Protein 5WWO (pdb70)

Sequence (561 aa):
ALPEKVIKAYTTVGSILKTWTHGKLPKLFKVIPSLRNWQDVIYVTNPEEWSPHVVYEATKLFVSNLTAKESQKFINLILLERFRDNIETSEDHSLNYHIYRAVKKSLYKPSAFFKGFLFPLVETGCNVREATIAGSVLAKVSVPALHSSAALSYLLRLPFSPPTTVFIKILLDKKYALPYQTVDDCVYYFMRFRILDGSNGEDATRVLPVIWHKAFLTFAQRYKNDITQDQRDFLLETVRQRGHKDIGPEIRRELLAGASRALPEKVIKAYTTVGSILKTWTHGKLPKLFKVIPSLRNWQDVIYVTNPEEWSPHVVYEATKLFVSNLTAKESQKFINLILLERFRDNIETSEDHSLNYHIYRAVKKSLYKPSAFFKGFLFPLVETGCNVREATIAGSVLAKVSVPALHSSAALSYLLRLPFSPPTTVFIKILLDKKYALPYQTVDDCVYYFMRFRILDDRVLPVIWHKAFLTFAQRYKNDITQDQRDFLLETVRQRGHKDIGPEIRRELLAGASRQYDQIINGYENYEEELEEDEEQNYQPFDMSAERSDFESMLDDFLDN

Organism: Saccharomyces cerevisiae (strain ATCC 204508 / S288c) (NCBI:txid559292)

InterPro domains:
  IPR007955 Bystin [PF05291] (156-467)
  IPR007955 Bystin [PTHR12821] (4-477)

Structure (mmCIF, N/CA/C/O backbone):
data_5WWO
#
_entry.id   5WWO
#
_cell.length_a   69.220
_cell.length_b   98.607
_cell.length_c   109.728
_cell.angle_alpha   90.000
_cell.angle_beta   90.000
_cell.angle_gamma   90.000
#
_symmetry.space_group_name_H-M   'P 21 21 21'
#
loop_
_entity.id
_entity.type
_entity.pdbx_description
1 polymer 'Essential nuclear protein 1'
2 polymer 'Protein LTV1'
3 water water
#
loop_
_atom_site.group_PDB
_atom_site.id
_atom_site.type_symbol
_atom_site.label_atom_id
_atom_site.label_alt_id
_atom_site.label_comp_id
_atom_site.label_asym_id
_atom_site.label_entity_id
_atom_site.label_seq_id
_atom_site.pdbx_PDB_ins_code
_atom_site.Cartn_x
_atom_site.Cartn_y
_atom_site.Cartn_z
_atom_site.occupancy
_atom_site.B_iso_or_equiv
_atom_site.auth_seq_id
_atom_site.auth_comp_id
_atom_site.auth_asym_id
_atom_site.auth_atom_id
_atom_site.pdbx_PDB_model_num
ATOM 1 N N . ALA A 1 85 ? -2.389 27.720 5.868 1.00 58.28 205 ALA A N 1
ATOM 2 C CA . ALA A 1 85 ? -3.572 26.969 6.279 1.00 60.37 205 ALA A CA 1
ATOM 3 C C . ALA A 1 85 ? -3.884 25.833 5.298 1.00 67.13 205 ALA A C 1
ATOM 4 O O . ALA A 1 85 ? -3.437 25.854 4.153 1.00 68.23 205 ALA A O 1
ATOM 6 N N . LEU A 1 86 ? -4.640 24.838 5.756 1.00 59.53 206 LEU A N 1
ATOM 7 C CA . LEU A 1 86 ? -4.962 23.673 4.934 1.00 58.05 206 LEU A CA 1
ATOM 8 C C . LEU A 1 86 ? -6.116 23.940 3.961 1.00 59.87 206 LEU A C 1
ATOM 9 O O . LEU A 1 86 ? -7.035 24.705 4.271 1.00 55.07 206 LEU A O 1
ATOM 14 N N . PRO A 1 87 ? -6.065 23.302 2.775 1.00 61.34 207 PRO A N 1
ATOM 15 C CA . PRO A 1 87 ? -7.202 23.229 1.847 1.00 53.91 207 PRO A CA 1
ATOM 16 C C . PRO A 1 87 ? -8.467 22.879 2.605 1.00 56.54 207 PRO A C 1
ATOM 17 O O . PRO A 1 87 ? -8.407 22.036 3.494 1.00 62.11 207 PRO A O 1
ATOM 21 N N . GLU A 1 88 ? -9.590 23.502 2.280 1.00 59.88 208 GLU A N 1
ATOM 22 C CA . GLU A 1 88 ? -10.797 23.264 3.052 1.00 61.46 208 GLU A CA 1
ATOM 23 C C . GLU A 1 88 ? -11.369 21.878 2.788 1.00 61.34 208 GLU A C 1
ATOM 24 O O . GLU A 1 88 ? -12.146 21.372 3.594 1.00 62.40 208 GLU A O 1
ATOM 30 N N . LYS A 1 89 ? -10.990 21.259 1.670 1.00 57.46 209 LYS A N 1
ATOM 31 C CA . LYS A 1 89 ? -11.410 19.883 1.406 1.00 58.17 209 LYS A CA 1
ATOM 32 C C . LYS A 1 89 ? -10.721 18.939 2.389 1.00 52.41 209 LYS A C 1
ATOM 33 O O . LYS A 1 89 ? -11.272 17.920 2.782 1.00 51.42 209 LYS A O 1
ATOM 39 N N . VAL A 1 90 ? -9.504 19.289 2.776 1.00 50.29 210 VAL A N 1
ATOM 40 C CA . VAL A 1 90 ? -8.763 18.493 3.738 1.00 55.82 210 VAL A CA 1
ATOM 41 C C . VAL A 1 90 ? -9.399 18.608 5.119 1.00 55.51 210 VAL A C 1
ATOM 42 O O . VAL A 1 90 ? -9.817 17.608 5.717 1.00 53.65 210 VAL A O 1
ATOM 46 N N . ILE A 1 91 ? -9.467 19.838 5.611 1.00 51.79 211 ILE A N 1
ATOM 47 C CA . ILE A 1 91 ? -10.172 20.161 6.841 1.00 49.65 211 ILE A CA 1
ATOM 48 C C . ILE A 1 91 ? -11.569 19.528 6.920 1.00 51.35 211 ILE A C 1
ATOM 49 O O . ILE A 1 91 ? -11.922 18.931 7.935 1.00 51.38 211 ILE A O 1
ATOM 54 N N . LYS A 1 92 ? -12.356 19.635 5.854 1.00 50.35 212 LYS A N 1
ATOM 55 C CA . LYS A 1 92 ? -13.698 19.056 5.872 1.00 53.35 212 LYS A CA 1
ATOM 56 C C . LYS A 1 92 ? -13.652 17.526 5.919 1.00 48.41 212 LYS A C 1
ATOM 57 O O . LYS A 1 92 ? -14.411 16.896 6.663 1.00 45.46 212 LYS A O 1
ATOM 63 N N . ALA A 1 93 ? -12.755 16.922 5.149 1.00 46.61 213 ALA A N 1
ATOM 64 C CA . ALA A 1 93 ? -12.678 15.462 5.124 1.00 46.64 213 ALA A CA 1
ATOM 65 C C . ALA A 1 93 ? -12.127 14.910 6.443 1.00 45.80 213 ALA A C 1
ATOM 66 O O . ALA A 1 93 ? -12.680 13.962 7.008 1.00 42.78 213 ALA A O 1
ATOM 68 N N . TYR A 1 94 ? -11.062 15.521 6.956 1.00 43.82 214 TYR A N 1
ATOM 69 C CA . TYR A 1 94 ? -10.446 14.997 8.167 1.00 44.42 214 TYR A CA 1
ATOM 70 C C . TYR A 1 94 ? -11.147 15.459 9.454 1.00 41.40 214 TYR A C 1
ATOM 71 O O . TYR A 1 94 ? -10.929 14.894 10.518 1.00 41.96 214 TYR A O 1
ATOM 80 N N . THR A 1 95 ? -12.036 16.437 9.363 1.00 43.94 215 THR A N 1
ATOM 81 C CA . THR A 1 95 ? -12.890 16.742 10.511 1.00 42.44 215 THR A CA 1
ATOM 82 C C . THR A 1 95 ? -13.908 15.621 10.695 1.00 39.03 215 THR A C 1
ATOM 83 O O . THR A 1 95 ? -14.230 15.231 11.816 1.00 43.25 215 THR A O 1
ATOM 87 N N . THR A 1 96 ? -14.391 15.079 9.584 1.00 40.11 216 THR A N 1
ATOM 88 C CA . THR A 1 96 ? -15.360 13.989 9.634 1.00 43.51 216 THR A CA 1
ATOM 89 C C . THR A 1 96 ? -14.745 12.662 10.100 1.00 42.43 216 THR A C 1
ATOM 90 O O . THR A 1 96 ? -15.317 11.981 10.964 1.00 41.86 216 THR A O 1
ATOM 94 N N . VAL A 1 97 ? -13.600 12.288 9.524 1.00 37.66 217 VAL A N 1
ATOM 95 C CA . VAL A 1 97 ? -12.895 11.098 9.996 1.00 42.59 217 VAL A CA 1
ATOM 96 C C . VAL A 1 97 ? -12.636 11.244 11.505 1.00 37.05 217 VAL A C 1
ATOM 97 O O . VAL A 1 97 ? -12.775 10.275 12.251 1.00 37.37 217 VAL A O 1
ATOM 101 N N . GLY A 1 98 ? -12.314 12.460 11.948 1.00 33.69 218 GLY A N 1
ATOM 102 C CA . GLY A 1 98 ? -12.170 12.743 13.360 1.00 36.82 218 GLY A CA 1
ATOM 103 C C . GLY A 1 98 ? -13.390 12.314 14.162 1.00 39.24 218 GLY A C 1
ATOM 104 O O . GLY A 1 98 ? -13.251 11.721 15.225 1.00 42.43 218 GLY A O 1
ATOM 105 N N . SER A 1 99 ? -14.589 12.601 13.659 1.00 41.21 219 SER A N 1
ATOM 106 C CA . SER A 1 99 ? -15.816 12.191 14.347 1.00 41.15 219 SER A CA 1
ATOM 107 C C . SER A 1 99 ? -16.008 10.670 14.337 1.00 40.10 219 SER A C 1
ATOM 108 O O . SER A 1 99 ? -16.535 10.092 15.286 1.00 39.07 219 SER A O 1
ATOM 111 N N . ILE A 1 100 ? -15.594 10.024 13.255 1.00 39.38 220 ILE A N 1
ATOM 112 C CA . ILE A 1 100 ? -15.676 8.575 13.187 1.00 38.57 220 ILE A CA 1
ATOM 113 C C . ILE A 1 100 ? -14.789 7.950 14.251 1.00 39.86 220 ILE A C 1
ATOM 114 O O . ILE A 1 100 ? -15.173 6.968 14.907 1.00 35.34 220 ILE A O 1
ATOM 119 N N . LEU A 1 101 ? -13.605 8.544 14.421 1.00 34.99 221 LEU A N 1
ATOM 120 C CA . LEU A 1 101 ? -12.594 8.018 15.340 1.00 36.61 221 LEU A CA 1
ATOM 121 C C . LEU A 1 101 ? -12.982 8.141 16.816 1.00 34.13 221 LEU A C 1
ATOM 122 O O . LEU A 1 101 ? -12.464 7.389 17.641 1.00 34.98 221 LEU A O 1
ATOM 127 N N . LYS A 1 102 ? -13.895 9.058 17.143 1.00 31.89 222 LYS A N 1
ATOM 128 C CA . LYS A 1 102 ? -14.405 9.188 18.517 1.00 34.69 222 LYS A CA 1
ATOM 129 C C . LYS A 1 102 ? -15.119 7.932 19.001 1.00 36.02 222 LYS A C 1
ATOM 130 O O . LYS A 1 102 ? -15.135 7.659 20.190 1.00 38.01 222 LYS A O 1
ATOM 136 N N . THR A 1 103 ? -15.720 7.171 18.092 1.00 36.37 223 THR A N 1
ATOM 137 C CA . THR A 1 103 ? -16.544 6.030 18.510 1.00 38.28 223 THR A CA 1
ATOM 138 C C . THR A 1 103 ? -16.108 4.705 17.888 1.00 38.58 223 THR A C 1
ATOM 139 O O . THR A 1 103 ? -16.749 3.669 18.090 1.00 38.53 223 THR A O 1
ATOM 143 N N . TRP A 1 104 ? -15.018 4.740 17.132 1.00 36.51 224 TRP A N 1
ATOM 144 C CA . TRP A 1 104 ? -14.535 3.555 16.442 1.00 36.50 224 TRP A CA 1
ATOM 145 C C . TRP A 1 104 ? -13.990 2.546 17.457 1.00 38.89 224 TRP A C 1
ATOM 146 O O . TRP A 1 104 ? -13.293 2.926 18.401 1.00 36.11 224 TRP A O 1
ATOM 157 N N . THR A 1 105 ? -14.329 1.271 17.274 1.00 38.91 225 THR A N 1
ATOM 158 C CA . THR A 1 105 ? -13.955 0.223 18.227 1.00 38.65 225 THR A CA 1
ATOM 159 C C . THR A 1 105 ? -13.470 -1.052 17.557 1.00 39.39 225 THR A C 1
ATOM 160 O O . THR A 1 105 ? -12.908 -1.917 18.222 1.00 43.39 225 THR A O 1
ATOM 164 N N . HIS A 1 106 ? -13.674 -1.162 16.249 1.00 37.68 226 HIS A N 1
ATOM 165 C CA . HIS A 1 106 ? -13.397 -2.406 15.537 1.00 42.99 226 HIS A CA 1
ATOM 166 C C . HIS A 1 106 ? -13.588 -2.237 14.039 1.00 47.57 226 HIS A C 1
ATOM 167 O O . HIS A 1 106 ? -14.157 -1.246 13.576 1.00 48.54 226 HIS A O 1
ATOM 174 N N . GLY A 1 107 ? -13.138 -3.235 13.289 1.00 48.76 227 GLY A N 1
ATOM 175 C CA . GLY A 1 107 ? -13.234 -3.206 11.842 1.00 47.86 227 GLY A CA 1
ATOM 176 C C . GLY A 1 107 ? -11.993 -2.585 11.235 1.00 54.36 227 GLY A C 1
ATOM 177 O O . GLY A 1 107 ? -10.915 -2.637 11.828 1.00 52.99 227 GLY A O 1
ATOM 178 N N . LYS A 1 108 ? -12.136 -2.007 10.049 1.00 54.42 228 LYS A N 1
ATOM 179 C CA . LYS A 1 108 ? -11.032 -1.306 9.415 1.00 55.77 228 LYS A CA 1
ATOM 180 C C . LYS A 1 108 ? -11.102 0.180 9.771 1.00 56.06 228 LYS A C 1
ATOM 181 O O . LYS A 1 108 ? -12.191 0.769 9.834 1.00 57.19 228 LYS A O 1
ATOM 187 N N . LEU A 1 109 ? -9.937 0.768 10.030 1.00 50.36 229 LEU A N 1
ATOM 188 C CA . LEU A 1 109 ? -9.815 2.204 10.221 1.00 45.51 229 LEU A CA 1
ATOM 189 C C . LEU A 1 109 ? -10.201 2.887 8.921 1.00 46.28 229 LEU A C 1
ATOM 190 O O . LEU A 1 109 ? -9.978 2.321 7.855 1.00 52.31 229 LEU A O 1
ATOM 195 N N . PRO A 1 110 ? -10.794 4.094 8.999 1.00 49.35 230 PRO A N 1
ATOM 196 C CA . PRO A 1 110 ? -11.085 4.853 7.773 1.00 44.30 230 PRO A CA 1
ATOM 197 C C . PRO A 1 110 ? -9.862 4.912 6.874 1.00 46.87 230 PRO A C 1
ATOM 198 O O . PRO A 1 110 ? -8.727 5.042 7.349 1.00 43.23 230 PRO A O 1
ATOM 202 N N . LYS A 1 111 ? -10.104 4.778 5.580 1.00 50.90 231 LYS A N 1
ATOM 203 C CA . LYS A 1 111 ? -9.037 4.706 4.608 1.00 45.61 231 LYS A CA 1
ATOM 204 C C . LYS A 1 111 ? -8.196 5.977 4.655 1.00 43.34 231 LYS A C 1
ATOM 205 O O . LYS A 1 111 ? -6.963 5.917 4.622 1.00 44.88 231 LYS A O 1
ATOM 211 N N . LEU A 1 112 ? -8.871 7.120 4.766 1.00 40.66 232 LEU A N 1
ATOM 212 C CA . LEU A 1 112 ? -8.205 8.423 4.814 1.00 40.29 232 LEU A CA 1
ATOM 213 C C . LEU A 1 112 ? -7.285 8.540 6.018 1.00 41.72 232 LEU A C 1
ATOM 214 O O . LEU A 1 112 ? -6.290 9.266 6.000 1.00 38.94 232 LEU A O 1
ATOM 219 N N . PHE A 1 113 ? -7.642 7.845 7.085 1.00 40.75 233 PHE A N 1
ATOM 220 C CA . PHE A 1 113 ? -6.811 7.862 8.267 1.00 43.12 233 PHE A CA 1
ATOM 221 C C . PHE A 1 113 ? -5.570 7.011 8.017 1.00 44.33 233 PHE A C 1
ATOM 222 O O . PHE A 1 113 ? -4.459 7.394 8.405 1.00 40.77 233 PHE A O 1
ATOM 230 N N . LYS A 1 114 ? -5.760 5.881 7.336 1.00 42.31 234 LYS A N 1
ATOM 231 C CA . LYS A 1 114 ? -4.644 4.980 7.066 1.00 47.81 234 LYS A CA 1
ATOM 232 C C . LYS A 1 114 ? -3.644 5.534 6.055 1.00 40.64 234 LYS A C 1
ATOM 233 O O . LYS A 1 114 ? -2.525 5.061 6.008 1.00 44.25 234 LYS A O 1
ATOM 239 N N . VAL A 1 115 ? -4.012 6.552 5.276 1.00 42.91 235 VAL A N 1
ATOM 240 C CA . VAL A 1 115 ? -3.031 7.141 4.357 1.00 41.94 235 VAL A CA 1
ATOM 241 C C . VAL A 1 115 ? -2.214 8.270 4.996 1.00 42.60 235 VAL A C 1
ATOM 242 O O . VAL A 1 115 ? -1.206 8.716 4.428 1.00 41.82 235 VAL A O 1
ATOM 246 N N . ILE A 1 116 ? -2.625 8.726 6.178 1.00 42.44 236 ILE A N 1
ATOM 247 C CA . ILE A 1 116 ? -1.889 9.787 6.886 1.00 38.15 236 ILE A CA 1
ATOM 248 C C . ILE A 1 116 ? -0.386 9.488 7.089 1.00 39.80 236 ILE A C 1
ATOM 249 O O . ILE A 1 116 ? 0.433 10.384 6.901 1.00 40.34 236 ILE A O 1
ATOM 254 N N . PRO A 1 117 ? -0.011 8.235 7.456 1.00 43.63 237 PRO A N 1
ATOM 255 C CA . PRO A 1 117 ? 1.440 8.013 7.596 1.00 42.77 237 PRO A CA 1
ATOM 256 C C . PRO A 1 117 ? 2.191 8.090 6.262 1.00 49.69 237 PRO A C 1
ATOM 257 O O . PRO A 1 117 ? 3.413 8.306 6.262 1.00 46.10 237 PRO A O 1
ATOM 261 N N . SER A 1 118 ? 1.472 7.925 5.148 1.00 41.93 238 SER A N 1
ATOM 262 C CA . SER A 1 118 ? 2.089 8.035 3.831 1.00 39.85 238 SER A CA 1
ATOM 263 C C . SER A 1 118 ? 2.269 9.484 3.400 1.00 41.97 238 SER A C 1
ATOM 264 O O . SER A 1 118 ? 2.805 9.744 2.331 1.00 44.78 238 SER A O 1
ATOM 267 N N . LEU A 1 119 ? 1.823 10.428 4.222 1.00 43.38 239 LEU A N 1
ATOM 268 C CA . LEU A 1 119 ? 1.912 11.844 3.863 1.00 41.61 239 LEU A CA 1
ATOM 269 C C . LEU A 1 119 ? 3.116 12.506 4.513 1.00 42.44 239 LEU A C 1
ATOM 270 O O . LEU A 1 119 ? 3.451 12.209 5.662 1.00 45.31 239 LEU A O 1
ATOM 275 N N . ARG A 1 120 ? 3.747 13.409 3.767 1.00 45.15 240 ARG A N 1
ATOM 276 C CA . ARG A 1 120 ? 4.872 14.203 4.252 1.00 51.74 240 ARG A CA 1
ATOM 277 C C . ARG A 1 120 ? 4.438 15.017 5.475 1.00 50.56 240 ARG A C 1
ATOM 278 O O . ARG A 1 120 ? 5.022 14.917 6.550 1.00 49.74 240 ARG A O 1
ATOM 286 N N . ASN A 1 121 ? 3.383 15.803 5.310 1.00 51.92 241 ASN A N 1
ATOM 287 C CA . ASN A 1 121 ? 2.868 16.610 6.409 1.00 52.99 241 ASN A CA 1
ATOM 288 C C . ASN A 1 121 ? 1.814 15.882 7.247 1.00 47.48 241 ASN A C 1
ATOM 289 O O . ASN A 1 121 ? 0.721 16.416 7.454 1.00 50.13 241 ASN A O 1
ATOM 294 N N . TRP A 1 122 ? 2.131 14.677 7.725 1.00 41.73 242 TRP A N 1
ATOM 295 C CA . TRP A 1 122 ? 1.168 13.895 8.511 1.00 44.89 242 TRP A CA 1
ATOM 296 C C . TRP A 1 122 ? 0.783 14.625 9.802 1.00 40.78 242 TRP A C 1
ATOM 297 O O . TRP A 1 122 ? -0.327 14.492 10.296 1.00 38.08 242 TRP A O 1
ATOM 308 N N . GLN A 1 123 ? 1.712 15.403 10.333 1.00 40.64 243 GLN A N 1
ATOM 309 C CA . GLN A 1 123 ? 1.460 16.157 11.550 1.00 45.80 243 GLN A CA 1
ATOM 310 C C . GLN A 1 123 ? 0.360 17.204 11.358 1.00 44.33 243 GLN A C 1
ATOM 311 O O . GLN A 1 123 ? -0.501 17.367 12.216 1.00 47.37 243 GLN A O 1
ATOM 317 N N . ASP A 1 124 ? 0.375 17.907 10.230 1.00 42.80 244 ASP A N 1
ATOM 318 C CA . ASP A 1 124 ? -0.653 18.912 9.961 1.00 46.64 244 ASP A CA 1
ATOM 319 C C . ASP A 1 124 ? -2.048 18.285 9.839 1.00 44.85 244 ASP A C 1
ATOM 320 O O . ASP A 1 124 ? -3.023 18.777 10.411 1.00 48.05 244 ASP A O 1
ATOM 325 N N . VAL A 1 125 ? -2.132 17.177 9.120 1.00 40.71 245 VAL A N 1
ATOM 326 C CA . VAL A 1 125 ? -3.416 16.526 8.890 1.00 44.76 245 VAL A CA 1
ATOM 327 C C . VAL A 1 125 ? -3.944 15.821 10.159 1.00 49.35 245 VAL A C 1
ATOM 328 O O . VAL A 1 125 ? -5.150 15.862 10.450 1.00 43.71 245 VAL A O 1
ATOM 332 N N . ILE A 1 126 ? -3.045 15.198 10.921 1.00 42.42 246 ILE A N 1
ATOM 333 C CA . ILE A 1 126 ? -3.452 14.378 12.063 1.00 46.17 246 ILE A CA 1
ATOM 334 C C . ILE A 1 126 ? -4.242 15.213 13.097 1.00 41.41 246 ILE A C 1
ATOM 335 O O . ILE A 1 126 ? -5.252 14.755 13.636 1.00 38.00 246 ILE A O 1
ATOM 340 N N . TYR A 1 127 ? -3.787 16.442 13.333 1.00 40.64 247 TYR A N 1
ATOM 341 C CA . TYR A 1 127 ? -4.387 17.349 14.306 1.00 42.04 247 TYR A CA 1
ATOM 342 C C . TYR A 1 127 ? -5.857 17.644 13.995 1.00 41.79 247 TYR A C 1
ATOM 343 O O . TYR A 1 127 ? -6.659 17.857 14.895 1.00 38.61 247 TYR A O 1
ATOM 352 N N . VAL A 1 128 ? -6.201 17.647 12.713 1.00 39.37 248 VAL A N 1
ATOM 353 C CA . VAL A 1 128 ? -7.572 17.863 12.294 1.00 36.73 248 VAL A CA 1
ATOM 354 C C . VAL A 1 128 ? -8.466 16.690 12.724 1.00 41.41 248 VAL A C 1
ATOM 355 O O . VAL A 1 128 ? -9.668 16.855 12.902 1.00 38.23 248 VAL A O 1
ATOM 359 N N . THR A 1 129 ? -7.890 15.507 12.916 1.00 38.12 249 THR A N 1
ATOM 360 C CA . THR A 1 129 ? -8.696 14.370 13.344 1.00 37.63 249 THR A CA 1
ATOM 361 C C . THR A 1 129 ? -8.958 14.450 14.850 1.00 36.12 249 THR A C 1
ATOM 362 O O . THR A 1 129 ? -9.695 13.637 15.402 1.00 36.80 249 THR A O 1
ATOM 366 N N . ASN A 1 130 ? -8.370 15.453 15.496 1.00 37.15 250 ASN A N 1
ATOM 367 C CA . ASN A 1 130 ? -8.572 15.710 16.923 1.00 38.89 250 ASN A CA 1
ATOM 368 C C . ASN A 1 130 ? -8.169 14.518 17.810 1.00 34.38 250 ASN A C 1
ATOM 369 O O . ASN A 1 130 ? -9.013 13.848 18.419 1.00 36.13 250 ASN A O 1
ATOM 374 N N . PRO A 1 131 ? -6.866 14.245 17.875 1.00 33.69 251 PRO A N 1
ATOM 375 C CA . PRO A 1 131 ? -6.355 13.030 18.528 1.00 34.61 251 PRO A CA 1
ATOM 376 C C . PRO A 1 131 ? -6.818 12.847 19.975 1.00 34.42 251 PRO A C 1
ATOM 377 O O . PRO A 1 131 ? -7.027 11.706 20.404 1.00 32.89 251 PRO A O 1
ATOM 381 N N . GLU A 1 132 ? -7.009 13.927 20.721 1.00 35.14 252 GLU A N 1
ATOM 382 C CA . GLU A 1 132 ? -7.318 13.728 22.126 1.00 39.09 252 GLU A CA 1
ATOM 383 C C . GLU A 1 132 ? -8.770 13.262 22.336 1.00 34.73 252 GLU A C 1
ATOM 384 O O . GLU A 1 132 ? -9.116 12.769 23.416 1.00 35.26 252 GLU A O 1
ATOM 390 N N . GLU A 1 133 ? -9.596 13.337 21.294 1.00 33.18 253 GLU A N 1
ATOM 391 C CA . GLU A 1 133 ? -10.937 12.749 21.360 1.00 35.20 253 GLU A CA 1
ATOM 392 C C . GLU A 1 133 ? -11.044 11.353 20.697 1.00 34.20 253 GLU A C 1
ATOM 393 O O . GLU A 1 133 ? -12.110 10.757 20.692 1.00 33.12 253 GLU A O 1
ATOM 399 N N . TRP A 1 134 ? -9.957 10.837 20.129 1.00 32.78 254 TRP A N 1
ATOM 400 C CA . TRP A 1 134 ? -9.959 9.451 19.669 1.00 33.71 254 TRP A CA 1
ATOM 401 C C . TRP A 1 134 ? -10.389 8.494 20.788 1.00 34.88 254 TRP A C 1
ATOM 402 O O . TRP A 1 134 ? -10.031 8.685 21.963 1.00 27.38 254 TRP A O 1
ATOM 413 N N . SER A 1 135 ? -11.144 7.463 20.415 1.00 31.74 255 SER A N 1
ATOM 414 C CA . SER A 1 135 ? -11.441 6.360 21.322 1.00 30.07 255 SER A CA 1
ATOM 415 C C . SER A 1 135 ? -10.145 5.660 21.750 1.00 31.23 255 SER A C 1
ATOM 416 O O . SER A 1 135 ? -9.132 5.710 21.044 1.00 29.73 255 SER A O 1
ATOM 419 N N . PRO A 1 136 ? -10.162 5.023 22.921 1.00 33.34 256 PRO A N 1
ATOM 420 C CA . PRO A 1 136 ? -8.920 4.334 23.278 1.00 29.91 256 PRO A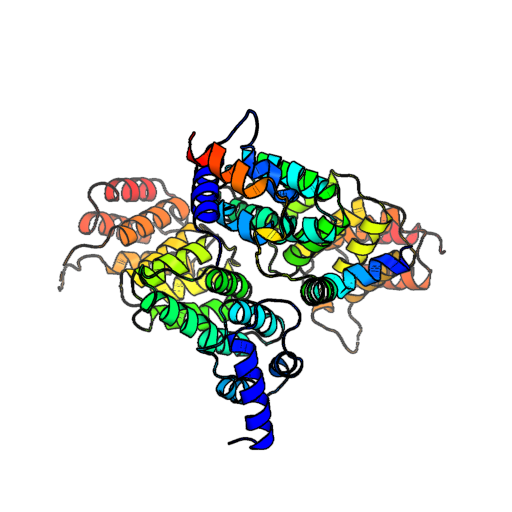 CA 1
ATOM 421 C C . PRO A 1 136 ? -8.553 3.228 22.263 1.00 31.86 256 PRO A C 1
ATOM 422 O O . PRO A 1 136 ? -7.363 2.946 22.058 1.00 28.94 256 PRO A O 1
ATOM 426 N N . HIS A 1 137 ? -9.562 2.643 21.620 1.00 31.47 257 HIS A N 1
ATOM 427 C CA . HIS A 1 137 ? -9.349 1.661 20.564 1.00 34.88 257 HIS A CA 1
ATOM 428 C C . HIS A 1 137 ? -8.498 2.231 19.445 1.00 33.89 257 HIS A C 1
ATOM 429 O O . HIS A 1 137 ? -7.554 1.600 18.975 1.00 36.96 257 HIS A O 1
ATOM 436 N N . VAL A 1 138 ? -8.861 3.425 19.014 1.00 33.58 258 VAL A N 1
ATOM 437 C CA . VAL A 1 138 ? -8.155 4.104 17.946 1.00 32.38 258 VAL A CA 1
ATOM 438 C C . VAL A 1 138 ? -6.728 4.467 18.357 1.00 33.42 258 VAL A C 1
ATOM 439 O O . VAL A 1 138 ? -5.807 4.343 17.550 1.00 33.96 258 VAL A O 1
ATOM 443 N N . VAL A 1 139 ? -6.545 4.910 19.599 1.00 29.60 259 VAL A N 1
ATOM 444 C CA . VAL A 1 139 ? -5.200 5.194 20.108 1.00 32.94 259 VAL A CA 1
ATOM 445 C C . VAL A 1 139 ? -4.277 3.991 19.912 1.00 31.57 259 VAL A C 1
ATOM 446 O O . VAL A 1 139 ? -3.164 4.127 19.398 1.00 32.20 259 VAL A O 1
ATOM 450 N N . TYR A 1 140 ? -4.766 2.818 20.310 1.00 31.23 260 TYR A N 1
ATOM 451 C CA . TYR A 1 140 ? -4.032 1.571 20.151 1.00 33.17 260 TYR A CA 1
ATOM 452 C C . TYR A 1 140 ? -3.699 1.318 18.677 1.00 35.62 260 TYR A C 1
ATOM 453 O O . TYR A 1 140 ? -2.526 1.217 18.314 1.00 35.72 260 TYR A O 1
ATOM 462 N N . GLU A 1 141 ? -4.721 1.247 17.825 1.00 36.85 261 GLU A N 1
ATOM 463 C CA . GLU A 1 141 ? -4.512 0.915 16.418 1.00 32.46 261 GLU A CA 1
ATOM 464 C C . GLU A 1 141 ? -3.672 1.974 15.710 1.00 34.39 261 GLU A C 1
ATOM 465 O O . GLU A 1 141 ? -2.856 1.653 14.841 1.00 38.31 261 GLU A O 1
ATOM 471 N N . ALA A 1 142 ? -3.884 3.238 16.065 1.00 32.41 262 ALA A N 1
ATOM 472 C CA . ALA A 1 142 ? -3.093 4.320 15.485 1.00 33.68 262 ALA A CA 1
ATOM 473 C C . ALA A 1 142 ? -1.652 4.180 15.898 1.00 30.80 262 ALA A C 1
ATOM 474 O O . ALA A 1 142 ? -0.767 4.406 15.096 1.00 32.01 262 ALA A O 1
ATOM 476 N N . THR A 1 143 ? -1.417 3.814 17.154 1.00 31.09 263 THR A N 1
ATOM 477 C CA . THR A 1 143 ? -0.046 3.648 17.620 1.00 34.53 263 THR A CA 1
ATOM 478 C C . THR A 1 143 ? 0.646 2.549 16.805 1.00 37.37 263 THR A C 1
ATOM 479 O O . THR A 1 143 ? 1.742 2.769 16.275 1.00 37.09 263 THR A O 1
ATOM 483 N N . LYS A 1 144 ? -0.001 1.385 16.681 1.00 34.59 264 LYS A N 1
ATOM 484 C CA . LYS A 1 144 ? 0.518 0.331 15.806 1.00 39.78 264 LYS A CA 1
ATOM 485 C C . LYS A 1 144 ? 0.784 0.897 14.411 1.00 40.40 264 LYS A C 1
ATOM 486 O O . LYS A 1 144 ? 1.910 0.850 13.910 1.00 37.81 264 LYS A O 1
ATOM 492 N N . LEU A 1 145 ? -0.254 1.470 13.810 1.00 38.78 265 LEU A N 1
ATOM 493 C CA . LEU A 1 145 ? -0.153 2.015 12.464 1.00 34.56 265 LEU A CA 1
ATOM 494 C C . LEU A 1 145 ? 0.981 3.023 12.313 1.00 39.09 265 LEU A C 1
ATOM 495 O O . LEU A 1 145 ? 1.824 2.897 11.422 1.00 39.74 265 LEU A O 1
ATOM 500 N N . PHE A 1 146 ? 1.032 4.018 13.188 1.00 38.86 266 PHE A N 1
ATOM 501 C CA . PHE A 1 146 ? 2.021 5.074 13.003 1.00 37.23 266 PHE A CA 1
ATOM 502 C C . PHE A 1 146 ? 3.438 4.680 13.409 1.00 39.63 266 PHE A C 1
ATOM 503 O O . PHE A 1 146 ? 4.397 5.091 12.759 1.00 41.23 266 PHE A O 1
ATOM 511 N N . VAL A 1 147 ? 3.594 3.896 14.468 1.00 38.18 267 VAL A N 1
ATOM 512 C CA . VAL A 1 147 ? 4.949 3.565 14.912 1.00 41.55 267 VAL A CA 1
ATOM 513 C C . VAL A 1 147 ? 5.649 2.636 13.905 1.00 45.87 267 VAL A C 1
ATOM 514 O O . VAL A 1 147 ? 6.854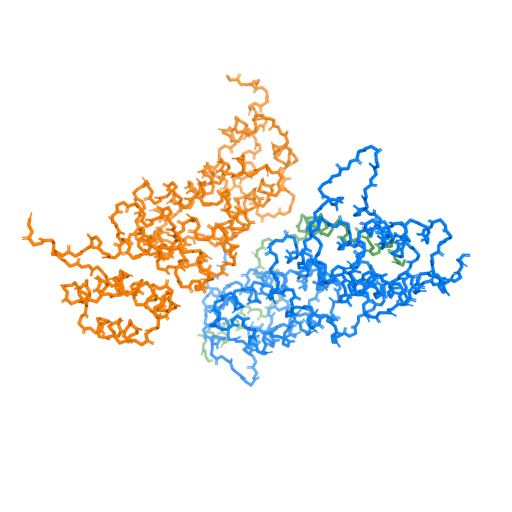 2.749 13.677 1.00 50.06 267 VAL A O 1
ATOM 518 N N . SER A 1 148 ? 4.892 1.756 13.260 1.00 41.13 268 SER A N 1
ATOM 519 C CA . SER A 1 148 ? 5.509 0.807 12.350 1.00 40.35 268 SER A CA 1
ATOM 520 C C . SER A 1 148 ? 5.658 1.328 10.928 1.00 41.94 268 SER A C 1
ATOM 521 O O . SER A 1 148 ? 6.326 0.699 10.126 1.00 45.92 268 SER A O 1
ATOM 524 N N . ASN A 1 149 ? 5.039 2.464 10.611 1.00 43.10 269 ASN A N 1
ATOM 525 C CA . ASN A 1 149 ? 5.147 3.038 9.267 1.00 37.48 269 ASN A CA 1
ATOM 526 C C . ASN A 1 149 ? 5.904 4.360 9.201 1.00 41.75 269 ASN A C 1
ATOM 527 O O . ASN A 1 149 ? 6.237 4.815 8.116 1.00 48.99 269 ASN A O 1
ATOM 532 N N . LEU A 1 150 ? 6.164 4.995 10.337 1.00 42.42 270 LEU A N 1
ATOM 533 C CA . LEU A 1 150 ? 6.956 6.220 10.320 1.00 40.35 270 LEU A CA 1
ATOM 534 C C . LEU A 1 150 ? 8.408 5.860 10.591 1.00 39.98 270 LEU A C 1
ATOM 535 O O . LEU A 1 150 ? 8.704 4.802 11.137 1.00 43.39 270 LEU A O 1
ATOM 540 N N . THR A 1 151 ? 9.315 6.742 10.200 1.00 38.89 271 THR A N 1
ATOM 541 C CA . THR A 1 151 ? 10.703 6.619 10.589 1.00 39.54 271 THR A CA 1
ATOM 542 C C . THR A 1 151 ? 10.782 6.788 12.097 1.00 43.69 271 THR A C 1
ATOM 543 O O . THR A 1 151 ? 9.832 7.287 12.709 1.00 46.19 271 THR A O 1
ATOM 547 N N . ALA A 1 152 ? 11.903 6.395 12.694 1.00 40.74 272 ALA A N 1
ATOM 548 C CA . ALA A 1 152 ? 12.081 6.530 14.143 1.00 42.81 272 ALA A CA 1
ATOM 549 C C . ALA A 1 152 ? 11.900 7.977 14.627 1.00 38.80 272 ALA A C 1
ATOM 550 O O . ALA A 1 152 ? 11.198 8.213 15.609 1.00 41.53 272 ALA A O 1
ATOM 552 N N . LYS A 1 153 ? 12.509 8.935 13.931 1.00 39.55 273 LYS A N 1
ATOM 553 C CA . LYS A 1 153 ? 12.381 10.363 14.279 1.00 43.01 273 LYS A CA 1
ATOM 554 C C . LYS A 1 153 ? 10.925 10.842 14.246 1.00 44.03 273 LYS A C 1
ATOM 555 O O . LYS A 1 153 ? 10.493 11.656 15.064 1.00 47.57 273 LYS A O 1
ATOM 561 N N . GLU A 1 154 ? 10.178 10.322 13.285 1.00 40.20 274 GLU A N 1
ATOM 562 C CA . GLU A 1 154 ? 8.793 10.694 13.076 1.00 39.83 274 GLU A CA 1
ATOM 563 C C . GLU A 1 154 ? 7.901 9.967 14.095 1.00 42.40 274 GLU A C 1
ATOM 564 O O . GLU A 1 154 ? 6.971 10.564 14.648 1.00 35.91 274 GLU A O 1
ATOM 570 N N . SER A 1 155 ? 8.193 8.679 14.327 1.00 34.40 275 SER A N 1
ATOM 571 C CA . SER A 1 155 ? 7.534 7.883 15.366 1.00 36.31 275 SER A CA 1
ATOM 572 C C . SER A 1 155 ? 7.624 8.576 16.710 1.00 33.74 275 SER A C 1
ATOM 573 O O . SER A 1 155 ? 6.662 8.628 17.472 1.00 31.41 275 SER A O 1
ATOM 576 N N . GLN A 1 156 ? 8.814 9.089 16.982 1.00 35.50 276 GLN A N 1
ATOM 577 C CA . GLN A 1 156 ? 9.127 9.755 18.231 1.00 34.70 276 GLN A CA 1
ATOM 578 C C . GLN A 1 156 ? 8.190 10.942 18.470 1.00 32.89 276 GLN A C 1
ATOM 579 O O . GLN A 1 156 ? 7.728 11.157 19.588 1.00 28.05 276 GLN A O 1
ATOM 585 N N . LYS A 1 157 ? 7.910 11.700 17.412 1.00 33.68 277 LYS A N 1
ATOM 586 C CA . LYS A 1 157 ? 7.006 12.841 17.512 1.00 34.90 277 LYS A CA 1
ATOM 587 C C . LYS A 1 157 ? 5.573 12.385 17.809 1.00 32.73 277 LYS A C 1
ATOM 588 O O . LYS A 1 157 ? 4.902 12.997 18.631 1.00 32.25 277 LYS A O 1
ATOM 594 N N . PHE A 1 158 ? 5.121 11.322 17.138 1.00 29.41 278 PHE A N 1
ATOM 595 C CA . PHE A 1 158 ? 3.798 10.757 17.367 1.00 30.21 278 PHE A CA 1
ATOM 596 C C . PHE A 1 158 ? 3.660 10.313 18.827 1.00 30.73 278 PHE A C 1
ATOM 597 O O . PHE A 1 158 ? 2.680 10.618 19.501 1.00 30.18 278 PHE A O 1
ATOM 605 N N . ILE A 1 159 ? 4.659 9.581 19.290 1.00 30.49 279 ILE A N 1
ATOM 606 C CA . ILE A 1 159 ? 4.687 9.065 20.638 1.00 31.50 279 ILE A CA 1
ATOM 607 C C . ILE A 1 159 ? 4.580 10.192 21.657 1.00 32.09 279 ILE A C 1
ATOM 608 O O . ILE A 1 159 ? 3.837 10.101 22.645 1.00 29.99 279 ILE A O 1
ATOM 613 N N . ASN A 1 160 ? 5.318 11.262 21.389 1.00 28.03 280 ASN A N 1
ATOM 614 C CA . ASN A 1 160 ? 5.405 12.381 22.298 1.00 25.62 280 ASN A CA 1
ATOM 615 C C . ASN A 1 160 ? 4.169 13.275 22.282 1.00 30.44 280 ASN A C 1
ATOM 616 O O . ASN A 1 160 ? 3.616 13.606 23.327 1.00 28.97 280 ASN A O 1
ATOM 621 N N . LEU A 1 161 ? 3.749 13.665 21.083 1.00 30.20 281 LEU A N 1
ATOM 622 C CA . LEU A 1 161 ? 2.666 14.618 20.925 1.00 30.76 281 LEU A CA 1
ATOM 623 C C . LEU A 1 161 ? 1.306 13.997 21.190 1.00 34.39 281 LEU A C 1
ATOM 624 O O . LEU A 1 161 ? 0.412 14.676 21.668 1.00 39.51 281 LEU A O 1
ATOM 629 N N . ILE A 1 162 ? 1.151 12.711 20.898 1.00 30.94 282 ILE A N 1
ATOM 630 C CA . ILE A 1 162 ? -0.163 12.084 21.033 1.00 30.27 282 ILE A CA 1
ATOM 631 C C . ILE A 1 162 ? -0.228 11.019 22.125 1.00 31.30 282 ILE A C 1
ATOM 632 O O . ILE A 1 162 ? -1.021 11.158 23.058 1.00 35.16 282 ILE A O 1
ATOM 637 N N . LEU A 1 163 ? 0.604 9.980 22.034 1.00 27.48 283 LEU A N 1
ATOM 638 C CA . LEU A 1 163 ? 0.567 8.894 23.010 1.00 30.25 283 LEU A CA 1
ATOM 639 C C . LEU A 1 163 ? 0.843 9.364 24.448 1.00 31.93 283 LEU A C 1
ATOM 640 O O . LEU A 1 163 ? 0.040 9.099 25.359 1.00 28.75 283 LEU A O 1
ATOM 645 N N . LEU A 1 164 ? 1.980 10.034 24.653 1.00 28.71 284 LEU A N 1
ATOM 646 C CA . LEU A 1 164 ? 2.343 10.522 25.981 1.00 29.44 284 LEU A CA 1
ATOM 647 C C . LEU A 1 164 ? 1.239 11.375 26.607 1.00 29.01 284 LEU A C 1
ATOM 648 O O . LEU A 1 164 ? 0.863 11.182 27.770 1.00 29.06 284 LEU A O 1
ATOM 653 N N . GLU A 1 165 ? 0.698 12.299 25.829 1.00 27.48 285 GLU A N 1
ATOM 654 C CA . GLU A 1 165 ? -0.329 13.206 26.357 1.00 33.31 285 GLU A CA 1
ATOM 655 C C . GLU A 1 165 ? -1.575 12.444 26.795 1.00 30.71 285 GLU A C 1
ATOM 656 O O . GLU A 1 165 ? -2.130 12.708 27.850 1.00 29.54 285 GLU A O 1
ATOM 662 N N . ARG A 1 166 ? -1.986 11.480 25.982 1.00 26.87 286 ARG A N 1
ATOM 663 C CA . ARG A 1 166 ? -3.119 10.639 26.298 1.00 29.00 286 ARG A CA 1
ATOM 664 C C . ARG A 1 166 ? -2.866 9.802 27.555 1.00 30.67 286 ARG A C 1
ATOM 665 O O . ARG A 1 166 ? -3.747 9.631 28.405 1.00 28.65 286 ARG A O 1
ATOM 673 N N . PHE A 1 167 ? -1.649 9.289 27.663 1.00 27.89 287 PHE A N 1
ATOM 674 C CA . PHE A 1 167 ? -1.239 8.525 28.823 1.00 28.95 287 PHE A CA 1
ATOM 675 C C . PHE A 1 167 ? -1.398 9.369 30.098 1.00 30.71 287 PHE A C 1
ATOM 676 O O . PHE A 1 167 ? -1.994 8.925 31.073 1.00 26.32 287 PHE A O 1
ATOM 684 N N . ARG A 1 168 ? -0.875 10.590 30.077 1.00 29.47 288 ARG A N 1
ATOM 685 C CA . ARG A 1 168 ? -0.932 11.458 31.249 1.00 29.88 288 ARG A CA 1
ATOM 686 C C . ARG A 1 168 ? -2.348 11.944 31.543 1.00 30.97 288 ARG A C 1
ATOM 687 O O . ARG A 1 168 ? -2.799 11.854 32.679 1.00 29.30 288 ARG A O 1
ATOM 695 N N . ASP A 1 169 ? -3.026 12.464 30.520 1.00 27.20 289 ASP A N 1
ATOM 696 C CA . ASP A 1 169 ? -4.407 12.944 30.642 1.00 31.93 289 ASP A CA 1
ATOM 697 C C . ASP A 1 169 ? -5.310 11.889 31.302 1.00 33.13 289 ASP A C 1
ATOM 698 O O . ASP A 1 169 ? -6.027 12.179 32.271 1.00 32.42 289 ASP A O 1
ATOM 703 N N . ASN A 1 170 ? -5.253 10.660 30.795 1.00 31.07 290 ASN A N 1
ATOM 704 C CA . ASN A 1 170 ? -6.149 9.620 31.273 1.00 33.25 290 ASN A CA 1
ATOM 705 C C . ASN A 1 170 ? -5.837 9.175 32.685 1.00 32.27 290 ASN A C 1
ATOM 706 O O . ASN A 1 170 ? -6.739 8.922 33.468 1.00 37.69 290 ASN A O 1
ATOM 711 N N . ILE A 1 171 ? -4.569 9.083 33.029 1.00 30.78 291 ILE A N 1
ATOM 712 C CA . ILE A 1 171 ? -4.244 8.719 34.392 1.00 32.52 291 ILE A CA 1
ATOM 713 C C . ILE A 1 171 ? -4.661 9.807 35.386 1.00 33.39 291 ILE A C 1
ATOM 714 O O . ILE A 1 171 ? -5.139 9.499 36.483 1.00 31.66 291 ILE A O 1
ATOM 719 N N . GLU A 1 172 ? -4.503 11.075 35.009 1.00 29.42 292 GLU A N 1
ATOM 720 C CA . GLU A 1 172 ? -4.865 12.135 35.931 1.00 33.29 292 GLU A CA 1
ATOM 721 C C . GLU A 1 172 ? -6.392 12.232 36.107 1.00 32.56 292 GLU A C 1
ATOM 722 O O . GLU A 1 172 ? -6.861 12.475 37.203 1.00 33.02 292 GLU A O 1
ATOM 728 N N . THR A 1 173 ? -7.167 11.991 35.056 1.00 33.29 293 THR A N 1
ATOM 729 C CA . THR A 1 173 ? -8.593 12.286 35.141 1.00 33.42 293 THR A CA 1
ATOM 730 C C . THR A 1 173 ? -9.465 11.060 35.472 1.00 36.73 293 THR A C 1
ATOM 731 O O . THR A 1 173 ? -10.673 11.188 35.645 1.00 36.65 293 THR A O 1
ATOM 735 N N . SER A 1 174 ? -8.866 9.882 35.593 1.00 31.89 294 SER A N 1
ATOM 736 C CA . SER A 1 174 ? -9.651 8.711 35.944 1.00 34.36 294 SER A CA 1
ATOM 737 C C . SER A 1 174 ? -9.850 8.655 37.460 1.00 41.04 294 SER A C 1
ATOM 738 O O . SER A 1 174 ? -9.026 9.159 38.222 1.00 43.83 294 SER A O 1
ATOM 741 N N . GLU A 1 175 ? -10.946 8.041 37.891 1.00 44.08 295 GLU A N 1
ATOM 742 C CA . GLU A 1 175 ? -11.341 8.066 39.299 1.00 43.81 295 GLU A CA 1
ATOM 743 C C . GLU A 1 175 ? -10.397 7.306 40.198 1.00 38.82 295 GLU A C 1
ATOM 744 O O . GLU A 1 175 ? -10.221 7.675 41.343 1.00 46.83 295 GLU A O 1
ATOM 750 N N . ASP A 1 176 ? -9.790 6.242 39.689 1.00 41.14 296 ASP A N 1
ATOM 751 C CA . ASP A 1 176 ? -8.817 5.501 40.485 1.00 39.66 296 ASP A CA 1
ATOM 752 C C . ASP A 1 176 ? -7.378 5.702 39.991 1.00 36.16 296 ASP A C 1
ATOM 753 O O . ASP A 1 176 ? -6.479 4.956 40.373 1.00 37.73 296 ASP A O 1
ATOM 758 N N . HIS A 1 177 ? -7.173 6.717 39.156 1.00 34.98 297 HIS A N 1
ATOM 759 C CA . HIS A 1 177 ? -5.860 7.016 38.567 1.00 38.15 297 HIS A CA 1
ATOM 760 C C . HIS A 1 177 ? -5.199 5.779 37.951 1.00 33.46 297 HIS A C 1
ATOM 761 O O . HIS A 1 177 ? -4.041 5.439 38.231 1.00 32.15 297 HIS A O 1
ATOM 768 N N . SER A 1 178 ? -5.972 5.120 37.099 1.00 33.60 298 SER A N 1
ATOM 769 C CA . SER A 1 178 ? -5.509 3.970 36.345 1.00 36.43 298 SER A CA 1
ATOM 770 C C . SER A 1 178 ? -5.517 4.301 34.862 1.00 33.96 298 SER A C 1
ATOM 771 O O . SER A 1 178 ? -6.096 5.295 34.431 1.00 35.48 298 SER A O 1
ATOM 774 N N . LEU A 1 179 ? -4.850 3.469 34.085 1.00 29.97 299 LEU A N 1
ATOM 775 C CA . LEU A 1 179 ? -4.751 3.696 32.667 1.00 31.22 299 LEU A CA 1
ATOM 776 C C . LEU A 1 179 ? -5.659 2.703 31.949 1.00 33.19 299 LEU A C 1
ATOM 777 O O . LEU A 1 179 ? -5.624 1.508 32.240 1.00 37.94 299 LEU A O 1
ATOM 782 N N . ASN A 1 180 ? -6.486 3.199 31.036 1.00 32.46 300 ASN A N 1
ATOM 783 C CA . ASN A 1 180 ? -7.256 2.330 30.144 1.00 31.85 300 ASN A CA 1
ATOM 784 C C . ASN A 1 180 ? -6.338 1.286 29.473 1.00 29.11 300 ASN A C 1
ATOM 785 O O . ASN A 1 180 ? -5.309 1.647 28.888 1.00 26.76 300 ASN A O 1
ATOM 790 N N . TYR A 1 181 ? -6.700 0.006 29.569 1.00 29.42 301 TYR A N 1
ATOM 791 C CA . TYR A 1 181 ? -5.865 -1.068 29.029 1.00 27.95 301 TYR A CA 1
ATOM 792 C C . TYR A 1 181 ? -5.554 -0.917 27.513 1.00 31.51 301 TYR A C 1
ATOM 793 O O . TYR A 1 181 ? -4.465 -1.289 27.076 1.00 31.28 301 TYR A O 1
ATOM 802 N N . HIS A 1 182 ? -6.458 -0.354 26.712 1.00 27.85 302 HIS A N 1
ATOM 803 C CA . HIS A 1 182 ? -6.090 -0.048 25.323 1.00 29.23 302 HIS A CA 1
ATOM 804 C C . HIS A 1 182 ? -4.877 0.899 25.240 1.00 28.69 302 HIS A C 1
ATOM 805 O O . HIS A 1 182 ? -3.989 0.699 24.415 1.00 28.71 302 HIS A O 1
ATOM 812 N N . ILE A 1 183 ? -4.864 1.950 26.062 1.00 29.41 303 ILE A N 1
ATOM 813 C CA . ILE A 1 183 ? -3.760 2.910 26.039 1.00 28.44 303 ILE A CA 1
ATOM 814 C C . ILE A 1 183 ? -2.506 2.233 26.558 1.00 29.66 303 ILE A C 1
ATOM 815 O O . ILE A 1 183 ? -1.404 2.463 26.061 1.00 27.36 303 ILE A O 1
ATOM 820 N N . TYR A 1 184 ? -2.700 1.392 27.566 1.00 26.64 304 TYR A N 1
ATOM 821 C CA . TYR A 1 184 ? -1.624 0.634 28.164 1.00 26.82 304 TYR A CA 1
ATOM 822 C C . TYR A 1 184 ? -0.917 -0.216 27.092 1.00 30.42 304 TYR A C 1
ATOM 823 O O . TYR A 1 184 ? 0.316 -0.200 26.967 1.00 27.93 304 TYR A O 1
ATOM 832 N N . ARG A 1 185 ? -1.705 -0.933 26.297 1.00 27.05 305 ARG A N 1
ATOM 833 C CA . ARG A 1 185 ? -1.134 -1.765 25.249 1.00 29.39 305 ARG A CA 1
ATOM 834 C C . ARG A 1 185 ? -0.517 -0.913 24.143 1.00 30.41 305 ARG A C 1
ATOM 835 O O . ARG A 1 185 ? 0.414 -1.352 23.472 1.00 27.17 305 ARG A O 1
ATOM 843 N N . ALA A 1 186 ? -1.038 0.301 23.952 1.00 31.48 306 ALA A N 1
ATOM 844 C CA . ALA A 1 186 ? -0.441 1.232 22.995 1.00 27.92 306 ALA A CA 1
ATOM 845 C C . ALA A 1 186 ? 0.980 1.606 23.424 1.00 28.10 306 ALA A C 1
ATOM 846 O O . ALA A 1 186 ? 1.905 1.646 22.608 1.00 26.33 306 ALA A O 1
ATOM 848 N N . VAL A 1 187 ? 1.158 1.862 24.716 1.00 27.21 307 VAL A N 1
ATOM 849 C CA . VAL A 1 187 ? 2.467 2.198 25.227 1.00 26.45 307 VAL A CA 1
ATOM 850 C C . VAL A 1 187 ? 3.418 1.007 25.062 1.00 27.70 307 VAL A C 1
ATOM 851 O O . VAL A 1 187 ? 4.571 1.203 24.675 1.00 30.27 307 VAL A O 1
ATOM 855 N N . LYS A 1 188 ? 2.940 -0.219 25.297 1.00 24.34 308 LYS A N 1
ATOM 856 C CA . LYS A 1 188 ? 3.769 -1.415 25.070 1.00 27.52 308 LYS A CA 1
ATOM 857 C C . LYS A 1 188 ? 4.232 -1.532 23.617 1.00 29.30 308 LYS A C 1
ATOM 858 O O . LYS A 1 188 ? 5.413 -1.778 23.351 1.00 30.28 308 LYS A O 1
ATOM 864 N N . LYS A 1 189 ? 3.291 -1.362 22.692 1.00 24.46 309 LYS A N 1
ATOM 865 C CA . LYS A 1 189 ? 3.578 -1.376 21.265 1.00 29.05 309 LYS A CA 1
ATOM 866 C C . LYS A 1 189 ? 4.611 -0.324 20.846 1.00 33.09 309 LYS A C 1
ATOM 867 O O . LYS A 1 189 ? 5.436 -0.557 19.954 1.00 35.34 309 LYS A O 1
ATOM 873 N N . SER A 1 190 ? 4.582 0.831 21.499 1.00 32.47 310 SER A N 1
ATOM 874 C CA . SER A 1 190 ? 5.498 1.907 21.152 1.00 30.65 310 SER A CA 1
ATOM 875 C C . SER A 1 190 ? 6.924 1.586 21.575 1.00 31.24 310 SER A C 1
ATOM 876 O O . SER A 1 190 ? 7.871 2.143 21.018 1.00 29.78 310 SER A O 1
ATOM 879 N N . LEU A 1 191 ? 7.070 0.704 22.566 1.00 32.59 311 LEU A N 1
ATOM 880 C CA . LEU A 1 191 ? 8.384 0.241 23.003 1.00 31.58 311 LEU A CA 1
ATOM 881 C C . LEU A 1 191 ? 9.071 -0.615 21.941 1.00 36.82 311 LEU A C 1
ATOM 882 O O . LEU A 1 191 ? 10.258 -0.933 22.075 1.00 37.89 311 LEU A O 1
ATOM 887 N N . TYR A 1 192 ? 8.338 -0.979 20.886 1.00 36.47 312 TYR A N 1
ATOM 888 C CA . TYR A 1 192 ? 8.926 -1.739 19.784 1.00 37.82 312 TYR A CA 1
ATOM 889 C C . TYR A 1 192 ? 9.984 -0.928 19.060 1.00 41.16 312 TYR A C 1
ATOM 890 O O . TYR A 1 192 ? 10.893 -1.508 18.456 1.00 41.44 312 TYR A O 1
ATOM 899 N N . LYS A 1 193 ? 9.857 0.403 19.087 1.00 36.93 313 LYS A N 1
ATOM 900 C CA . LYS A 1 193 ? 10.950 1.268 18.618 1.00 38.37 313 LYS A CA 1
ATOM 901 C C . LYS A 1 193 ? 11.572 1.966 19.815 1.00 33.87 313 LYS A C 1
ATOM 902 O O . LYS A 1 193 ? 11.245 3.121 20.104 1.00 31.65 313 LYS A O 1
ATOM 908 N N . PRO A 1 194 ? 12.470 1.250 20.522 1.00 33.50 314 PRO A N 1
ATOM 909 C CA . PRO A 1 194 ? 12.909 1.655 21.862 1.00 32.14 314 PRO A CA 1
ATOM 910 C C . PRO A 1 194 ? 13.454 3.086 21.911 1.00 32.04 314 PRO A C 1
ATOM 911 O O . PRO A 1 194 ? 13.120 3.797 22.859 1.00 32.57 314 PRO A O 1
ATOM 915 N N . SER A 1 195 ? 14.225 3.504 20.911 1.00 30.08 315 SER A N 1
ATOM 916 C CA . SER A 1 195 ? 14.738 4.880 20.837 1.00 34.36 315 SER A CA 1
ATOM 917 C C . SER A 1 195 ? 13.664 5.950 20.687 1.00 33.24 315 SER A C 1
ATOM 918 O O . SER A 1 195 ? 13.742 7.016 21.310 1.00 33.61 315 SER A O 1
ATOM 921 N N . ALA A 1 196 ? 12.662 5.684 19.859 1.00 31.80 316 ALA A N 1
ATOM 922 C CA . ALA A 1 196 ? 11.547 6.616 19.762 1.00 29.49 316 ALA A CA 1
ATOM 923 C C . ALA A 1 196 ? 10.737 6.632 21.075 1.00 30.46 316 ALA A C 1
ATOM 924 O O . ALA A 1 196 ? 10.141 7.656 21.438 1.00 31.03 316 ALA A O 1
ATOM 926 N N . PHE A 1 197 ? 10.718 5.512 21.797 1.00 28.92 317 PHE A N 1
ATOM 927 C CA . PHE A 1 197 ? 9.984 5.479 23.061 1.00 31.47 317 PHE A CA 1
ATOM 928 C C . PHE A 1 197 ? 10.742 6.273 24.142 1.00 29.53 317 PHE A C 1
ATOM 929 O O . PHE A 1 197 ? 10.142 7.065 24.861 1.00 28.74 317 PHE A O 1
ATOM 937 N N . PHE A 1 198 ? 12.048 6.063 24.260 1.00 26.34 318 PHE A N 1
ATOM 938 C CA . PHE A 1 198 ? 12.809 6.728 25.312 1.00 29.39 318 PHE A CA 1
ATOM 939 C C . PHE A 1 198 ? 12.858 8.235 25.081 1.00 29.94 318 PHE A C 1
ATOM 940 O O . PHE A 1 198 ? 12.682 9.004 26.014 1.00 31.96 318 PHE A O 1
ATOM 948 N N . LYS A 1 199 ? 13.067 8.654 23.835 1.00 31.13 319 LYS A N 1
ATOM 949 C CA . LYS A 1 199 ? 13.154 10.081 23.517 1.00 32.64 319 LYS A CA 1
ATOM 950 C C . LYS A 1 199 ? 11.783 10.741 23.415 1.00 31.40 319 LYS A C 1
ATOM 951 O O . LYS A 1 199 ? 11.622 11.913 23.751 1.00 29.91 319 LYS A O 1
ATOM 957 N N . GLY A 1 200 ? 10.800 9.994 22.930 1.00 32.38 320 GLY A N 1
ATOM 958 C CA . GLY A 1 200 ? 9.464 10.537 22.754 1.00 31.37 320 GLY A CA 1
ATOM 959 C C . GLY A 1 200 ? 8.578 10.423 23.983 1.00 28.43 320 GLY A C 1
ATOM 960 O O . GLY A 1 200 ? 7.723 11.274 24.202 1.00 28.73 320 GLY A O 1
ATOM 961 N N . PHE A 1 201 ? 8.787 9.388 24.794 1.00 30.68 321 PHE A N 1
ATOM 962 C CA . PHE A 1 201 ? 7.898 9.113 25.926 1.00 30.66 321 PHE A CA 1
ATOM 963 C C . PHE A 1 201 ? 8.641 9.247 27.251 1.00 29.92 321 PHE A C 1
ATOM 964 O O . PHE A 1 201 ? 8.300 10.102 28.052 1.00 31.63 321 PHE A O 1
ATOM 972 N N . LEU A 1 202 ? 9.659 8.418 27.483 1.00 32.11 322 LEU A N 1
ATOM 973 C CA . LEU A 1 202 ? 10.226 8.312 28.826 1.00 28.14 322 LEU A CA 1
ATOM 974 C C . LEU A 1 202 ? 10.959 9.582 29.285 1.00 34.62 322 LEU A C 1
ATOM 975 O O . LEU A 1 202 ? 10.660 10.124 30.355 1.00 32.08 322 LEU A O 1
ATOM 980 N N . PHE A 1 203 ? 11.910 10.067 28.490 1.00 34.71 323 PHE A N 1
ATOM 981 C CA . PHE A 1 203 ? 12.716 11.217 28.921 1.00 34.93 323 PHE A CA 1
ATOM 982 C C . PHE A 1 203 ? 11.854 12.481 29.124 1.00 35.28 323 PHE A C 1
ATOM 983 O O . PHE A 1 203 ? 11.992 13.143 30.153 1.00 32.62 323 PHE A O 1
ATOM 991 N N . PRO A 1 204 ? 10.955 12.810 28.164 1.00 32.31 324 PRO A N 1
ATOM 992 C CA . PRO A 1 204 ? 10.030 13.914 28.437 1.00 30.44 324 PRO A CA 1
ATOM 993 C C . PRO A 1 204 ? 9.188 13.708 29.693 1.00 31.03 324 PRO A C 1
ATOM 994 O O . PRO A 1 204 ? 8.944 14.675 30.405 1.00 34.50 324 PRO A O 1
ATOM 998 N N . LEU A 1 205 ? 8.781 12.474 29.972 1.00 29.52 325 LEU A N 1
ATOM 999 C CA . LEU A 1 205 ? 7.963 12.198 31.139 1.00 30.31 325 LEU A CA 1
ATOM 1000 C C . LEU A 1 205 ? 8.730 12.457 32.436 1.00 31.37 325 LEU A C 1
ATOM 1001 O O . LEU A 1 205 ? 8.236 13.186 33.300 1.00 29.84 325 LEU A O 1
ATOM 1006 N N . VAL A 1 206 ? 9.927 11.887 32.587 1.00 29.17 326 VAL A N 1
ATOM 1007 C CA . VAL A 1 206 ? 10.635 12.035 33.863 1.00 31.29 326 VAL A CA 1
ATOM 1008 C C . VAL A 1 206 ? 11.175 13.458 34.037 1.00 35.60 326 VAL A C 1
ATOM 1009 O O . VAL A 1 206 ? 11.447 13.882 35.164 1.00 34.24 326 VAL A O 1
ATOM 1013 N N . GLU A 1 207 ? 11.275 14.204 32.934 1.00 35.22 327 GLU A N 1
ATOM 1014 C CA . GLU A 1 207 ? 11.733 15.592 32.962 1.00 30.94 327 GLU A CA 1
ATOM 1015 C C . GLU A 1 207 ? 10.606 16.632 33.004 1.00 37.21 327 GLU A C 1
ATOM 1016 O O . GLU A 1 207 ? 10.863 17.827 32.927 1.00 33.22 327 GLU A O 1
ATOM 1022 N N . THR A 1 208 ? 9.363 16.185 33.136 1.00 36.01 328 THR A N 1
ATOM 1023 C CA . THR A 1 208 ? 8.227 17.100 33.185 1.00 33.30 328 THR A CA 1
ATOM 1024 C C . THR A 1 208 ? 7.242 16.659 34.271 1.00 34.66 328 THR A C 1
ATOM 1025 O O . THR A 1 208 ? 6.040 16.478 34.027 1.00 33.74 328 THR A O 1
ATOM 1029 N N . GLY A 1 209 ? 7.776 16.456 35.472 1.00 31.12 329 GLY A N 1
ATOM 1030 C CA . GLY A 1 209 ? 6.962 16.278 36.657 1.00 28.79 329 GLY A CA 1
ATOM 1031 C C . GLY A 1 209 ? 6.246 14.948 36.735 1.00 34.15 329 GLY A C 1
ATOM 1032 O O . GLY A 1 209 ? 5.138 14.887 37.274 1.00 36.49 329 GLY A O 1
ATOM 1033 N N . CYS A 1 210 ? 6.866 13.896 36.194 1.00 34.58 330 CYS A N 1
ATOM 1034 C CA . CYS A 1 210 ? 6.353 12.527 36.329 1.00 30.49 330 CYS A CA 1
ATOM 1035 C C . CYS A 1 210 ? 6.009 12.291 37.791 1.00 34.79 330 CYS A C 1
ATOM 1036 O O . CYS A 1 210 ? 6.791 12.652 38.668 1.00 28.64 330 CYS A O 1
ATOM 1039 N N . ASN A 1 211 ? 4.834 11.737 38.067 1.00 30.77 331 ASN A N 1
ATOM 1040 C CA . ASN A 1 211 ? 4.523 11.411 39.443 1.00 28.69 331 ASN A CA 1
ATOM 1041 C C . ASN A 1 211 ? 4.684 9.913 39.648 1.00 32.07 331 ASN A C 1
ATOM 1042 O O . ASN A 1 211 ? 5.010 9.168 38.703 1.00 28.97 331 ASN A O 1
ATOM 1047 N N . VAL A 1 212 ? 4.484 9.479 40.886 1.00 27.72 332 VAL A N 1
ATOM 1048 C CA . VAL A 1 212 ? 4.782 8.107 41.253 1.00 29.10 332 VAL A CA 1
ATOM 1049 C C . VAL A 1 212 ? 3.831 7.121 40.555 1.00 30.21 332 VAL A C 1
ATOM 1050 O O . VAL A 1 212 ? 4.250 6.051 40.096 1.00 29.92 332 VAL A O 1
ATOM 1054 N N . ARG A 1 213 ? 2.561 7.479 40.448 1.00 26.08 333 ARG A N 1
ATOM 1055 C CA . ARG A 1 213 ? 1.618 6.597 39.783 1.00 28.23 333 ARG A CA 1
ATOM 1056 C C . ARG A 1 213 ? 1.959 6.462 38.277 1.00 32.78 333 ARG A C 1
ATOM 1057 O O . ARG A 1 213 ? 1.874 5.362 37.723 1.00 27.86 333 ARG A O 1
ATOM 1065 N N . GLU A 1 214 ? 2.362 7.568 37.634 1.00 27.83 334 GLU A N 1
ATOM 1066 C CA . GLU A 1 214 ? 2.775 7.546 36.227 1.00 27.11 334 GLU A CA 1
ATOM 1067 C C . GLU A 1 214 ? 4.010 6.664 36.015 1.00 28.80 334 GLU A C 1
ATOM 1068 O O . GLU A 1 214 ? 4.085 5.911 35.050 1.00 29.94 334 GLU A O 1
ATOM 1074 N N . ALA A 1 215 ? 4.977 6.770 36.920 1.00 26.87 335 ALA A N 1
ATOM 1075 C CA . ALA A 1 215 ? 6.194 5.986 36.823 1.00 30.51 335 ALA A CA 1
ATOM 1076 C C . ALA A 1 215 ? 5.891 4.514 37.098 1.00 31.52 335 ALA A C 1
ATOM 1077 O O . ALA A 1 215 ? 6.511 3.619 36.528 1.00 27.86 335 ALA A O 1
ATOM 1079 N N . THR A 1 216 ? 4.917 4.266 37.959 1.00 30.51 336 THR A N 1
ATOM 1080 C CA . THR A 1 216 ? 4.560 2.891 38.301 1.00 30.65 336 THR A CA 1
ATOM 1081 C C . THR A 1 216 ? 3.879 2.182 37.141 1.00 30.73 336 THR A C 1
ATOM 1082 O O . THR A 1 216 ? 4.179 1.023 36.851 1.00 31.65 336 THR A O 1
ATOM 1086 N N . ILE A 1 217 ? 2.993 2.883 36.450 1.00 28.22 337 ILE A N 1
ATOM 1087 C CA . ILE A 1 217 ? 2.329 2.299 35.297 1.00 28.95 337 ILE A CA 1
ATOM 1088 C C . ILE A 1 217 ? 3.285 2.194 34.094 1.00 29.72 337 ILE A C 1
ATOM 1089 O O . ILE A 1 217 ? 3.466 1.116 33.527 1.00 28.75 337 ILE A O 1
ATOM 1094 N N . ALA A 1 218 ? 3.911 3.301 33.713 1.00 26.49 338 ALA A N 1
ATOM 1095 C CA . ALA A 1 218 ? 4.855 3.257 32.600 1.00 26.44 338 ALA A CA 1
ATOM 1096 C C . ALA A 1 218 ? 6.010 2.300 32.922 1.00 29.00 338 ALA A C 1
ATOM 1097 O O . ALA A 1 218 ? 6.503 1.583 32.049 1.00 29.23 338 ALA A O 1
ATOM 1099 N N . GLY A 1 219 ? 6.413 2.267 34.187 1.00 31.12 339 GLY A N 1
ATOM 1100 C CA . GLY A 1 219 ? 7.468 1.372 34.624 1.00 29.55 339 GLY A CA 1
ATOM 1101 C C . GLY A 1 219 ? 7.123 -0.097 34.443 1.00 30.96 339 GLY A C 1
ATOM 1102 O O . GLY A 1 219 ? 7.995 -0.905 34.101 1.00 28.44 339 GLY A O 1
ATOM 1103 N N . SER A 1 220 ? 5.860 -0.457 34.662 1.00 29.85 340 SER A N 1
ATOM 1104 C CA . SER A 1 220 ? 5.471 -1.854 34.506 1.00 28.66 340 SER A CA 1
ATOM 1105 C C . SER A 1 220 ? 5.532 -2.263 33.030 1.00 29.46 340 SER A C 1
ATOM 1106 O O . SER A 1 220 ? 5.864 -3.404 32.719 1.00 30.33 340 SER A O 1
ATOM 1109 N N . VAL A 1 221 ? 5.238 -1.335 32.124 1.00 28.46 341 VAL A N 1
ATOM 1110 C CA . VAL A 1 221 ? 5.405 -1.608 30.697 1.00 30.97 341 VAL A CA 1
ATOM 1111 C C . VAL A 1 221 ? 6.878 -1.886 30.405 1.00 31.00 341 VAL A C 1
ATOM 1112 O O . VAL A 1 221 ? 7.229 -2.874 29.760 1.00 31.38 341 VAL A O 1
ATOM 1116 N N . LEU A 1 222 ? 7.743 -1.012 30.904 1.00 31.75 342 LEU A N 1
ATOM 1117 C CA . LEU A 1 222 ? 9.167 -1.138 30.643 1.00 29.04 342 LEU A CA 1
ATOM 1118 C C . LEU A 1 222 ? 9.704 -2.466 31.204 1.00 32.47 342 LEU A C 1
ATOM 1119 O O . LEU A 1 222 ? 10.554 -3.104 30.584 1.00 30.68 342 LEU A O 1
ATOM 1124 N N . ALA A 1 223 ? 9.178 -2.896 32.353 1.00 26.78 343 ALA A N 1
ATOM 1125 C CA . ALA A 1 223 ? 9.567 -4.177 32.946 1.00 28.73 343 ALA A CA 1
ATOM 1126 C C . ALA A 1 223 ? 9.187 -5.384 32.074 1.00 32.08 343 ALA A C 1
ATOM 1127 O O . ALA A 1 223 ? 9.941 -6.340 32.001 1.00 30.56 343 ALA A O 1
ATOM 1129 N N . LYS A 1 224 ? 8.017 -5.329 31.435 1.00 31.93 344 LYS A N 1
ATOM 1130 C CA . LYS A 1 224 ? 7.462 -6.478 30.724 1.00 33.45 344 LYS A CA 1
ATOM 1131 C C . LYS A 1 224 ? 8.015 -6.668 29.314 1.00 31.28 344 LYS A C 1
ATOM 1132 O O . LYS A 1 224 ? 8.127 -7.787 28.837 1.00 38.00 344 LYS A O 1
ATOM 1138 N N . VAL A 1 225 ? 8.344 -5.573 28.649 1.00 33.40 345 VAL A N 1
ATOM 1139 C CA . VAL A 1 225 ? 8.803 -5.631 27.271 1.00 32.37 345 VAL A CA 1
ATOM 1140 C C . VAL A 1 225 ? 10.317 -5.721 27.218 1.00 36.70 345 VAL A C 1
ATOM 1141 O O . VAL A 1 225 ? 11.027 -4.938 27.853 1.00 35.59 345 VAL A O 1
ATOM 1145 N N . SER A 1 226 ? 10.802 -6.686 26.455 1.00 35.00 346 SER A N 1
ATOM 1146 C CA . SER A 1 226 ? 12.223 -6.851 26.216 1.00 32.73 346 SER A CA 1
ATOM 1147 C C . SER A 1 226 ? 12.751 -5.617 25.503 1.00 33.60 346 SER A C 1
ATOM 1148 O O . SER A 1 226 ? 12.100 -5.092 24.609 1.00 37.99 346 SER A O 1
ATOM 1151 N N . VAL A 1 227 ? 13.900 -5.099 25.908 1.00 34.61 347 VAL A N 1
ATOM 1152 C CA . VAL A 1 227 ? 14.481 -4.037 25.094 1.00 34.57 347 VAL A CA 1
ATOM 1153 C C . VAL A 1 227 ? 15.955 -4.340 24.850 1.00 32.18 347 VAL A C 1
ATOM 1154 O O . VAL A 1 227 ? 16.611 -4.983 25.675 1.00 32.95 347 VAL A O 1
ATOM 1158 N N . PRO A 1 228 ? 16.454 -3.970 23.663 1.00 34.99 348 PRO A N 1
ATOM 1159 C CA . PRO A 1 228 ? 17.886 -4.186 23.355 1.00 33.90 348 PRO A CA 1
ATOM 1160 C C . PRO A 1 228 ? 18.804 -3.604 24.449 1.00 34.53 348 PRO A C 1
ATOM 1161 O O . PRO A 1 228 ? 18.639 -2.441 24.854 1.00 35.03 348 PRO A O 1
ATOM 1165 N N . ALA A 1 229 ? 19.726 -4.434 24.938 1.00 34.67 349 ALA A N 1
ATOM 1166 C CA . ALA A 1 229 ? 20.680 -4.073 25.992 1.00 31.89 349 ALA A CA 1
ATOM 1167 C C . ALA A 1 229 ? 21.288 -2.698 25.757 1.00 37.42 349 ALA A C 1
ATOM 1168 O O . ALA A 1 229 ? 21.384 -1.874 26.667 1.00 38.19 349 ALA A O 1
ATOM 1170 N N . LEU A 1 230 ? 21.681 -2.464 24.510 1.00 38.94 350 LEU A N 1
ATOM 1171 C CA . LEU A 1 230 ? 22.258 -1.206 24.075 1.00 39.53 350 LEU A CA 1
ATOM 1172 C C . LEU A 1 230 ? 21.363 0.011 24.379 1.00 42.21 350 LEU A C 1
ATOM 1173 O O . LEU A 1 230 ? 21.819 1.005 24.939 1.00 40.18 350 LEU A O 1
ATOM 1178 N N . HIS A 1 231 ? 20.091 -0.068 24.003 1.00 38.87 351 HIS A N 1
ATOM 1179 C CA . HIS A 1 231 ? 19.188 1.055 24.211 1.00 40.80 351 HIS A CA 1
ATOM 1180 C C . HIS A 1 231 ? 18.798 1.146 25.670 1.00 38.61 351 HIS A C 1
ATOM 1181 O O . HIS A 1 231 ? 18.686 2.236 26.220 1.00 37.12 351 HIS A O 1
ATOM 1188 N N . SER A 1 232 ? 18.610 -0.012 26.287 1.00 35.69 352 SER A N 1
ATOM 1189 C CA . SER A 1 232 ? 18.352 -0.092 27.709 1.00 35.64 352 SER A CA 1
ATOM 1190 C C . SER A 1 232 ? 19.449 0.602 28.521 1.00 36.60 352 SER A C 1
ATOM 1191 O O . SER A 1 232 ? 19.162 1.447 29.372 1.00 33.85 352 SER A O 1
ATOM 1194 N N . SER A 1 233 ? 20.701 0.244 28.243 1.00 32.69 353 SER A N 1
ATOM 1195 C CA . SER A 1 233 ? 21.858 0.853 28.899 1.00 35.75 353 SER A CA 1
ATOM 1196 C C . SER A 1 233 ? 21.926 2.361 28.739 1.00 36.69 353 SER A C 1
ATOM 1197 O O . SER A 1 233 ? 22.193 3.080 29.704 1.00 36.89 353 SER A O 1
ATOM 1200 N N . ALA A 1 234 ? 21.746 2.826 27.505 1.00 34.43 354 ALA A N 1
ATOM 1201 C CA . ALA A 1 234 ? 21.840 4.244 27.190 1.00 34.87 354 ALA A CA 1
ATOM 1202 C C . ALA A 1 234 ? 20.770 5.036 27.933 1.00 35.05 354 ALA A C 1
ATOM 1203 O O . ALA A 1 234 ? 21.030 6.151 28.397 1.00 32.78 354 ALA A O 1
ATOM 1205 N N . ALA A 1 235 ? 19.573 4.452 28.046 1.00 30.48 355 ALA A N 1
ATOM 1206 C CA . ALA A 1 235 ? 18.475 5.073 28.791 1.00 30.61 355 ALA A CA 1
ATOM 1207 C C . ALA A 1 235 ? 18.767 5.084 30.289 1.00 31.71 355 ALA A C 1
ATOM 1208 O O . ALA A 1 235 ? 18.463 6.063 30.968 1.00 31.53 355 ALA A O 1
ATOM 1210 N N . LEU A 1 236 ? 19.350 3.998 30.804 1.00 28.94 356 LEU A N 1
ATOM 1211 C CA . LEU A 1 236 ? 19.776 3.962 32.204 1.00 31.45 356 LEU A CA 1
ATOM 1212 C C . LEU A 1 236 ? 20.765 5.098 32.504 1.00 31.26 356 LEU A C 1
ATOM 1213 O O . LEU A 1 236 ? 20.563 5.844 33.459 1.00 34.19 356 LEU A O 1
ATOM 1218 N N . SER A 1 237 ? 21.801 5.250 31.680 1.00 30.23 357 SER A N 1
ATOM 1219 C CA . SER A 1 237 ? 22.780 6.340 31.851 1.00 36.36 357 SER A CA 1
ATOM 1220 C C . SER A 1 237 ? 22.130 7.699 31.842 1.00 31.57 357 SER A C 1
ATOM 1221 O O . SER A 1 237 ? 22.465 8.562 32.639 1.00 34.24 357 SER A O 1
ATOM 1224 N N . TYR A 1 238 ? 21.196 7.889 30.928 1.00 30.93 358 TYR A N 1
ATOM 1225 C CA . TYR A 1 238 ? 20.495 9.156 30.855 1.00 31.73 358 TYR A CA 1
ATOM 1226 C C . TYR A 1 238 ? 19.737 9.455 32.154 1.00 31.49 358 TYR A C 1
ATOM 1227 O O . TYR A 1 238 ? 19.776 10.571 32.644 1.00 33.54 358 TYR A O 1
ATOM 1236 N N . LEU A 1 239 ? 19.049 8.454 32.704 1.00 32.69 359 LEU A N 1
ATOM 1237 C CA . LEU A 1 239 ? 18.246 8.654 33.913 1.00 34.30 359 LEU A CA 1
ATOM 1238 C C . LEU A 1 239 ? 19.109 8.881 35.149 1.00 28.43 359 LEU A C 1
ATOM 1239 O O . LEU A 1 239 ? 18.731 9.624 36.038 1.00 27.67 359 LEU A O 1
ATOM 1244 N N . LEU A 1 240 ? 20.248 8.204 35.214 1.00 30.73 360 LEU A N 1
ATOM 1245 C CA . LEU A 1 240 ? 21.151 8.341 36.352 1.00 35.89 360 LEU A CA 1
ATOM 1246 C C . LEU A 1 240 ? 21.750 9.747 36.452 1.00 33.29 360 LEU A C 1
ATOM 1247 O O . LEU A 1 240 ? 22.083 10.203 37.538 1.00 35.81 360 LEU A O 1
ATOM 1252 N N . ARG A 1 241 ? 21.873 10.439 35.325 1.00 33.32 361 ARG A N 1
ATOM 1253 C CA . ARG A 1 241 ? 22.477 11.776 35.331 1.00 38.21 361 ARG A CA 1
ATOM 1254 C C . ARG A 1 241 ? 21.465 12.870 35.667 1.00 37.98 361 ARG A C 1
ATOM 1255 O O . ARG A 1 241 ? 21.841 14.009 35.884 1.00 36.58 361 ARG A O 1
ATOM 1263 N N . LEU A 1 242 ? 20.183 12.521 35.676 1.00 39.87 362 LEU A N 1
ATOM 1264 C CA . LEU A 1 242 ? 19.115 13.446 36.044 1.00 35.42 362 LEU A CA 1
ATOM 1265 C C . LEU A 1 242 ? 19.135 13.758 37.541 1.00 36.12 362 LEU A C 1
ATOM 1266 O O . LEU A 1 242 ? 19.659 12.966 38.333 1.00 33.86 362 LEU A O 1
ATOM 1271 N N . PRO A 1 243 ? 18.558 14.912 37.934 1.00 38.93 363 PRO A N 1
ATOM 1272 C CA . PRO A 1 243 ? 18.389 15.210 39.366 1.00 39.05 363 PRO A CA 1
ATOM 1273 C C . PRO A 1 243 ? 17.539 14.133 40.045 1.00 38.36 363 PRO A C 1
ATOM 1274 O O . PRO A 1 243 ? 16.745 13.464 39.383 1.00 42.30 363 PRO A O 1
ATOM 1278 N N . PHE A 1 244 ? 17.701 13.952 41.346 1.00 37.13 364 PHE A N 1
ATOM 1279 C CA . PHE A 1 244 ? 16.964 12.899 42.012 1.00 38.01 364 PHE A CA 1
ATOM 1280 C C . PHE A 1 244 ? 15.469 13.192 42.012 1.00 36.85 364 PHE A C 1
ATOM 1281 O O . PHE A 1 244 ? 15.050 14.328 42.205 1.00 35.11 364 PHE A O 1
ATOM 1289 N N . SER A 1 245 ? 14.676 12.153 41.796 1.00 27.90 365 SER A N 1
ATOM 1290 C CA . SER A 1 245 ? 13.265 12.192 42.143 1.00 32.13 365 SER A CA 1
ATOM 1291 C C . SER A 1 245 ? 12.821 10.756 42.347 1.00 33.72 365 SER A C 1
ATOM 1292 O O . SER A 1 245 ? 13.408 9.832 41.778 1.00 33.36 365 SER A O 1
ATOM 1295 N N . PRO A 1 246 ? 11.799 10.551 43.179 1.00 35.65 366 PRO A N 1
ATOM 1296 C CA . PRO A 1 246 ? 11.376 9.153 43.331 1.00 30.77 366 PRO A CA 1
ATOM 1297 C C . PRO A 1 246 ? 10.872 8.516 42.017 1.00 32.44 366 PRO A C 1
ATOM 1298 O O . PRO A 1 246 ? 11.245 7.367 41.775 1.00 32.80 366 PRO A O 1
ATOM 1302 N N . PRO A 1 247 ? 10.082 9.233 41.180 1.00 35.65 367 PRO A N 1
ATOM 1303 C CA . PRO A 1 247 ? 9.652 8.545 39.949 1.00 29.90 367 PRO A CA 1
ATOM 1304 C C . PRO A 1 247 ? 10.816 8.181 39.025 1.00 30.45 367 PRO A C 1
ATOM 1305 O O . PRO A 1 247 ? 10.836 7.102 38.442 1.00 31.49 367 PRO A O 1
ATOM 1309 N N . THR A 1 248 ? 11.786 9.063 38.889 1.00 30.06 368 THR A N 1
ATOM 1310 C CA . THR A 1 248 ? 12.957 8.707 38.100 1.00 32.80 368 THR A CA 1
ATOM 1311 C C . THR A 1 248 ? 13.650 7.467 38.665 1.00 32.75 368 THR A C 1
ATOM 1312 O O . THR A 1 248 ? 14.069 6.585 37.925 1.00 35.94 368 THR A O 1
ATOM 1316 N N . THR A 1 249 ? 13.739 7.391 39.984 1.00 29.67 369 THR A N 1
ATOM 1317 C CA . THR A 1 249 ? 14.351 6.244 40.632 1.00 30.31 369 THR A CA 1
ATOM 1318 C C . THR A 1 249 ? 13.569 4.955 40.350 1.00 29.48 369 THR A C 1
ATOM 1319 O O . THR A 1 249 ? 14.175 3.898 40.198 1.00 29.64 369 THR A O 1
ATOM 1323 N N . VAL A 1 250 ? 12.239 5.042 40.269 1.00 28.96 370 VAL A N 1
ATOM 1324 C CA . VAL A 1 250 ? 11.428 3.900 39.829 1.00 31.03 370 VAL A CA 1
ATOM 1325 C C . VAL A 1 250 ? 11.906 3.340 38.491 1.00 29.45 370 VAL A C 1
ATOM 1326 O O . VAL A 1 250 ? 12.072 2.134 38.340 1.00 32.41 370 VAL A O 1
ATOM 1330 N N . PHE A 1 251 ? 12.136 4.217 37.521 1.00 26.75 371 PHE A N 1
ATOM 1331 C CA . PHE A 1 251 ? 12.586 3.755 36.217 1.00 34.12 371 PHE A CA 1
ATOM 1332 C C . PHE A 1 251 ? 14.024 3.219 36.290 1.00 31.27 371 PHE A C 1
ATOM 1333 O O . PHE A 1 251 ? 14.327 2.196 35.684 1.00 29.22 371 PHE A O 1
ATOM 1341 N N . ILE A 1 252 ? 14.896 3.914 37.020 1.00 28.86 372 ILE A N 1
ATOM 1342 C CA . ILE A 1 252 ? 16.254 3.437 37.234 1.00 29.10 372 ILE A CA 1
ATOM 1343 C C . ILE A 1 252 ? 16.234 2.010 37.785 1.00 31.32 372 ILE A C 1
ATOM 1344 O O . ILE A 1 252 ? 16.962 1.149 37.292 1.00 29.77 372 ILE A O 1
ATOM 1349 N N . LYS A 1 253 ? 15.363 1.749 38.763 1.00 29.50 373 LYS A N 1
ATOM 1350 C CA . LYS A 1 253 ? 15.282 0.421 39.360 1.00 29.96 373 LYS A CA 1
ATOM 1351 C C . LYS A 1 253 ? 14.774 -0.613 38.349 1.00 32.59 373 LYS A C 1
ATOM 1352 O O . LYS A 1 253 ? 15.344 -1.701 38.239 1.00 35.03 373 LYS A O 1
ATOM 1358 N N . ILE A 1 254 ? 13.716 -0.271 37.617 1.00 28.85 374 ILE A N 1
ATOM 1359 C CA . ILE A 1 254 ? 13.219 -1.124 36.544 1.00 29.64 374 ILE A CA 1
ATOM 1360 C C . ILE A 1 254 ? 14.317 -1.514 35.537 1.00 29.57 374 ILE A C 1
ATOM 1361 O O . ILE A 1 254 ? 14.469 -2.687 35.202 1.00 28.70 374 ILE A O 1
ATOM 1366 N N . LEU A 1 255 ? 15.088 -0.538 35.062 1.00 30.53 375 LEU A N 1
ATOM 1367 C CA . LEU A 1 255 ? 16.138 -0.819 34.089 1.00 30.15 375 LEU A CA 1
ATOM 1368 C C . LEU A 1 255 ? 17.287 -1.638 34.704 1.00 31.99 375 LEU A C 1
ATOM 1369 O O . LEU A 1 255 ? 17.905 -2.450 34.028 1.00 32.08 375 LEU A O 1
ATOM 1374 N N . LEU A 1 256 ? 17.554 -1.444 35.990 1.00 30.07 376 LEU A N 1
ATOM 1375 C CA . LEU A 1 256 ? 18.511 -2.294 36.668 1.00 32.93 376 LEU A CA 1
ATOM 1376 C C . LEU A 1 256 ? 18.002 -3.743 36.753 1.00 33.61 376 LEU A C 1
ATOM 1377 O O . LEU A 1 256 ? 18.761 -4.672 36.477 1.00 30.79 376 LEU A O 1
ATOM 1382 N N . ASP A 1 257 ? 16.726 -3.922 37.106 1.00 31.08 377 ASP A N 1
ATOM 1383 C CA . ASP A 1 257 ? 16.090 -5.246 37.207 1.00 32.02 377 ASP A CA 1
ATOM 1384 C C . ASP A 1 257 ? 16.085 -6.063 35.932 1.00 36.05 377 ASP A C 1
ATOM 1385 O O . ASP A 1 257 ? 15.904 -7.286 35.990 1.00 38.43 377 ASP A O 1
ATOM 1390 N N . LYS A 1 258 ? 16.200 -5.393 34.782 1.00 33.60 378 LYS A N 1
ATOM 1391 C CA . LYS A 1 258 ? 16.353 -6.098 33.509 1.00 37.33 378 LYS A CA 1
ATOM 1392 C C . LYS A 1 258 ? 17.540 -7.053 33.621 1.00 34.23 378 LYS A C 1
ATOM 1393 O O . LYS A 1 258 ? 17.572 -8.123 33.009 1.00 35.99 378 LYS A O 1
ATOM 1399 N N . LYS A 1 259 ? 18.514 -6.624 34.416 1.00 31.94 379 LYS A N 1
ATOM 1400 C CA . LYS A 1 259 ? 19.746 -7.352 34.651 1.00 35.30 379 LYS A CA 1
ATOM 1401 C C . LYS A 1 259 ? 20.449 -7.725 33.345 1.00 33.35 379 LYS A C 1
ATOM 1402 O O . LYS A 1 259 ? 21.064 -8.774 33.243 1.00 33.46 379 LYS A O 1
ATOM 1408 N N . TYR A 1 260 ? 20.371 -6.834 32.360 1.00 29.86 380 TYR A N 1
ATOM 1409 C CA . TYR A 1 260 ? 21.129 -6.996 31.128 1.00 34.34 380 TYR A CA 1
ATOM 1410 C C . TYR A 1 260 ? 22.622 -6.785 31.385 1.00 35.60 380 TYR A C 1
ATOM 1411 O O . TYR A 1 260 ? 23.000 -6.173 32.383 1.00 36.48 380 TYR A O 1
ATOM 1420 N N . ALA A 1 261 ? 23.462 -7.286 30.482 1.00 36.08 381 ALA A N 1
ATOM 1421 C CA . ALA A 1 261 ? 24.870 -6.884 30.414 1.00 34.16 381 ALA A CA 1
ATOM 1422 C C . ALA A 1 261 ? 24.952 -5.380 30.195 1.00 35.11 381 ALA A C 1
ATOM 1423 O O . ALA A 1 261 ? 24.208 -4.828 29.387 1.00 40.48 381 ALA A O 1
ATOM 1425 N N . LEU A 1 262 ? 25.831 -4.711 30.923 1.00 33.66 382 LEU A N 1
ATOM 1426 C CA . LEU A 1 262 ? 25.972 -3.267 30.783 1.00 38.62 382 LEU A CA 1
ATOM 1427 C C . LEU A 1 262 ? 27.359 -2.917 30.234 1.00 38.65 382 LEU A C 1
ATOM 1428 O O . LEU A 1 262 ? 28.353 -3.521 30.630 1.00 39.15 382 LEU A O 1
ATOM 1433 N N . PRO A 1 263 ? 27.425 -1.938 29.320 1.00 36.42 383 PRO A N 1
ATOM 1434 C CA . PRO A 1 263 ? 28.714 -1.357 28.939 1.00 39.36 383 PRO A CA 1
ATOM 1435 C C . PRO A 1 263 ? 29.373 -0.801 30.186 1.00 43.43 383 PRO A C 1
ATOM 1436 O O . PRO A 1 263 ? 28.662 -0.297 31.050 1.00 43.90 383 PRO A O 1
ATOM 1440 N N . TYR A 1 264 ? 30.692 -0.872 30.279 1.00 45.00 384 TYR A N 1
ATOM 1441 C CA . TYR A 1 264 ? 31.372 -0.472 31.495 1.00 43.70 384 TYR A CA 1
ATOM 1442 C C . TYR A 1 264 ? 31.140 0.996 31.835 1.00 38.35 384 TYR A C 1
ATOM 1443 O O . TYR A 1 264 ? 31.210 1.378 32.997 1.00 43.54 384 TYR A O 1
ATOM 1452 N N . GLN A 1 265 ? 30.829 1.813 30.838 1.00 38.71 385 GLN A N 1
ATOM 1453 C CA . GLN A 1 265 ? 30.493 3.208 31.108 1.00 43.84 385 GLN A CA 1
ATOM 1454 C C . GLN A 1 265 ? 29.136 3.359 31.823 1.00 43.06 385 GLN A C 1
ATOM 1455 O O . GLN A 1 265 ? 28.953 4.286 32.606 1.00 46.19 385 GLN A O 1
ATOM 1461 N N . THR A 1 266 ? 28.197 2.452 31.579 1.00 39.54 386 THR A N 1
ATOM 1462 C CA . THR A 1 266 ? 26.924 2.507 32.296 1.00 42.87 386 THR A CA 1
ATOM 1463 C C . THR A 1 266 ? 27.111 1.975 33.715 1.00 39.82 386 THR A C 1
ATOM 1464 O O . THR A 1 266 ? 26.552 2.528 34.668 1.00 38.38 386 THR A O 1
ATOM 1468 N N . VAL A 1 267 ? 27.905 0.919 33.864 1.00 35.06 387 VAL A N 1
ATOM 1469 C CA . VAL A 1 267 ? 28.279 0.463 35.200 1.00 39.55 387 VAL A CA 1
ATOM 1470 C C . VAL A 1 267 ? 28.873 1.625 36.010 1.00 39.82 387 VAL A C 1
ATOM 1471 O O . VAL A 1 267 ? 28.468 1.869 37.151 1.00 36.44 387 VAL A O 1
ATOM 1475 N N . ASP A 1 268 ? 29.817 2.343 35.402 1.00 34.65 388 ASP A N 1
ATOM 1476 C CA . ASP A 1 268 ? 30.449 3.490 36.050 1.00 41.57 388 ASP A CA 1
ATOM 1477 C C . ASP A 1 268 ? 29.423 4.548 36.455 1.00 42.40 388 ASP A C 1
ATOM 1478 O O . ASP A 1 268 ? 29.431 5.029 37.595 1.00 39.92 388 ASP A O 1
ATOM 1483 N N . ASP A 1 269 ? 28.539 4.904 35.522 1.00 39.20 389 ASP A N 1
ATOM 1484 C CA . ASP A 1 269 ? 27.466 5.854 35.808 1.00 39.82 389 ASP A CA 1
ATOM 1485 C C . ASP A 1 269 ? 26.604 5.418 37.009 1.00 35.80 389 ASP A C 1
ATOM 1486 O O . ASP A 1 269 ? 26.163 6.257 37.791 1.00 30.20 389 ASP A O 1
ATOM 1491 N N . CYS A 1 270 ? 26.374 4.109 37.143 1.00 34.65 390 CYS A N 1
ATOM 1492 C CA . CYS A 1 270 ? 25.621 3.562 38.263 1.00 33.64 390 CYS A CA 1
ATOM 1493 C C . CYS A 1 270 ? 26.381 3.781 39.554 1.00 35.09 390 CYS A C 1
ATOM 1494 O O . CYS A 1 270 ? 25.788 4.120 40.578 1.00 35.20 390 CYS A O 1
ATOM 1497 N N . VAL A 1 271 ? 27.691 3.551 39.516 1.00 37.40 391 VAL A N 1
ATOM 1498 C CA . VAL A 1 271 ? 28.506 3.740 40.706 1.00 36.07 391 VAL A CA 1
ATOM 1499 C C . VAL A 1 271 ? 28.497 5.223 41.090 1.00 41.01 391 VAL A C 1
ATOM 1500 O O . VAL A 1 271 ? 28.268 5.561 42.257 1.00 36.87 391 VAL A O 1
ATOM 1504 N N . TYR A 1 272 ? 28.699 6.099 40.104 1.00 37.41 392 TYR A N 1
ATOM 1505 C CA . TYR A 1 272 ? 28.716 7.548 40.342 1.00 41.40 392 TYR A CA 1
ATOM 1506 C C . TYR A 1 272 ? 27.381 8.027 40.910 1.00 40.04 392 TYR A C 1
ATOM 1507 O O . TYR A 1 272 ? 27.347 8.886 41.798 1.00 41.10 392 TYR A O 1
ATOM 1516 N N . TYR A 1 273 ? 26.288 7.451 40.415 1.00 35.73 393 TYR A N 1
ATOM 1517 C CA . TYR A 1 273 ? 24.965 7.771 40.917 1.00 34.42 393 TYR A CA 1
ATOM 1518 C C . TYR A 1 273 ? 24.810 7.450 42.417 1.00 35.76 393 TYR A C 1
ATOM 1519 O O . TYR A 1 273 ? 24.442 8.317 43.202 1.00 34.58 393 TYR A O 1
ATOM 1528 N N . PHE A 1 274 ? 25.084 6.220 42.827 1.00 32.65 394 PHE A N 1
ATOM 1529 C CA . PHE A 1 274 ? 24.852 5.875 44.229 1.00 37.58 394 PHE A CA 1
ATOM 1530 C C . PHE A 1 274 ? 25.822 6.609 45.171 1.00 41.11 394 PHE A C 1
ATOM 1531 O O . PHE A 1 274 ? 25.407 7.100 46.228 1.00 41.95 394 PHE A O 1
ATOM 1539 N N . MET A 1 275 ? 27.089 6.694 44.755 1.00 41.08 395 MET A N 1
ATOM 1540 C CA . MET A 1 275 ? 28.117 7.554 45.358 1.00 41.68 395 MET A CA 1
ATOM 1541 C C . MET A 1 275 ? 27.660 8.956 45.742 1.00 43.94 395 MET A C 1
ATOM 1542 O O . MET A 1 275 ? 28.006 9.465 46.801 1.00 44.02 395 MET A O 1
ATOM 1547 N N . ARG A 1 276 ? 26.916 9.600 44.853 1.00 42.69 396 ARG A N 1
ATOM 1548 C CA . ARG A 1 276 ? 26.588 11.006 45.026 1.00 39.13 396 ARG A CA 1
ATOM 1549 C C . ARG A 1 276 ? 25.545 11.245 46.123 1.00 37.31 396 ARG A C 1
ATOM 1550 O O . ARG A 1 276 ? 25.112 12.376 46.341 1.00 42.23 396 ARG A O 1
ATOM 1558 N N . PHE A 1 277 ? 25.143 10.200 46.829 1.00 34.97 397 PHE A N 1
ATOM 1559 C CA . PHE A 1 277 ? 24.234 10.407 47.952 1.00 38.16 397 PHE A CA 1
ATOM 1560 C C . PHE A 1 277 ? 24.958 10.250 49.282 1.00 40.70 397 PHE A C 1
ATOM 1561 O O . PHE A 1 277 ? 24.327 10.199 50.336 1.00 37.71 397 PHE A O 1
ATOM 1569 N N . ARG A 1 278 ? 26.286 10.175 49.238 1.00 44.15 398 ARG A N 1
ATOM 1570 C CA . ARG A 1 278 ? 27.047 10.029 50.472 1.00 47.22 398 ARG A CA 1
ATOM 1571 C C . ARG A 1 278 ? 27.406 11.404 51.014 1.00 43.09 398 ARG A C 1
ATOM 1572 O O . ARG A 1 278 ? 27.273 12.404 50.315 1.00 42.13 398 ARG A O 1
ATOM 1580 N N . ILE A 1 279 ? 27.845 11.457 52.263 1.00 45.90 399 ILE A N 1
ATOM 1581 C CA . ILE A 1 279 ? 28.301 12.721 52.833 1.00 53.85 399 ILE A CA 1
ATOM 1582 C C . ILE A 1 279 ? 29.815 12.873 52.773 1.00 50.42 399 ILE A C 1
ATOM 1583 O O . ILE A 1 279 ? 30.543 12.095 53.368 1.00 56.55 399 ILE A O 1
ATOM 1588 N N . LEU A 1 280 ? 30.277 13.887 52.058 1.00 51.30 400 LEU A N 1
ATOM 1589 C CA . LEU A 1 280 ? 31.689 14.235 52.040 1.00 60.79 400 LEU A CA 1
ATOM 1590 C C . LEU A 1 280 ? 31.995 15.326 53.080 1.00 66.51 400 LEU A C 1
ATOM 1591 O O . LEU A 1 280 ? 31.649 16.498 52.896 1.00 66.39 400 LEU A O 1
ATOM 1596 N N . ASP A 1 281 ? 32.647 14.923 54.167 1.00 61.81 401 ASP A N 1
ATOM 1597 C CA . ASP A 1 281 ? 32.900 15.788 55.322 1.00 65.13 401 ASP A CA 1
ATOM 1598 C C . ASP A 1 281 ? 33.559 17.132 54.978 1.00 65.88 401 ASP A C 1
ATOM 1599 O O . ASP A 1 281 ? 34.786 17.264 54.964 1.00 65.12 401 ASP A O 1
ATOM 1604 N N . GLY A 1 283 ? 34.298 18.099 51.849 1.00 68.78 403 GLY A N 1
ATOM 1605 C CA . GLY A 1 283 ? 33.660 19.262 52.432 1.00 61.87 403 GLY A CA 1
ATOM 1606 C C . GLY A 1 283 ? 32.351 19.641 51.758 1.00 67.13 403 GLY A C 1
ATOM 1607 O O . GLY A 1 283 ? 31.341 19.847 52.434 1.00 67.78 403 GLY A O 1
ATOM 1608 N N . SER A 1 284 ? 32.363 19.730 50.428 1.00 64.85 404 SER A N 1
ATOM 1609 C CA . SER A 1 284 ? 31.217 20.261 49.678 1.00 66.97 404 SER A CA 1
ATOM 1610 C C . SER A 1 284 ? 30.158 19.214 49.273 1.00 64.13 404 SER A C 1
ATOM 1611 O O . SER A 1 284 ? 30.435 18.242 48.558 1.00 58.95 404 SER A O 1
ATOM 1614 N N . ASN A 1 285 ? 28.935 19.446 49.737 1.00 55.79 405 ASN A N 1
ATOM 1615 C CA . ASN A 1 285 ? 27.816 18.554 49.470 1.00 63.27 405 ASN A CA 1
ATOM 1616 C C . ASN A 1 285 ? 26.607 19.321 48.946 1.00 61.94 405 ASN A C 1
ATOM 1617 O O . ASN A 1 285 ? 26.380 20.477 49.330 1.00 61.46 405 ASN A O 1
ATOM 1622 N N . GLY A 1 286 ? 25.831 18.670 48.081 1.00 49.26 406 GLY A N 1
ATOM 1623 C CA . GLY A 1 286 ? 24.565 19.215 47.646 1.00 35.26 406 GLY A CA 1
ATOM 1624 C C . GLY A 1 286 ? 23.444 18.582 48.444 1.00 42.08 406 GLY A C 1
ATOM 1625 O O . GLY A 1 286 ? 23.681 17.889 49.445 1.00 43.53 406 GLY A O 1
ATOM 1626 N N . GLU A 1 287 ? 22.216 18.795 47.991 1.00 38.85 407 GLU A N 1
ATOM 1627 C CA . GLU A 1 287 ? 21.064 18.242 48.677 1.00 38.27 407 GLU A CA 1
ATOM 1628 C C . GLU A 1 287 ? 21.106 16.715 48.784 1.00 34.81 407 GLU A C 1
ATOM 1629 O O . GLU A 1 287 ? 20.644 16.150 49.775 1.00 39.21 407 GLU A O 1
ATOM 1635 N N . ASP A 1 288 ? 21.676 16.056 47.779 1.00 36.36 408 ASP A N 1
ATOM 1636 C CA . ASP A 1 288 ? 21.649 14.590 47.694 1.00 37.32 408 ASP A CA 1
ATOM 1637 C C . ASP A 1 288 ? 22.269 13.880 48.906 1.00 37.97 408 ASP A C 1
ATOM 1638 O O . ASP A 1 288 ? 21.903 12.744 49.220 1.00 33.55 408 ASP A O 1
ATOM 1643 N N . ALA A 1 289 ? 23.192 14.556 49.590 1.00 38.91 409 ALA A N 1
ATOM 1644 C CA . ALA A 1 289 ? 23.936 13.956 50.701 1.00 40.10 409 ALA A CA 1
ATOM 1645 C C . ALA A 1 289 ? 23.086 13.719 51.957 1.00 41.64 409 ALA A C 1
ATOM 1646 O O . ALA A 1 289 ? 23.357 12.793 52.739 1.00 42.42 409 ALA A O 1
ATOM 1648 N N . THR A 1 290 ? 22.060 14.545 52.149 1.00 37.79 410 THR A N 1
ATOM 1649 C CA . THR A 1 290 ? 21.239 14.474 53.361 1.00 38.62 410 THR A CA 1
ATOM 1650 C C . THR A 1 290 ? 19.746 14.244 53.095 1.00 38.31 410 THR A C 1
ATOM 1651 O O . THR A 1 290 ? 18.962 14.055 54.035 1.00 38.06 410 THR A O 1
ATOM 1655 N N . ARG A 1 291 ? 19.350 14.269 51.824 1.00 39.54 411 ARG A N 1
ATOM 1656 C CA . ARG A 1 291 ? 17.934 14.132 51.478 1.00 39.80 411 ARG A CA 1
ATOM 1657 C C . ARG A 1 291 ? 17.432 12.802 51.981 1.00 38.04 411 ARG A C 1
ATOM 1658 O O . ARG A 1 291 ? 18.213 11.869 52.150 1.00 34.80 411 ARG A O 1
ATOM 1666 N N . VAL A 1 292 ? 16.137 12.707 52.237 1.00 40.67 412 VAL A N 1
ATOM 1667 C CA . VAL A 1 292 ? 15.590 11.420 52.623 1.00 39.76 412 VAL A CA 1
ATOM 1668 C C . VAL A 1 292 ? 15.431 10.550 51.368 1.00 41.69 412 VAL A C 1
ATOM 1669 O O . VAL A 1 292 ? 14.978 11.011 50.316 1.00 46.26 412 VAL A O 1
ATOM 1673 N N . LEU A 1 293 ? 15.870 9.303 51.482 1.00 37.59 413 LEU A N 1
ATOM 1674 C CA . LEU A 1 293 ? 15.852 8.356 50.385 1.00 38.33 413 LEU A CA 1
ATOM 1675 C C . LEU A 1 293 ? 14.731 7.371 50.588 1.00 34.24 413 LEU A C 1
ATOM 1676 O O . LEU A 1 293 ? 14.619 6.782 51.648 1.00 37.88 413 LEU A O 1
ATOM 1681 N N . PRO A 1 294 ? 13.892 7.191 49.566 1.00 37.40 414 PRO A N 1
ATOM 1682 C CA . PRO A 1 294 ? 12.785 6.230 49.629 1.00 38.70 414 PRO A CA 1
ATOM 1683 C C . PRO A 1 294 ? 13.301 4.803 49.569 1.00 35.50 414 PRO A C 1
ATOM 1684 O O . PRO A 1 294 ? 14.412 4.588 49.104 1.00 33.61 414 PRO A O 1
ATOM 1688 N N . VAL A 1 295 ? 12.484 3.846 49.992 1.00 37.50 415 VAL A N 1
ATOM 1689 C CA . VAL A 1 295 ? 12.845 2.438 49.899 1.00 43.03 415 VAL A CA 1
ATOM 1690 C C . VAL A 1 295 ? 13.248 2.035 48.466 1.00 38.61 415 VAL A C 1
ATOM 1691 O O . VAL A 1 295 ? 14.104 1.158 48.287 1.00 38.35 415 VAL A O 1
ATOM 1695 N N . ILE A 1 296 ? 12.667 2.694 47.460 1.00 33.75 416 ILE A N 1
ATOM 1696 C CA . ILE A 1 296 ? 12.909 2.339 46.060 1.00 33.56 416 ILE A CA 1
ATOM 1697 C C . ILE A 1 296 ? 14.379 2.600 45.660 1.00 34.49 416 ILE A C 1
ATOM 1698 O O . ILE A 1 296 ? 14.962 1.855 44.871 1.00 32.47 416 ILE A O 1
ATOM 1703 N N . TRP A 1 297 ? 14.981 3.641 46.225 1.00 33.83 417 TRP A N 1
ATOM 1704 C CA . TRP A 1 297 ? 16.402 3.902 46.028 1.00 32.55 417 TRP A CA 1
ATOM 1705 C C . TRP A 1 297 ? 17.260 2.747 46.558 1.00 35.52 417 TRP A C 1
ATOM 1706 O O . TRP A 1 297 ? 18.274 2.381 45.957 1.00 31.42 417 TRP A O 1
ATOM 1717 N N . HIS A 1 298 ? 16.845 2.160 47.679 1.00 33.53 418 HIS A N 1
ATOM 1718 C CA . HIS A 1 298 ? 17.625 1.085 48.284 1.00 36.53 418 HIS A CA 1
ATOM 1719 C C . HIS A 1 298 ? 17.480 -0.215 47.508 1.00 35.47 418 HIS A C 1
ATOM 1720 O O . HIS A 1 298 ? 18.449 -0.964 47.365 1.00 38.52 418 HIS A O 1
ATOM 1727 N N . LYS A 1 299 ? 16.280 -0.476 46.997 1.00 35.50 419 LYS A N 1
ATOM 1728 C CA . LYS A 1 299 ? 16.053 -1.671 46.196 1.00 33.52 419 LYS A CA 1
ATOM 1729 C C . LYS A 1 299 ? 16.825 -1.591 44.880 1.00 34.20 419 LYS A C 1
ATOM 1730 O O . LYS A 1 299 ? 17.342 -2.603 44.390 1.00 33.69 419 LYS A O 1
ATOM 1736 N N . ALA A 1 300 ? 16.925 -0.380 44.330 1.00 30.75 420 ALA A N 1
ATOM 1737 C CA . ALA A 1 300 ? 17.737 -0.152 43.141 1.00 32.83 420 ALA A CA 1
ATOM 1738 C C . ALA A 1 300 ? 19.216 -0.415 43.448 1.00 33.29 420 ALA A C 1
ATOM 1739 O O . ALA A 1 300 ? 19.887 -1.100 42.676 1.00 31.17 420 ALA A O 1
ATOM 1741 N N . PHE A 1 301 ? 19.701 0.122 44.570 1.00 32.34 421 PHE A N 1
ATOM 1742 C CA . PHE A 1 301 ? 21.083 -0.079 45.014 1.00 31.34 421 PHE A CA 1
ATOM 1743 C C . PHE A 1 301 ? 21.336 -1.561 45.170 1.00 33.91 421 PHE A C 1
ATOM 1744 O O . PHE A 1 301 ? 22.351 -2.070 44.697 1.00 34.30 421 PHE A O 1
ATOM 1752 N N . LEU A 1 302 ? 20.403 -2.251 45.827 1.00 37.29 422 LEU A N 1
ATOM 1753 C CA . LEU A 1 302 ? 20.521 -3.698 46.040 1.00 37.56 422 LEU A CA 1
ATOM 1754 C C . LEU A 1 302 ? 20.548 -4.441 44.711 1.00 38.89 422 LEU A C 1
ATOM 1755 O O . LEU A 1 302 ? 21.399 -5.317 44.509 1.00 41.43 422 LEU A O 1
ATOM 1760 N N . THR A 1 303 ? 19.637 -4.083 43.806 1.00 33.46 423 THR A N 1
ATOM 1761 C CA . THR A 1 303 ? 19.592 -4.738 42.499 1.00 38.10 423 THR A CA 1
ATOM 1762 C C . THR A 1 303 ? 20.911 -4.598 41.760 1.00 36.68 423 THR A C 1
ATOM 1763 O O . THR A 1 303 ? 21.440 -5.574 41.223 1.00 37.04 423 THR A O 1
ATOM 1767 N N . PHE A 1 304 ? 21.447 -3.383 41.751 1.00 34.07 424 PHE A N 1
ATOM 1768 C CA . PHE A 1 304 ? 22.729 -3.135 41.106 1.00 35.74 424 PHE A CA 1
ATOM 1769 C C . PHE A 1 304 ? 23.832 -3.960 41.762 1.00 37.98 424 PHE A C 1
ATOM 1770 O O . PHE A 1 304 ? 24.761 -4.400 41.086 1.00 37.94 424 PHE A O 1
ATOM 1778 N N . ALA A 1 305 ? 23.714 -4.176 43.071 1.00 35.35 425 ALA A N 1
ATOM 1779 C CA . ALA A 1 305 ? 24.735 -4.892 43.825 1.00 37.49 425 ALA A CA 1
ATOM 1780 C C . ALA A 1 305 ? 24.702 -6.380 43.525 1.00 40.51 425 ALA A C 1
ATOM 1781 O O . ALA A 1 305 ? 25.750 -7.004 43.379 1.00 41.90 425 ALA A O 1
ATOM 1783 N N . GLN A 1 306 ? 23.504 -6.948 43.443 1.00 37.61 426 GLN A N 1
ATOM 1784 C CA . GLN A 1 306 ? 23.356 -8.369 43.126 1.00 41.45 426 GLN A CA 1
ATOM 1785 C C . GLN A 1 306 ? 23.919 -8.740 41.753 1.00 42.42 426 GLN A C 1
ATOM 1786 O O . GLN A 1 306 ? 24.768 -9.624 41.629 1.00 41.22 426 GLN A O 1
ATOM 1792 N N . ARG A 1 307 ? 23.428 -8.051 40.728 1.00 38.61 427 ARG A N 1
ATOM 1793 C CA . ARG A 1 307 ? 23.738 -8.382 39.347 1.00 38.70 427 ARG A CA 1
ATOM 1794 C C . ARG A 1 307 ? 25.155 -7.974 38.936 1.00 40.13 427 ARG A C 1
ATOM 1795 O O . ARG A 1 307 ? 25.841 -8.717 38.216 1.00 38.46 427 ARG A O 1
ATOM 1803 N N . TYR A 1 308 ? 25.600 -6.807 39.404 1.00 35.66 428 TYR A N 1
ATOM 1804 C CA . TYR A 1 308 ? 26.811 -6.201 38.859 1.00 39.90 428 TYR A CA 1
ATOM 1805 C C . TYR A 1 308 ? 27.982 -6.147 39.836 1.00 37.43 428 TYR A C 1
ATOM 1806 O O . TYR A 1 308 ? 28.938 -5.403 39.594 1.00 37.17 428 TYR A O 1
ATOM 1815 N N . LYS A 1 309 ? 27.931 -6.946 40.904 1.00 35.01 429 LYS A N 1
ATOM 1816 C CA . LYS A 1 309 ? 29.008 -6.929 41.901 1.00 43.22 429 LYS A CA 1
ATOM 1817 C C . LYS A 1 309 ? 30.381 -7.273 41.303 1.00 47.67 429 LYS A C 1
ATOM 1818 O O . LYS A 1 309 ? 31.403 -6.786 41.784 1.00 45.15 429 LYS A O 1
ATOM 1824 N N . ASN A 1 310 ? 30.399 -8.080 40.243 1.00 41.80 430 ASN A N 1
ATOM 1825 C CA . ASN A 1 310 ? 31.655 -8.504 39.631 1.00 45.83 430 ASN A CA 1
ATOM 1826 C C . ASN A 1 310 ? 32.153 -7.597 38.512 1.00 46.80 430 ASN A C 1
ATOM 1827 O O . ASN A 1 310 ? 33.170 -7.883 37.884 1.00 48.21 430 ASN A O 1
ATOM 1832 N N . ASP A 1 311 ? 31.463 -6.490 38.275 1.00 44.26 431 ASP A N 1
ATOM 1833 C CA . ASP A 1 311 ? 31.820 -5.641 37.146 1.00 44.24 431 ASP A CA 1
ATOM 1834 C C . ASP A 1 311 ? 32.318 -4.270 37.576 1.00 42.44 431 ASP A C 1
ATOM 1835 O O . ASP A 1 311 ? 32.468 -3.373 36.747 1.00 45.81 431 ASP A O 1
ATOM 1840 N N . ILE A 1 312 ? 32.600 -4.113 38.866 1.00 43.65 432 ILE A N 1
ATOM 1841 C CA . ILE A 1 312 ? 33.136 -2.847 39.376 1.00 49.62 432 ILE A CA 1
ATOM 1842 C C . ILE A 1 312 ? 34.573 -3.020 39.878 1.00 48.67 432 ILE A C 1
ATOM 1843 O O . ILE A 1 312 ? 34.985 -4.123 40.226 1.00 52.35 432 ILE A O 1
ATOM 1848 N N . THR A 1 313 ? 35.331 -1.928 39.903 1.00 48.38 433 THR A N 1
ATOM 1849 C CA . THR A 1 313 ? 36.685 -1.949 40.438 1.00 45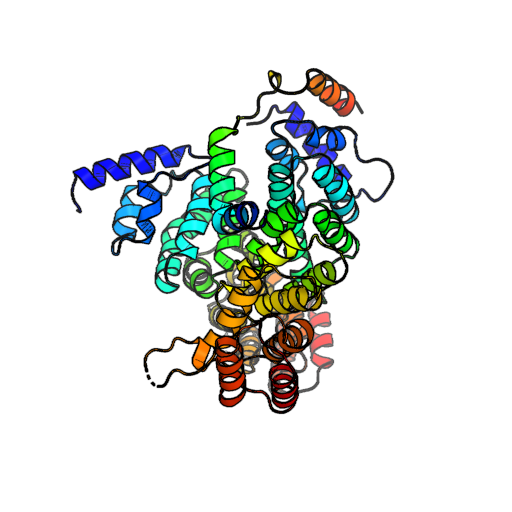.91 433 THR A CA 1
ATOM 1850 C C . THR A 1 313 ? 36.667 -1.985 41.959 1.00 52.17 433 THR A C 1
ATOM 1851 O O . THR A 1 313 ? 35.616 -1.826 42.578 1.00 47.36 433 THR A O 1
ATOM 1855 N N . GLN A 1 314 ? 37.836 -2.185 42.559 1.00 58.62 434 GLN A N 1
ATOM 1856 C CA . GLN A 1 314 ? 37.943 -2.215 44.013 1.00 57.39 434 GLN A CA 1
ATOM 1857 C C . GLN A 1 314 ? 37.694 -0.835 44.607 1.00 53.81 434 GLN A C 1
ATOM 1858 O O . GLN A 1 314 ? 37.093 -0.707 45.678 1.00 51.21 434 GLN A O 1
ATOM 1864 N N . ASP A 1 315 ? 38.152 0.195 43.907 1.00 49.04 435 ASP A N 1
ATOM 1865 C CA . ASP A 1 315 ? 37.896 1.561 44.328 1.00 48.08 435 ASP A CA 1
ATOM 1866 C C . ASP A 1 315 ? 36.396 1.855 44.353 1.00 51.40 435 ASP A C 1
ATOM 1867 O O . ASP A 1 315 ? 35.875 2.453 45.303 1.00 51.16 435 ASP A O 1
ATOM 1872 N N . GLN A 1 316 ? 35.702 1.430 43.303 1.00 44.74 436 GLN A N 1
ATOM 1873 C CA . GLN A 1 316 ? 34.271 1.653 43.217 1.00 47.50 436 GLN A CA 1
ATOM 1874 C C . GLN A 1 316 ? 33.527 0.881 44.314 1.00 44.08 436 GLN A C 1
ATOM 1875 O O . GLN A 1 316 ? 32.603 1.415 44.935 1.00 47.57 436 GLN A O 1
ATOM 1881 N N . ARG A 1 317 ? 33.946 -0.357 44.567 1.00 40.66 437 ARG A N 1
ATOM 1882 C CA . ARG A 1 317 ? 33.355 -1.163 45.630 1.00 44.80 437 ARG A CA 1
ATOM 1883 C C . ARG A 1 317 ? 33.443 -0.448 46.969 1.00 47.44 437 ARG A C 1
ATOM 1884 O O . ARG A 1 317 ? 32.506 -0.479 47.767 1.00 46.43 437 ARG A O 1
ATOM 1892 N N . ASP A 1 318 ? 34.575 0.212 47.194 1.00 49.43 438 ASP A N 1
ATOM 1893 C CA . ASP A 1 318 ? 34.820 0.915 48.447 1.00 50.98 438 ASP A CA 1
ATOM 1894 C C . ASP A 1 318 ? 33.949 2.165 48.595 1.00 47.02 438 ASP A C 1
ATOM 1895 O O . ASP A 1 318 ? 33.501 2.487 49.691 1.00 49.39 438 ASP A O 1
ATOM 1900 N N . PHE A 1 319 ? 33.712 2.872 47.499 1.00 47.60 439 PHE A N 1
ATOM 1901 C CA . PHE A 1 319 ? 32.839 4.031 47.553 1.00 46.83 439 PHE A CA 1
ATOM 1902 C C . PHE A 1 319 ? 31.411 3.615 47.862 1.00 45.80 439 PHE A C 1
ATOM 1903 O O . PHE A 1 319 ? 30.715 4.297 48.598 1.00 41.94 439 PHE A O 1
ATOM 1911 N N . LEU A 1 320 ? 30.989 2.482 47.314 1.00 45.74 440 LEU A N 1
ATOM 1912 C CA . LEU A 1 320 ? 29.630 2.022 47.520 1.00 37.87 440 LEU A CA 1
ATOM 1913 C C . LEU A 1 320 ? 29.449 1.461 48.927 1.00 43.73 440 LEU A C 1
ATOM 1914 O O . LEU A 1 320 ? 28.402 1.686 49.555 1.00 42.67 440 LEU A O 1
ATOM 1919 N N . LEU A 1 321 ? 30.457 0.748 49.434 1.00 45.42 441 LEU A N 1
ATOM 1920 C CA . LEU A 1 321 ? 30.405 0.225 50.808 1.00 42.85 441 LEU A CA 1
ATOM 1921 C C . LEU A 1 321 ? 30.320 1.383 51.794 1.00 45.56 441 LEU A C 1
ATOM 1922 O O . LEU A 1 321 ? 29.613 1.308 52.810 1.00 43.61 441 LEU A O 1
ATOM 1927 N N . GLU A 1 322 ? 31.024 2.463 51.473 1.00 40.48 442 GLU A N 1
ATOM 1928 C CA . GLU A 1 322 ? 30.958 3.675 52.276 1.00 48.11 442 GLU A CA 1
ATOM 1929 C C . GLU A 1 322 ? 29.580 4.352 52.180 1.00 50.44 442 GLU A C 1
ATOM 1930 O O . GLU A 1 322 ? 29.036 4.840 53.187 1.00 49.74 442 GLU A O 1
ATOM 1936 N N . THR A 1 323 ? 29.024 4.374 50.969 1.00 48.63 443 THR A N 1
ATOM 1937 C CA . THR A 1 323 ? 27.674 4.881 50.752 1.00 43.01 443 THR A CA 1
ATOM 1938 C C . THR A 1 323 ? 26.678 4.137 51.646 1.00 38.87 443 THR A C 1
ATOM 1939 O O . THR A 1 323 ? 25.821 4.759 52.257 1.00 42.90 443 THR A O 1
ATOM 1943 N N . VAL A 1 324 ? 26.815 2.816 51.733 1.00 35.80 444 VAL A N 1
ATOM 1944 C CA . VAL A 1 324 ? 25.888 1.986 52.506 1.00 43.59 444 VAL A CA 1
ATOM 1945 C C . VAL A 1 324 ? 26.077 2.229 53.993 1.00 47.85 444 VAL A C 1
ATOM 1946 O O . VAL A 1 324 ? 25.119 2.207 54.754 1.00 45.35 444 VAL A O 1
ATOM 1950 N N . ARG A 1 325 ? 27.313 2.489 54.406 1.00 48.35 445 ARG A N 1
ATOM 1951 C CA . ARG A 1 325 ? 27.568 2.797 55.801 1.00 47.06 445 ARG A CA 1
ATOM 1952 C C . ARG A 1 325 ? 26.882 4.099 56.208 1.00 48.97 445 ARG A C 1
ATOM 1953 O O . ARG A 1 325 ? 26.247 4.157 57.256 1.00 51.42 445 ARG A O 1
ATOM 1961 N N . GLN A 1 326 ? 27.006 5.140 55.383 1.00 49.18 446 GLN A N 1
ATOM 1962 C CA . GLN A 1 326 ? 26.432 6.449 55.720 1.00 45.74 446 GLN A CA 1
ATOM 1963 C C . GLN A 1 326 ? 24.937 6.508 55.487 1.00 49.04 446 GLN A C 1
ATOM 1964 O O . GLN A 1 326 ? 24.208 7.122 56.262 1.00 52.69 446 GLN A O 1
ATOM 1970 N N . ARG A 1 327 ? 24.481 5.874 54.412 1.00 49.67 447 ARG A N 1
ATOM 1971 C CA . ARG A 1 327 ? 23.105 6.057 53.960 1.00 49.53 447 ARG A CA 1
ATOM 1972 C C . ARG A 1 327 ? 22.269 4.797 53.985 1.00 46.20 447 ARG A C 1
ATOM 1973 O O . ARG A 1 327 ? 21.127 4.817 53.555 1.00 48.76 447 ARG A O 1
ATOM 1981 N N . GLY A 1 328 ? 22.832 3.708 54.487 1.00 46.83 448 GLY A N 1
ATOM 1982 C CA . GLY A 1 328 ? 22.160 2.426 54.454 1.00 42.10 448 GLY A CA 1
ATOM 1983 C C . GLY A 1 328 ? 20.819 2.391 55.141 1.00 46.61 448 GLY A C 1
ATOM 1984 O O . GLY A 1 328 ? 20.511 3.226 55.974 1.00 57.44 448 GLY A O 1
ATOM 1985 N N . HIS A 1 329 ? 20.031 1.391 54.783 1.00 50.38 449 HIS A N 1
ATOM 1986 C CA . HIS A 1 329 ? 18.676 1.225 55.260 1.00 48.13 449 HIS A CA 1
ATOM 1987 C C . HIS A 1 329 ? 18.685 0.042 56.215 1.00 54.64 449 HIS A C 1
ATOM 1988 O O . HIS A 1 329 ? 19.505 -0.861 56.070 1.00 56.34 449 HIS A O 1
ATOM 1995 N N . LYS A 1 330 ? 17.777 0.066 57.186 1.00 57.34 450 LYS A N 1
ATOM 1996 C CA . LYS A 1 330 ? 17.740 -0.890 58.292 1.00 60.51 450 LYS A CA 1
ATOM 1997 C C . LYS A 1 330 ? 17.860 -2.351 57.854 1.00 60.13 450 LYS A C 1
ATOM 1998 O O . LYS A 1 330 ? 18.706 -3.088 58.362 1.00 60.07 450 LYS A O 1
ATOM 2004 N N . ASP A 1 331 ? 17.018 -2.746 56.903 1.00 60.49 451 ASP A N 1
ATOM 2005 C CA . ASP A 1 331 ? 16.895 -4.136 56.456 1.00 57.50 451 ASP A CA 1
ATOM 2006 C C . ASP A 1 331 ? 17.631 -4.431 55.147 1.00 59.08 451 ASP A C 1
ATOM 2007 O O . ASP A 1 331 ? 18.192 -5.513 54.962 1.00 60.79 451 ASP A O 1
ATOM 2012 N N . ILE A 1 332 ? 17.592 -3.473 54.227 1.00 56.13 452 ILE A N 1
ATOM 2013 C CA . ILE A 1 332 ? 18.149 -3.666 52.894 1.00 53.29 452 ILE A CA 1
ATOM 2014 C C . ILE A 1 332 ? 19.650 -3.401 52.911 1.00 48.38 452 ILE A C 1
ATOM 2015 O O . ILE A 1 332 ? 20.409 -4.106 52.259 1.00 50.60 452 ILE A O 1
ATOM 2020 N N . GLY A 1 333 ? 20.065 -2.391 53.672 1.00 51.74 453 GLY A N 1
ATOM 2021 C CA . GLY A 1 333 ? 21.470 -2.036 53.815 1.00 47.60 453 GLY A CA 1
ATOM 2022 C C . GLY A 1 333 ? 22.438 -3.186 54.044 1.00 53.81 453 GLY A C 1
ATOM 2023 O O . GLY A 1 333 ? 23.470 -3.258 53.383 1.00 51.88 453 GLY A O 1
ATOM 2024 N N . PRO A 1 334 ? 22.123 -4.087 54.994 1.00 58.09 454 PRO A N 1
ATOM 2025 C CA . PRO A 1 334 ? 23.002 -5.252 55.188 1.00 55.18 454 PRO A CA 1
ATOM 2026 C C . PRO A 1 334 ? 23.054 -6.181 53.967 1.00 47.72 454 PRO A C 1
ATOM 2027 O O . PRO A 1 334 ? 24.121 -6.712 53.653 1.00 44.37 454 PRO A O 1
ATOM 2031 N N . GLU A 1 335 ? 21.923 -6.384 53.299 1.00 46.10 455 GLU A N 1
ATOM 2032 C CA . GLU A 1 335 ? 21.917 -7.187 52.082 1.00 48.80 455 GLU A CA 1
ATOM 2033 C C . GLU A 1 335 ? 22.823 -6.569 51.018 1.00 47.60 455 GLU A C 1
ATOM 2034 O O . GLU A 1 335 ? 23.608 -7.268 50.378 1.00 45.46 455 GLU A O 1
ATOM 2040 N N . ILE A 1 336 ? 22.721 -5.257 50.838 1.00 42.61 456 ILE A N 1
ATOM 2041 C CA . ILE A 1 336 ? 23.549 -4.577 49.850 1.00 45.85 456 ILE A CA 1
ATOM 2042 C C . ILE A 1 336 ? 25.021 -4.753 50.175 1.00 47.90 456 ILE A C 1
ATOM 2043 O O . ILE A 1 336 ? 25.814 -5.111 49.303 1.00 48.62 456 ILE A O 1
ATOM 2048 N N . ARG A 1 337 ? 25.382 -4.506 51.432 1.00 47.18 457 ARG A N 1
ATOM 2049 C CA . ARG A 1 337 ? 26.770 -4.647 51.858 1.00 50.66 457 ARG A CA 1
ATOM 2050 C C . ARG A 1 337 ? 27.282 -6.055 51.567 1.00 48.49 457 ARG A C 1
ATOM 2051 O O . ARG A 1 337 ? 28.378 -6.222 51.022 1.00 41.12 457 ARG A O 1
ATOM 2059 N N . ARG A 1 338 ? 26.465 -7.050 51.913 1.00 43.79 458 ARG A N 1
ATOM 2060 C CA . ARG A 1 338 ? 26.800 -8.452 51.706 1.00 47.55 458 ARG A CA 1
ATOM 2061 C C . ARG A 1 338 ? 27.094 -8.742 50.234 1.00 50.13 458 ARG A C 1
ATOM 2062 O O . ARG A 1 338 ? 28.119 -9.351 49.907 1.00 50.23 458 ARG A O 1
ATOM 2070 N N . GLU A 1 339 ? 26.208 -8.288 49.347 1.00 47.09 459 GLU A N 1
ATOM 2071 C CA . GLU A 1 339 ? 26.394 -8.496 47.910 1.00 46.98 459 GLU A CA 1
ATOM 2072 C C . GLU A 1 339 ? 27.638 -7.773 47.386 1.00 44.42 459 GLU A C 1
ATOM 2073 O O . GLU A 1 339 ? 28.366 -8.305 46.547 1.00 46.37 459 GLU A O 1
ATOM 2079 N N . LEU A 1 340 ? 27.876 -6.562 47.875 1.00 42.86 460 LEU A N 1
ATOM 2080 C CA . LEU A 1 340 ? 29.049 -5.807 47.458 1.00 43.39 460 LEU A CA 1
ATOM 2081 C C . LEU A 1 340 ? 30.362 -6.494 47.876 1.00 44.54 460 LEU A C 1
ATOM 2082 O O . LEU A 1 340 ? 31.366 -6.396 47.173 1.00 46.74 460 LEU A O 1
ATOM 2087 N N . LEU A 1 341 ? 30.357 -7.191 49.009 1.00 41.27 461 LEU A N 1
ATOM 2088 C CA . LEU A 1 341 ? 31.574 -7.828 49.506 1.00 43.41 461 LEU A CA 1
ATOM 2089 C C . LEU A 1 341 ? 31.813 -9.194 48.853 1.00 45.89 461 LEU A C 1
ATOM 2090 O O . LEU A 1 341 ? 32.922 -9.732 48.908 1.00 45.27 461 LEU A O 1
ATOM 2095 N N . ALA A 1 342 ? 30.770 -9.743 48.241 1.00 38.85 462 ALA A N 1
ATOM 2096 C CA . ALA A 1 342 ? 30.862 -11.027 47.569 1.00 42.94 462 ALA A CA 1
ATOM 2097 C C . ALA A 1 342 ? 31.411 -10.891 46.135 1.00 49.74 462 ALA A C 1
ATOM 2098 O O . ALA A 1 342 ? 31.653 -11.891 45.455 1.00 49.02 462 ALA A O 1
ATOM 2100 N N . GLY A 1 343 ? 31.618 -9.656 45.686 1.00 47.89 463 GLY A N 1
ATOM 2101 C CA . GLY A 1 343 ? 32.065 -9.409 44.324 1.00 51.69 463 GLY A CA 1
ATOM 2102 C C . GLY A 1 343 ? 33.570 -9.375 44.108 1.00 53.06 463 GLY A C 1
ATOM 2103 O O . GLY A 1 343 ? 34.317 -8.895 44.961 1.00 54.92 463 GLY A O 1
ATOM 2104 N N . ALA A 1 344 ? 34.009 -9.889 42.959 1.00 53.15 464 ALA A N 1
ATOM 2105 C CA . ALA A 1 344 ? 35.414 -9.834 42.547 1.00 54.78 464 ALA A CA 1
ATOM 2106 C C . ALA A 1 344 ? 35.658 -8.652 41.609 1.00 52.14 464 ALA A C 1
ATOM 2107 O O . ALA A 1 344 ? 34.799 -8.315 40.800 1.00 58.29 464 ALA A O 1
ATOM 2109 N N . SER A 1 345 ? 36.824 -8.025 41.709 1.00 60.76 465 SER A N 1
ATOM 2110 C CA . SER A 1 345 ? 37.116 -6.821 40.917 1.00 66.41 465 SER A CA 1
ATOM 2111 C C . SER A 1 345 ? 37.332 -7.121 39.412 1.00 67.38 465 SER A C 1
ATOM 2112 O O . SER A 1 345 ? 37.799 -8.199 39.044 1.00 66.60 465 SER A O 1
ATOM 2115 N N . ARG A 1 346 ? 36.975 -6.164 38.553 1.00 67.09 466 ARG A N 1
ATOM 2116 C CA . ARG A 1 346 ? 37.192 -6.280 37.109 1.00 67.47 466 ARG A CA 1
ATOM 2117 C C . ARG A 1 346 ? 38.557 -5.715 36.695 1.00 66.29 466 ARG A C 1
ATOM 2118 O O . ARG A 1 346 ? 39.574 -6.414 36.699 1.00 70.27 466 ARG A O 1
ATOM 2126 N N . ALA B 1 85 ? 17.189 53.083 29.682 1.00 78.48 205 ALA B N 1
ATOM 2127 C CA . ALA B 1 85 ? 17.218 52.418 28.380 1.00 89.17 205 ALA B CA 1
ATOM 2128 C C . ALA B 1 85 ? 18.596 51.819 28.093 1.00 94.28 205 ALA B C 1
ATOM 2129 O O . ALA B 1 85 ? 19.564 52.547 27.878 1.00 98.03 205 ALA B O 1
ATOM 2131 N N . LEU B 1 86 ? 18.670 50.490 28.097 1.00 89.64 206 LEU B N 1
ATOM 2132 C CA . LEU B 1 86 ? 19.903 49.746 27.816 1.00 83.09 206 LEU B CA 1
ATOM 2133 C C . LEU B 1 86 ? 20.372 49.986 26.357 1.00 85.12 206 LEU B C 1
ATOM 2134 O O . LEU B 1 86 ? 19.559 50.385 25.519 1.00 85.74 206 LEU B O 1
ATOM 2139 N N . PRO B 1 87 ? 21.677 49.756 26.056 1.00 78.95 207 PRO B N 1
ATOM 2140 C CA . PRO B 1 87 ? 22.350 50.171 24.808 1.00 74.34 207 PRO B CA 1
ATOM 2141 C C . PRO B 1 87 ? 21.536 50.066 23.514 1.00 74.84 207 PRO B C 1
ATOM 2142 O O . PRO B 1 87 ? 20.969 49.015 23.230 1.00 75.76 207 PRO B O 1
ATOM 2146 N N . GLU B 1 88 ? 21.511 51.140 22.728 1.00 76.23 208 GLU B N 1
ATOM 2147 C CA . GLU B 1 88 ? 20.640 51.210 21.555 1.00 77.82 208 GLU B CA 1
ATOM 2148 C C . GLU B 1 88 ? 21.012 50.225 20.456 1.00 71.53 208 GLU B C 1
ATOM 2149 O O . GLU B 1 88 ? 20.193 49.920 19.597 1.00 72.21 208 GLU B O 1
ATOM 2155 N N . LYS B 1 89 ? 22.239 49.726 20.477 1.00 72.69 209 LYS B N 1
ATOM 2156 C CA . LYS B 1 89 ? 22.625 48.696 19.526 1.00 73.10 209 LYS B CA 1
ATOM 2157 C C . LYS B 1 89 ? 22.093 47.333 19.981 1.00 70.19 209 LYS B C 1
ATOM 2158 O O . LYS B 1 89 ? 21.767 46.481 19.157 1.00 65.67 209 LYS B O 1
ATOM 2164 N N . VAL B 1 90 ? 21.992 47.143 21.296 1.00 73.56 210 VAL B N 1
ATOM 2165 C CA . VAL B 1 90 ? 21.348 45.961 21.872 1.00 63.59 210 VAL B CA 1
ATOM 2166 C C . VAL B 1 90 ? 19.842 45.969 21.605 1.00 64.59 210 VAL B C 1
ATOM 2167 O O . VAL B 1 90 ? 19.258 44.944 21.236 1.00 62.41 210 VAL B O 1
ATOM 2171 N N . ILE B 1 91 ? 19.221 47.131 21.801 1.00 67.02 211 ILE B N 1
ATOM 2172 C CA . ILE B 1 91 ? 17.814 47.333 21.467 1.00 65.05 211 ILE B CA 1
ATOM 2173 C C . ILE B 1 91 ? 17.565 46.968 20.012 1.00 63.00 211 ILE B C 1
ATOM 2174 O O . ILE B 1 91 ? 16.664 46.184 19.714 1.00 64.12 211 ILE B O 1
ATOM 2179 N N . LYS B 1 92 ? 18.383 47.527 19.122 1.00 63.95 212 LYS B N 1
ATOM 2180 C CA . LYS B 1 92 ? 18.329 47.219 17.693 1.00 64.38 212 LYS B CA 1
ATOM 2181 C C . LYS B 1 92 ? 18.322 45.717 17.437 1.00 59.08 212 LYS B C 1
ATOM 2182 O O . LYS B 1 92 ? 17.478 45.213 16.696 1.00 56.25 212 LYS B O 1
ATOM 2188 N N . ALA B 1 93 ? 19.274 45.012 18.047 1.00 58.05 213 ALA B N 1
ATOM 2189 C CA . ALA B 1 93 ? 19.421 43.571 17.837 1.00 58.62 213 ALA B CA 1
ATOM 2190 C C . ALA B 1 93 ? 18.147 42.809 18.226 1.00 60.04 213 ALA B C 1
ATOM 2191 O O . ALA B 1 93 ? 17.631 42.004 17.442 1.00 58.05 213 ALA B O 1
ATOM 2193 N N . TYR B 1 94 ? 17.631 43.080 19.421 1.00 52.45 214 TYR B N 1
ATOM 2194 C CA . TYR B 1 94 ? 16.484 42.333 19.910 1.00 52.08 214 TYR B CA 1
ATOM 2195 C C . TYR B 1 94 ? 15.162 42.776 19.303 1.00 53.31 214 TYR B C 1
ATOM 2196 O O . TYR B 1 94 ? 14.168 42.064 19.413 1.00 54.00 214 TYR B O 1
ATOM 2205 N N . THR B 1 95 ? 15.149 43.931 18.645 1.00 55.54 215 THR B N 1
ATOM 2206 C CA . THR B 1 95 ? 13.985 44.321 17.857 1.00 49.62 215 THR B CA 1
ATOM 2207 C C . THR B 1 95 ? 13.967 43.474 16.588 1.00 50.87 215 THR B C 1
ATOM 2208 O O . THR B 1 95 ? 12.909 43.152 16.046 1.00 54.74 215 THR B O 1
ATOM 2212 N N . THR B 1 96 ? 15.150 43.100 16.119 1.00 49.22 216 THR B N 1
ATOM 2213 C CA . THR B 1 96 ? 15.242 42.229 14.961 1.00 51.13 216 THR B CA 1
ATOM 2214 C C . THR B 1 96 ? 14.746 40.844 15.350 1.00 46.68 216 THR B C 1
ATOM 2215 O O . THR B 1 96 ? 13.847 40.314 14.713 1.00 51.26 216 THR B O 1
ATOM 2219 N N . VAL B 1 97 ? 15.328 40.279 16.405 1.00 48.31 217 VAL B N 1
ATOM 2220 C CA . VAL B 1 97 ? 14.895 38.989 16.958 1.00 51.73 217 VAL B CA 1
ATOM 2221 C C . VAL B 1 97 ? 13.367 38.912 17.103 1.00 50.01 217 VAL B C 1
ATOM 2222 O O . VAL B 1 97 ? 12.721 38.054 16.490 1.00 49.73 217 VAL B O 1
ATOM 2226 N N . GLY B 1 98 ? 12.802 39.834 17.880 1.00 48.50 218 GLY B N 1
ATOM 2227 C CA . GLY B 1 98 ? 11.360 39.981 17.993 1.00 49.45 218 GLY B CA 1
ATOM 2228 C C . GLY B 1 98 ? 10.625 39.920 16.661 1.00 46.94 218 GLY B C 1
ATOM 2229 O O . GLY B 1 98 ? 9.548 39.328 16.562 1.00 46.84 218 GLY B O 1
ATOM 2230 N N . SER B 1 99 ? 11.215 40.509 15.628 1.00 46.89 219 SER B N 1
ATOM 2231 C CA . SER B 1 99 ? 10.596 40.500 14.312 1.00 45.16 219 SER B CA 1
ATOM 2232 C C . SER B 1 99 ? 10.589 39.083 13.737 1.00 47.69 219 SER B C 1
ATOM 2233 O O . SER B 1 99 ? 9.595 38.662 13.139 1.00 47.78 219 SER B O 1
ATOM 2236 N N . ILE B 1 100 ? 11.689 38.349 13.919 1.00 45.08 220 ILE B N 1
ATOM 2237 C CA . ILE B 1 100 ? 11.737 36.941 13.522 1.00 41.89 220 ILE B CA 1
ATOM 2238 C C . ILE B 1 100 ? 10.666 36.144 14.275 1.00 44.15 220 ILE B C 1
ATOM 2239 O O . ILE B 1 100 ? 9.969 35.320 13.695 1.00 44.54 220 ILE B O 1
ATOM 2244 N N . LEU B 1 101 ? 10.514 36.418 15.569 1.00 43.71 221 LEU B N 1
ATOM 2245 C CA . LEU B 1 101 ? 9.578 35.665 16.393 1.00 40.67 221 LEU B CA 1
ATOM 2246 C C . LEU B 1 101 ? 8.124 35.833 15.931 1.00 40.82 221 LEU B C 1
ATOM 2247 O O . LEU B 1 101 ? 7.269 35.031 16.280 1.00 40.62 221 LEU B O 1
ATOM 2252 N N . LYS B 1 102 ? 7.845 36.855 15.129 1.00 40.27 222 LYS B N 1
ATOM 2253 C CA . LYS B 1 102 ? 6.490 37.055 14.620 1.00 42.81 222 LYS B CA 1
ATOM 2254 C C . LYS B 1 102 ? 6.011 35.898 13.731 1.00 46.82 222 LYS B C 1
ATOM 2255 O O . LYS B 1 102 ? 4.824 35.578 13.717 1.00 45.74 222 LYS B O 1
ATOM 2261 N N . THR B 1 103 ? 6.921 35.271 12.989 1.00 42.76 223 THR B N 1
ATOM 2262 C CA . THR B 1 103 ? 6.508 34.218 12.055 1.00 43.69 223 THR B CA 1
ATOM 2263 C C . THR B 1 103 ? 7.212 32.858 12.253 1.00 49.72 223 THR B C 1
ATOM 2264 O O . THR B 1 103 ? 7.045 31.930 11.447 1.00 50.07 223 THR B O 1
ATOM 2268 N N . TRP B 1 104 ? 7.991 32.742 13.322 1.00 44.24 224 TRP B N 1
ATOM 2269 C CA . TRP B 1 104 ? 8.664 31.489 13.657 1.00 44.89 224 TRP B CA 1
ATOM 2270 C C . TRP B 1 104 ? 7.656 30.362 13.927 1.00 47.46 224 TRP B C 1
ATOM 2271 O O . TRP B 1 104 ? 6.681 30.550 14.651 1.00 47.31 224 TRP B O 1
ATOM 2282 N N . THR B 1 105 ? 7.888 29.188 13.349 1.00 50.96 225 THR B N 1
ATOM 2283 C CA . THR B 1 105 ? 6.986 28.053 13.560 1.00 48.56 225 THR B CA 1
ATOM 2284 C C . THR B 1 105 ? 7.705 26.724 13.832 1.00 48.91 225 THR B C 1
ATOM 2285 O O . THR B 1 105 ? 7.047 25.719 14.111 1.00 44.38 225 THR B O 1
ATOM 2289 N N . HIS B 1 106 ? 9.037 26.715 13.745 1.00 46.85 226 HIS B N 1
ATOM 2290 C CA . HIS B 1 106 ? 9.776 25.454 13.742 1.00 49.34 226 HIS B CA 1
ATOM 2291 C C . HIS B 1 106 ? 11.294 25.595 13.810 1.00 51.83 226 HIS B C 1
ATOM 2292 O O . HIS B 1 106 ? 11.867 26.565 13.312 1.00 51.24 226 HIS B O 1
ATOM 2299 N N . GLY B 1 107 ? 11.945 24.588 14.383 1.00 48.78 227 GLY B N 1
ATOM 2300 C CA . GLY B 1 107 ? 13.383 24.473 14.289 1.00 47.27 227 GLY B CA 1
ATOM 2301 C C . GLY B 1 107 ? 14.126 25.105 15.440 1.00 47.33 227 GLY B C 1
ATOM 2302 O O . GLY B 1 107 ? 13.822 24.854 16.595 1.00 50.99 227 GLY B O 1
ATOM 2303 N N . LYS B 1 108 ? 15.123 25.916 15.112 1.00 53.10 228 LYS B N 1
ATOM 2304 C CA . LYS B 1 108 ? 15.951 26.573 16.110 1.00 53.42 228 LYS B CA 1
ATOM 2305 C C . LYS B 1 108 ? 15.380 27.942 16.463 1.00 51.15 228 LYS B C 1
ATOM 2306 O O . LYS B 1 108 ? 15.112 28.750 15.574 1.00 48.86 228 LYS B O 1
ATOM 2312 N N . LEU B 1 109 ? 15.183 28.203 17.750 1.00 47.55 229 LEU B N 1
ATOM 2313 C CA . LEU B 1 109 ? 14.924 29.562 18.187 1.00 45.89 229 LEU B CA 1
ATOM 2314 C C . LEU B 1 109 ? 16.190 30.363 17.912 1.00 49.11 229 LEU B C 1
ATOM 2315 O O . LEU B 1 109 ? 17.287 29.819 18.036 1.00 53.57 229 LEU B O 1
ATOM 2320 N N . PRO B 1 110 ? 16.045 31.639 17.501 1.00 47.13 230 PRO B N 1
ATOM 2321 C CA . PRO B 1 110 ? 17.180 32.545 17.286 1.00 46.19 230 PRO B CA 1
ATOM 2322 C C . PRO B 1 110 ? 18.210 32.459 18.412 1.00 52.18 230 PRO B C 1
ATOM 2323 O O . PRO B 1 110 ? 17.815 32.383 19.577 1.00 50.95 230 PRO B O 1
ATOM 2327 N N . LYS B 1 111 ? 19.495 32.444 18.057 1.00 53.42 231 LYS B N 1
ATOM 2328 C CA . LYS B 1 111 ? 20.580 32.291 19.023 1.00 53.03 231 LYS B CA 1
ATOM 2329 C C . LYS B 1 111 ? 20.481 33.300 20.163 1.00 53.28 231 LYS B C 1
ATOM 2330 O O . LYS B 1 111 ? 20.641 32.946 21.331 1.00 51.97 231 LYS B O 1
ATOM 2336 N N . LEU B 1 112 ? 20.237 34.560 19.806 1.00 51.13 232 LEU B N 1
ATOM 2337 C CA . LEU B 1 112 ? 20.118 35.636 20.787 1.00 53.10 232 LEU B CA 1
ATOM 2338 C C . LEU B 1 112 ? 18.956 35.415 21.756 1.00 51.32 232 LEU B C 1
ATOM 2339 O O . LEU B 1 112 ? 19.050 35.740 22.945 1.00 47.91 232 LEU B O 1
ATOM 2344 N N . PHE B 1 113 ? 17.859 34.872 21.242 1.00 47.26 233 PHE B N 1
ATOM 2345 C CA . PHE B 1 113 ? 16.706 34.593 22.081 1.00 46.32 233 PHE B CA 1
ATOM 2346 C C . PHE B 1 113 ? 17.058 33.557 23.137 1.00 47.14 233 PHE B C 1
ATOM 2347 O O . PHE B 1 113 ? 16.702 33.714 24.312 1.00 45.25 233 PHE B O 1
ATOM 2355 N N . LYS B 1 114 ? 17.783 32.517 22.715 1.00 48.54 234 LYS B N 1
ATOM 2356 C CA . LYS B 1 114 ? 18.126 31.392 23.586 1.00 44.92 234 LYS B CA 1
ATOM 2357 C C . LYS B 1 114 ? 18.982 31.773 24.798 1.00 43.65 234 LYS B C 1
ATOM 2358 O O . LYS B 1 114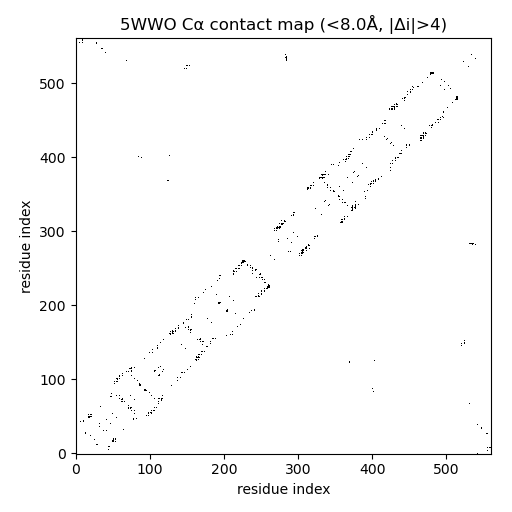 ? 18.967 31.066 25.803 1.00 45.78 234 LYS B O 1
ATOM 2364 N N . VAL B 1 115 ? 19.708 32.886 24.715 1.00 44.16 235 VAL B N 1
ATOM 2365 C CA . VAL B 1 115 ? 20.539 33.330 25.841 1.00 48.39 235 VAL B CA 1
ATOM 2366 C C . VAL B 1 115 ? 19.812 34.235 26.841 1.00 42.61 235 VAL B C 1
ATOM 2367 O O . VAL B 1 115 ? 20.288 34.405 27.961 1.00 48.43 235 VAL B O 1
ATOM 2371 N N . ILE B 1 116 ? 18.671 34.806 26.452 1.00 47.28 236 ILE B N 1
ATOM 2372 C CA . ILE B 1 116 ? 17.917 35.690 27.349 1.00 43.54 236 ILE B CA 1
ATOM 2373 C C . ILE B 1 116 ? 17.683 35.093 28.740 1.00 40.12 236 ILE B C 1
ATOM 2374 O O . ILE B 1 116 ? 17.856 35.793 29.725 1.00 43.69 236 ILE B O 1
ATOM 2379 N N . PRO B 1 117 ? 17.331 33.793 28.838 1.00 42.43 237 PRO B N 1
ATOM 2380 C CA . PRO B 1 117 ? 17.094 33.290 30.200 1.00 46.35 237 PRO B CA 1
ATOM 2381 C C . PRO B 1 117 ? 18.315 33.372 31.130 1.00 51.58 237 PRO B C 1
ATOM 2382 O O . PRO B 1 117 ? 18.144 33.291 32.350 1.00 50.38 237 PRO B O 1
ATOM 2386 N N . SER B 1 118 ? 19.512 33.554 30.571 1.00 47.17 238 SER B N 1
ATOM 2387 C CA . SER B 1 118 ? 20.726 33.655 31.383 1.00 49.59 238 SER B CA 1
ATOM 2388 C C . SER B 1 118 ? 21.035 35.089 31.845 1.00 52.26 238 SER B C 1
ATOM 2389 O O . SER B 1 118 ? 21.813 35.284 32.783 1.00 55.34 238 SER B O 1
ATOM 2392 N N . LEU B 1 119 ? 20.437 36.089 31.199 1.00 46.21 239 LEU B N 1
ATOM 2393 C CA . LEU B 1 119 ? 20.681 37.484 31.585 1.00 47.49 239 LEU B CA 1
ATOM 2394 C C . LEU B 1 119 ? 19.966 37.862 32.890 1.00 48.03 239 LEU B C 1
ATOM 2395 O O . LEU B 1 119 ? 18.801 37.520 33.093 1.00 49.16 239 LEU B O 1
ATOM 2400 N N . ARG B 1 120 ? 20.668 38.556 33.782 1.00 55.75 240 ARG B N 1
ATOM 2401 C CA . ARG B 1 120 ? 20.057 39.008 35.028 1.00 57.38 240 ARG B CA 1
ATOM 2402 C C . ARG B 1 120 ? 18.923 39.981 34.717 1.00 54.62 240 ARG B C 1
ATOM 2403 O O . ARG B 1 120 ? 17.916 40.007 35.422 1.00 51.71 240 ARG B O 1
ATOM 2411 N N . ASN B 1 121 ? 19.091 40.764 33.647 1.00 51.39 241 ASN B N 1
ATOM 2412 C CA . ASN B 1 121 ? 18.061 41.700 33.188 1.00 49.90 241 ASN B CA 1
ATOM 2413 C C . ASN B 1 121 ? 17.206 41.126 32.051 1.00 47.68 241 ASN B C 1
ATOM 2414 O O . ASN B 1 121 ? 16.887 41.833 31.087 1.00 45.74 241 ASN B O 1
ATOM 2419 N N . TRP B 1 122 ? 16.837 39.853 32.158 1.00 37.86 242 TRP B N 1
ATOM 2420 C CA . TRP B 1 122 ? 16.131 39.187 31.073 1.00 40.98 242 TRP B CA 1
ATOM 2421 C C . TRP B 1 122 ? 14.801 39.866 30.756 1.00 38.26 242 TRP B C 1
ATOM 2422 O O . TRP B 1 122 ? 14.355 39.873 29.602 1.00 34.92 242 TRP B O 1
ATOM 2433 N N . GLN B 1 123 ? 14.183 40.455 31.775 1.00 35.16 243 GLN B N 1
ATOM 2434 C CA . GLN B 1 123 ? 12.866 41.038 31.597 1.00 41.12 243 GLN B CA 1
ATOM 2435 C C . GLN B 1 123 ? 12.959 42.299 30.769 1.00 43.71 243 GLN B C 1
ATOM 2436 O O . GLN B 1 123 ? 12.168 42.495 29.835 1.00 42.74 243 GLN B O 1
ATOM 2442 N N . ASP B 1 124 ? 13.938 43.141 31.095 1.00 43.36 244 ASP B N 1
ATOM 2443 C CA . ASP B 1 124 ? 14.223 44.323 30.287 1.00 43.88 244 ASP B CA 1
ATOM 2444 C C . ASP B 1 124 ? 14.388 43.949 28.820 1.00 40.95 244 ASP B C 1
ATOM 2445 O O . ASP B 1 124 ? 13.892 44.644 27.945 1.00 45.80 244 ASP B O 1
ATOM 2450 N N . VAL B 1 125 ? 15.057 42.835 28.547 1.00 40.26 245 VAL B N 1
ATOM 2451 C CA . VAL B 1 125 ? 15.291 42.440 27.162 1.00 44.51 245 VAL B CA 1
ATOM 2452 C C . VAL B 1 125 ? 14.033 41.889 26.496 1.00 39.29 245 VAL B C 1
ATOM 2453 O O . VAL B 1 125 ? 13.772 42.176 25.328 1.00 39.79 245 VAL B O 1
ATOM 2457 N N . ILE B 1 126 ? 13.262 41.092 27.227 1.00 38.39 246 ILE B N 1
ATOM 2458 C CA . ILE B 1 126 ? 12.016 40.547 26.676 1.00 42.44 246 ILE B CA 1
ATOM 2459 C C . ILE B 1 126 ? 11.091 41.696 26.285 1.00 40.46 246 ILE B C 1
ATOM 2460 O O . ILE B 1 126 ? 10.507 41.699 25.202 1.00 34.41 246 ILE B O 1
ATOM 2465 N N . TYR B 1 127 ? 11.014 42.694 27.161 1.00 39.19 247 TYR B N 1
ATOM 2466 C CA . TYR B 1 127 ? 10.187 43.874 26.939 1.00 43.33 247 TYR B CA 1
ATOM 2467 C C . TYR B 1 127 ? 10.469 44.621 25.619 1.00 45.74 247 TYR B C 1
ATOM 2468 O O . TYR B 1 127 ? 9.747 45.545 25.249 1.00 45.25 247 TYR B O 1
ATOM 2477 N N . VAL B 1 128 ? 11.502 44.223 24.900 1.00 42.85 248 VAL B N 1
ATOM 2478 C CA . VAL B 1 128 ? 11.890 44.955 23.702 1.00 47.89 248 VAL B CA 1
ATOM 2479 C C . VAL B 1 128 ? 11.745 44.050 22.457 1.00 43.63 248 VAL B C 1
ATOM 2480 O O . VAL B 1 128 ? 11.931 44.478 21.312 1.00 50.56 248 VAL B O 1
ATOM 2484 N N . THR B 1 129 ? 11.335 42.810 22.688 1.00 39.91 249 THR B N 1
ATOM 2485 C CA . THR B 1 129 ? 11.182 41.842 21.608 1.00 42.52 249 THR B CA 1
ATOM 2486 C C . THR B 1 129 ? 9.722 41.747 21.123 1.00 39.57 249 THR B C 1
ATOM 2487 O O . THR B 1 129 ? 9.363 40.829 20.388 1.00 38.16 249 THR B O 1
ATOM 2491 N N . ASN B 1 130 ? 8.900 42.716 21.517 1.00 38.16 250 ASN B N 1
ATOM 2492 C CA . ASN B 1 130 ? 7.498 42.781 21.081 1.00 42.11 250 ASN B CA 1
ATOM 2493 C C . ASN B 1 130 ? 6.714 41.453 21.290 1.00 38.58 250 ASN B C 1
ATOM 2494 O O . ASN B 1 130 ? 6.159 40.880 20.348 1.00 39.91 250 ASN B O 1
ATOM 2499 N N . PRO B 1 131 ? 6.658 40.976 22.542 1.00 36.33 251 PRO B N 1
ATOM 2500 C CA . PRO B 1 131 ? 6.070 39.677 22.900 1.00 33.99 251 PRO B CA 1
ATOM 2501 C C . PRO B 1 131 ? 4.622 39.453 22.435 1.00 34.34 251 PRO B C 1
ATOM 2502 O O . PRO B 1 131 ? 4.271 38.316 22.119 1.00 33.92 251 PRO B O 1
ATOM 2506 N N . GLU B 1 132 ? 3.798 40.492 22.385 1.00 27.76 252 GLU B N 1
ATOM 2507 C CA . GLU B 1 132 ? 2.397 40.285 22.028 1.00 36.65 252 GLU B CA 1
ATOM 2508 C C . GLU B 1 132 ? 2.226 39.963 20.551 1.00 36.48 252 GLU B C 1
ATOM 2509 O O . GLU B 1 132 ? 1.137 39.597 20.130 1.00 34.28 252 GLU B O 1
ATOM 2515 N N . GLU B 1 133 ? 3.309 40.054 19.782 1.00 33.99 253 GLU B N 1
ATOM 2516 C CA . GLU B 1 133 ? 3.262 39.699 18.363 1.00 39.05 253 GLU B CA 1
ATOM 2517 C C . GLU B 1 133 ? 4.073 38.448 18.008 1.00 36.58 253 GLU B C 1
ATOM 2518 O O . GLU B 1 133 ? 4.091 38.034 16.852 1.00 39.48 253 GLU B O 1
ATOM 2524 N N . TRP B 1 134 ? 4.743 37.855 18.999 1.00 39.41 254 TRP B N 1
ATOM 2525 C CA . TRP B 1 134 ? 5.293 36.510 18.855 1.00 32.77 254 TRP B CA 1
ATOM 2526 C C . TRP B 1 134 ? 4.235 35.577 18.311 1.00 37.85 254 TRP B C 1
ATOM 2527 O O . TRP B 1 134 ? 3.073 35.665 18.711 1.00 35.95 254 TRP B O 1
ATOM 2538 N N . SER B 1 135 ? 4.628 34.650 17.447 1.00 36.62 255 SER B N 1
ATOM 2539 C CA . SER B 1 135 ? 3.690 33.627 17.016 1.00 38.85 255 SER B CA 1
ATOM 2540 C C . SER B 1 135 ? 3.288 32.716 18.191 1.00 39.70 255 SER B C 1
ATOM 2541 O O . SER B 1 135 ? 4.016 32.588 19.183 1.00 34.97 255 SER B O 1
ATOM 2544 N N . PRO B 1 136 ? 2.119 32.081 18.086 1.00 41.43 256 PRO B N 1
ATOM 2545 C CA . PRO B 1 136 ? 1.719 31.113 19.119 1.00 40.82 256 PRO B CA 1
ATOM 2546 C C . PRO B 1 136 ? 2.763 30.004 19.337 1.00 35.66 256 PRO B C 1
ATOM 2547 O O . PRO B 1 136 ? 2.974 29.591 20.480 1.00 34.43 256 PRO B O 1
ATOM 2551 N N . HIS B 1 137 ? 3.392 29.543 18.257 1.00 34.83 257 HIS B N 1
ATOM 2552 C CA . HIS B 1 137 ? 4.488 28.560 18.313 1.00 37.66 257 HIS B CA 1
ATOM 2553 C C . HIS B 1 137 ? 5.645 29.003 19.212 1.00 36.25 257 HIS B C 1
ATOM 2554 O O . HIS B 1 137 ? 6.217 28.196 19.938 1.00 40.40 257 HIS B O 1
ATOM 2561 N N . VAL B 1 138 ? 5.995 30.286 19.141 1.00 36.16 258 VAL B N 1
ATOM 2562 C CA . VAL B 1 138 ? 7.085 30.854 19.937 1.00 37.00 258 VAL B CA 1
ATOM 2563 C C . VAL B 1 138 ? 6.724 30.934 21.423 1.00 34.66 258 VAL B C 1
ATOM 2564 O O . VAL B 1 138 ? 7.564 30.687 22.298 1.00 34.09 258 VAL B O 1
ATOM 2568 N N . VAL B 1 139 ? 5.465 31.270 21.694 1.00 32.62 259 VAL B N 1
ATOM 2569 C CA . VAL B 1 139 ? 4.954 31.326 23.057 1.00 35.83 259 VAL B CA 1
ATOM 2570 C C . VAL B 1 139 ? 5.172 29.989 23.748 1.00 37.41 259 VAL B C 1
ATOM 2571 O O . VAL B 1 139 ? 5.652 29.940 24.890 1.00 28.91 259 VAL B O 1
ATOM 2575 N N . TYR B 1 140 ? 4.834 28.906 23.042 1.00 36.42 260 TYR B N 1
ATOM 2576 C CA . TYR B 1 140 ? 5.098 27.577 23.560 1.00 35.84 260 TYR B CA 1
ATOM 2577 C C . TYR B 1 140 ? 6.609 27.375 23.760 1.00 33.05 260 TYR B C 1
ATOM 2578 O O . TYR B 1 140 ? 7.060 27.056 24.855 1.00 34.26 260 TYR B O 1
ATOM 2587 N N . GLU B 1 141 ? 7.390 27.562 22.715 1.00 31.43 261 GLU B N 1
ATOM 2588 C CA . GLU B 1 141 ? 8.815 27.284 22.846 1.00 38.48 261 GLU B CA 1
ATOM 2589 C C . GLU B 1 141 ? 9.480 28.196 23.860 1.00 40.23 261 GLU B C 1
ATOM 2590 O O . GLU B 1 141 ? 10.346 27.743 24.611 1.00 39.68 261 GLU B O 1
ATOM 2596 N N . ALA B 1 142 ? 9.072 29.468 23.904 1.00 35.15 262 ALA B N 1
ATOM 2597 C CA . ALA B 1 142 ? 9.648 30.373 24.890 1.00 37.21 262 ALA B CA 1
ATOM 2598 C C . ALA B 1 142 ? 9.300 29.895 26.297 1.00 33.57 262 ALA B C 1
ATOM 2599 O O . ALA B 1 142 ? 10.156 29.893 27.176 1.00 36.90 262 ALA B O 1
ATOM 2601 N N . THR B 1 143 ? 8.055 29.467 26.490 1.00 32.16 263 THR B N 1
ATOM 2602 C CA . THR B 1 143 ? 7.587 29.017 27.797 1.00 36.72 263 THR B CA 1
ATOM 2603 C C . THR B 1 143 ? 8.430 27.827 28.260 1.00 38.70 263 THR B C 1
ATOM 2604 O O . THR B 1 143 ? 8.930 27.800 29.395 1.00 37.57 263 THR B O 1
ATOM 2608 N N . LYS B 1 144 ? 8.582 26.855 27.365 1.00 35.69 264 LYS B N 1
ATOM 2609 C CA . LYS B 1 144 ? 9.423 25.686 27.607 1.00 40.70 264 LYS B CA 1
ATOM 2610 C C . LYS B 1 144 ? 10.854 26.129 27.960 1.00 39.08 264 LYS B C 1
ATOM 2611 O O . LYS B 1 144 ? 11.408 25.723 28.982 1.00 36.71 264 LYS B O 1
ATOM 2617 N N . LEU B 1 145 ? 11.423 27.001 27.133 1.00 36.31 265 LEU B N 1
ATOM 2618 C CA . LEU B 1 145 ? 12.792 27.478 27.341 1.00 42.13 265 LEU B CA 1
ATOM 2619 C C . LEU B 1 145 ? 12.958 28.240 28.655 1.00 39.55 265 LEU B C 1
ATOM 2620 O O . LEU B 1 145 ? 13.914 28.019 29.392 1.00 40.19 265 LEU B O 1
ATOM 2625 N N . PHE B 1 146 ? 12.024 29.134 28.957 1.00 36.94 266 PHE B N 1
ATOM 2626 C CA . PHE B 1 146 ? 12.191 29.982 30.121 1.00 36.83 266 PHE B CA 1
ATOM 2627 C C . PHE B 1 146 ? 11.862 29.311 31.446 1.00 40.19 266 PHE B C 1
ATOM 2628 O O . PHE B 1 146 ? 12.533 29.569 32.443 1.00 44.83 266 PHE B O 1
ATOM 2636 N N . VAL B 1 147 ? 10.853 28.450 31.475 1.00 36.80 267 VAL B N 1
ATOM 2637 C CA . VAL B 1 147 ? 10.430 27.871 32.748 1.00 38.94 267 VAL B CA 1
ATOM 2638 C C . VAL B 1 147 ? 11.378 26.737 33.168 1.00 42.46 267 VAL B C 1
ATOM 2639 O O . VAL B 1 147 ? 11.541 26.437 34.357 1.00 42.06 267 VAL B O 1
ATOM 2643 N N . SER B 1 148 ? 12.049 26.127 32.203 1.00 41.52 268 SER B N 1
ATOM 2644 C CA . SER B 1 148 ? 13.000 25.091 32.565 1.00 44.80 268 SER B CA 1
ATOM 2645 C C . SER B 1 148 ? 14.392 25.663 32.855 1.00 47.18 268 SER B C 1
ATOM 2646 O O . SER B 1 148 ? 15.285 24.919 33.256 1.00 56.58 268 SER B O 1
ATOM 2649 N N . ASN B 1 149 ? 14.573 26.978 32.691 1.00 45.59 269 ASN B N 1
ATOM 2650 C CA . ASN B 1 149 ? 15.878 27.599 32.964 1.00 43.62 269 ASN B CA 1
ATOM 2651 C C . ASN B 1 149 ? 15.887 28.716 33.987 1.00 45.36 269 ASN B C 1
ATOM 2652 O O . ASN B 1 149 ? 16.947 29.102 34.466 1.00 48.99 269 ASN B O 1
ATOM 2657 N N . LEU B 1 150 ? 14.715 29.250 34.306 1.00 45.43 270 LEU B N 1
ATOM 2658 C CA . LEU B 1 150 ? 14.593 30.265 35.338 1.00 33.10 270 LEU B CA 1
ATOM 2659 C C . LEU B 1 150 ? 14.280 29.631 36.688 1.00 38.91 270 LEU B C 1
ATOM 2660 O O . LEU B 1 150 ? 13.710 28.538 36.764 1.00 44.86 270 LEU B O 1
ATOM 2665 N N . THR B 1 151 ? 14.652 30.322 37.756 1.00 38.44 271 THR B N 1
ATOM 2666 C CA . THR B 1 151 ? 14.223 29.948 39.090 1.00 40.42 271 THR B CA 1
ATOM 2667 C C . THR B 1 151 ? 12.698 30.054 39.191 1.00 42.69 271 THR B C 1
ATOM 2668 O O . THR B 1 151 ? 12.061 30.639 38.311 1.00 40.14 271 THR B O 1
ATOM 2672 N N . ALA B 1 152 ? 12.116 29.521 40.266 1.00 35.40 272 ALA B N 1
ATOM 2673 C CA . ALA B 1 152 ? 10.665 29.565 40.445 1.00 41.28 272 ALA B CA 1
ATOM 2674 C C . ALA B 1 152 ? 10.113 31.006 40.521 1.00 41.03 272 ALA B C 1
ATOM 2675 O O . ALA B 1 152 ? 9.056 31.301 39.953 1.00 38.78 272 ALA B O 1
ATOM 2677 N N . LYS B 1 153 ? 10.823 31.898 41.208 1.00 37.05 273 LYS B N 1
ATOM 2678 C CA . LYS B 1 153 ? 10.393 33.293 41.313 1.00 39.70 273 LYS B CA 1
ATOM 2679 C C . LYS B 1 153 ? 10.432 34.010 39.950 1.00 38.93 273 LYS B C 1
ATOM 2680 O O . LYS B 1 153 ? 9.527 34.774 39.616 1.00 38.86 273 LYS B O 1
ATOM 2686 N N . GLU B 1 154 ? 11.470 33.754 39.161 1.00 32.66 274 GLU B N 1
ATOM 2687 C CA . GLU B 1 154 ? 11.590 34.403 37.862 1.00 34.37 274 GLU B CA 1
ATOM 2688 C C . GLU B 1 154 ? 10.661 33.777 36.811 1.00 34.57 274 GLU B C 1
ATOM 2689 O O . GLU B 1 154 ? 10.195 34.471 35.903 1.00 35.13 274 GLU B O 1
ATOM 2695 N N . SER B 1 155 ? 10.382 32.484 36.949 1.00 32.35 275 SER B N 1
ATOM 2696 C CA . SER B 1 155 ? 9.396 31.807 36.109 1.00 35.17 275 SER B CA 1
ATOM 2697 C C . SER B 1 155 ? 8.002 32.360 36.380 1.00 33.37 275 SER B C 1
ATOM 2698 O O . SER B 1 155 ? 7.196 32.510 35.468 1.00 29.65 275 SER B O 1
ATOM 2701 N N . GLN B 1 156 ? 7.729 32.630 37.647 1.00 30.04 276 GLN B N 1
ATOM 2702 C CA . GLN B 1 156 ? 6.490 33.253 38.035 1.00 33.56 276 GLN B CA 1
ATOM 2703 C C . GLN B 1 156 ? 6.323 34.583 37.275 1.00 36.20 276 GLN B C 1
ATOM 2704 O O . GLN B 1 156 ? 5.268 34.871 36.701 1.00 32.43 276 GLN B O 1
ATOM 2710 N N . LYS B 1 157 ? 7.386 35.377 37.253 1.00 33.78 277 LYS B N 1
ATOM 2711 C CA . LYS B 1 157 ? 7.361 36.639 36.529 1.00 33.62 277 LYS B CA 1
ATOM 2712 C C . LYS B 1 157 ? 7.177 36.421 35.029 1.00 31.87 277 LYS B C 1
ATOM 2713 O O . LYS B 1 157 ? 6.366 37.099 34.414 1.00 28.93 277 LYS B O 1
ATOM 2719 N N . PHE B 1 158 ? 7.921 35.483 34.442 1.00 28.99 278 PHE B N 1
ATOM 2720 C CA . PHE B 1 158 ? 7.720 35.166 33.029 1.00 34.15 278 PHE B CA 1
ATOM 2721 C C . PHE B 1 158 ? 6.275 34.710 32.719 1.00 32.23 278 PHE B C 1
ATOM 2722 O O . PHE B 1 158 ? 5.705 35.091 31.699 1.00 33.23 278 PHE B O 1
ATOM 2730 N N . ILE B 1 159 ? 5.704 33.864 33.568 1.00 33.09 279 ILE B N 1
ATOM 2731 C CA . ILE B 1 159 ? 4.375 33.307 33.307 1.00 31.23 279 ILE B CA 1
ATOM 2732 C C . ILE B 1 159 ? 3.341 34.432 33.348 1.00 32.93 279 ILE B C 1
ATOM 2733 O O . ILE B 1 159 ? 2.446 34.524 32.501 1.00 30.59 279 ILE B O 1
ATOM 2738 N N . ASN B 1 160 ? 3.500 35.312 34.325 1.00 26.62 280 ASN B N 1
ATOM 2739 C CA . ASN B 1 160 ? 2.633 36.459 34.446 1.00 32.25 280 ASN B CA 1
ATOM 2740 C C . ASN B 1 160 ? 2.742 37.436 33.266 1.00 34.36 280 ASN B C 1
ATOM 2741 O O . ASN B 1 160 ? 1.733 37.908 32.738 1.00 30.81 280 ASN B O 1
ATOM 2746 N N . LEU B 1 161 ? 3.974 37.726 32.861 1.00 30.70 281 LEU B N 1
ATOM 2747 C CA . LEU B 1 161 ? 4.248 38.746 31.848 1.00 36.63 281 LEU B CA 1
ATOM 2748 C C . LEU B 1 161 ? 3.833 38.323 30.444 1.00 35.31 281 LEU B C 1
ATOM 2749 O O . LEU B 1 161 ? 3.202 39.103 29.713 1.00 36.87 281 LEU B O 1
ATOM 2754 N N . ILE B 1 162 ? 4.206 37.102 30.068 1.00 31.55 282 ILE B N 1
ATOM 2755 C CA . ILE B 1 162 ? 3.957 36.597 28.724 1.00 28.80 282 ILE B CA 1
ATOM 2756 C C . ILE B 1 162 ? 2.772 35.629 28.625 1.00 28.57 282 ILE B C 1
ATOM 2757 O O . ILE B 1 162 ? 1.834 35.874 27.874 1.00 32.78 282 ILE B O 1
ATOM 2762 N N . LEU B 1 163 ? 2.822 34.534 29.376 1.00 31.96 283 LEU B N 1
ATOM 2763 C CA . LEU B 1 163 ? 1.846 33.463 29.249 1.00 29.19 283 LEU B CA 1
ATOM 2764 C C . LEU B 1 163 ? 0.425 33.943 29.594 1.00 28.29 283 LEU B C 1
ATOM 2765 O O . LEU B 1 163 ? -0.486 33.792 28.791 1.00 30.75 283 LEU B O 1
ATOM 2770 N N . LEU B 1 164 ? 0.246 34.537 30.767 1.00 26.86 284 LEU B N 1
ATOM 2771 C CA . LEU B 1 164 ? -1.070 34.994 31.185 1.00 29.36 284 LEU B CA 1
ATOM 2772 C C . LEU B 1 164 ? -1.614 36.100 30.286 1.00 30.23 284 LEU B C 1
ATOM 2773 O O . LEU B 1 164 ? -2.798 36.052 29.920 1.00 30.43 284 LEU B O 1
ATOM 2778 N N . GLU B 1 165 ? -0.771 37.077 29.926 1.00 29.06 285 GLU B N 1
ATOM 2779 C CA . GLU B 1 165 ? -1.186 38.137 28.998 1.00 33.23 285 GLU B CA 1
ATOM 2780 C C . GLU B 1 165 ? -1.703 37.542 27.697 1.00 25.70 285 GLU B C 1
ATOM 2781 O O . GLU B 1 165 ? -2.780 37.874 27.245 1.00 28.99 285 GLU B O 1
ATOM 2787 N N . ARG B 1 166 ? -0.927 36.647 27.113 1.00 27.51 286 ARG B N 1
ATOM 2788 C CA . ARG B 1 166 ? -1.270 36.045 25.836 1.00 28.36 286 ARG B CA 1
ATOM 2789 C C . ARG B 1 166 ? -2.569 35.227 25.918 1.00 29.84 286 ARG B C 1
ATOM 2790 O O . ARG B 1 166 ? -3.439 35.340 25.066 1.00 31.38 286 ARG B O 1
ATOM 2798 N N . PHE B 1 167 ? -2.691 34.428 26.969 1.00 27.96 287 PHE B N 1
ATOM 2799 C CA . PHE B 1 167 ? -3.883 33.650 27.255 1.00 26.00 287 PHE B CA 1
ATOM 2800 C C . PHE B 1 167 ? -5.163 34.519 27.316 1.00 29.01 287 PHE B C 1
ATOM 2801 O O . PHE B 1 167 ? -6.154 34.207 26.685 1.00 28.42 287 PHE B O 1
ATOM 2809 N N . ARG B 1 168 ? -5.139 35.619 28.062 1.00 28.78 288 ARG B N 1
ATOM 2810 C CA . ARG B 1 168 ? -6.329 36.469 28.155 1.00 27.88 288 ARG B CA 1
ATOM 2811 C C . ARG B 1 168 ? -6.580 37.223 26.858 1.00 27.63 288 ARG B C 1
ATOM 2812 O O . ARG B 1 168 ? -7.710 37.318 26.401 1.00 27.29 288 ARG B O 1
ATOM 2820 N N . ASP B 1 169 ? -5.517 37.761 26.269 1.00 28.42 289 ASP B N 1
ATOM 2821 C CA . ASP B 1 169 ? -5.648 38.518 25.035 1.00 33.54 289 ASP B CA 1
ATOM 2822 C C . ASP B 1 169 ? -6.204 37.640 23.908 1.00 33.52 289 ASP B C 1
ATOM 2823 O O . ASP B 1 169 ? -7.082 38.066 23.150 1.00 33.15 289 ASP B O 1
ATOM 2828 N N . ASN B 1 170 ? -5.703 36.414 23.818 1.00 26.87 290 ASN B N 1
ATOM 2829 C CA . ASN B 1 170 ? -6.113 35.489 22.777 1.00 27.30 290 ASN B CA 1
ATOM 2830 C C . ASN B 1 170 ? -7.595 35.136 22.906 1.00 32.31 290 ASN B C 1
ATOM 2831 O O . ASN B 1 170 ? -8.332 35.092 21.917 1.00 30.47 290 ASN B O 1
ATOM 2836 N N . ILE B 1 171 ? -8.014 34.879 24.139 1.00 30.52 291 ILE B N 1
ATOM 2837 C CA . ILE B 1 171 ? -9.369 34.471 24.414 1.00 30.19 291 ILE B CA 1
ATOM 2838 C C . ILE B 1 171 ? -10.341 35.615 24.194 1.00 33.47 291 ILE B C 1
ATOM 2839 O O . ILE B 1 171 ? -11.426 35.419 23.640 1.00 33.30 291 ILE B O 1
ATOM 2844 N N . GLU B 1 172 ? -9.942 36.818 24.598 1.00 29.66 292 GLU B N 1
ATOM 2845 C CA . GLU B 1 172 ? -10.788 37.983 24.393 1.00 31.45 292 GLU B CA 1
ATOM 2846 C C . GLU B 1 172 ? -10.915 38.395 22.901 1.00 35.83 292 GLU B C 1
ATOM 2847 O O . GLU B 1 172 ? -11.953 38.922 22.492 1.00 31.74 292 GLU B O 1
ATOM 2853 N N . THR B 1 173 ? -9.893 38.149 22.081 1.00 32.35 293 THR B N 1
ATOM 2854 C CA . THR B 1 173 ? -9.958 38.665 20.711 1.00 36.91 293 THR B CA 1
ATOM 2855 C C . THR B 1 173 ? -10.348 37.658 19.653 1.00 34.50 293 THR B C 1
ATOM 2856 O O . THR B 1 173 ? -10.643 38.054 18.541 1.00 38.08 293 THR B O 1
ATOM 2860 N N . SER B 1 174 ? -10.345 36.368 19.962 1.00 36.57 294 SER B N 1
ATOM 2861 C CA . SER B 1 174 ? -10.710 35.401 18.926 1.00 39.01 294 SER B CA 1
ATOM 2862 C C . SER B 1 174 ? -12.234 35.397 18.706 1.00 40.60 294 SER B C 1
ATOM 2863 O O . SER B 1 174 ? -12.995 35.741 19.623 1.00 36.93 294 SER B O 1
ATOM 2866 N N . GLU B 1 175 ? -12.669 35.026 17.494 1.00 43.29 295 GLU B N 1
ATOM 2867 C CA . GLU B 1 175 ? -14.099 35.035 17.111 1.00 46.23 295 GLU B CA 1
ATOM 2868 C C . GLU B 1 175 ? -15.015 34.312 18.091 1.00 44.08 295 GLU B C 1
ATOM 2869 O O . GLU B 1 175 ? -16.087 34.804 18.454 1.00 44.97 295 GLU B O 1
ATOM 2875 N N . ASP B 1 176 ? -14.600 33.115 18.480 1.00 43.00 296 ASP B N 1
ATOM 2876 C CA . ASP B 1 176 ? -15.437 32.256 19.305 1.00 47.16 296 ASP B CA 1
ATOM 2877 C C . ASP B 1 176 ? -14.964 32.244 20.759 1.00 42.55 296 ASP B C 1
ATOM 2878 O O . ASP B 1 176 ? -15.383 31.396 21.546 1.00 39.94 296 ASP B O 1
ATOM 2883 N N . HIS B 1 177 ? -14.092 33.196 21.099 1.00 43.80 297 HIS B N 1
ATOM 2884 C CA . HIS B 1 177 ? -13.498 33.287 22.437 1.00 35.32 297 HIS B CA 1
ATOM 2885 C C . HIS B 1 177 ? -12.845 31.977 22.872 1.00 35.81 297 HIS B C 1
ATOM 2886 O O . HIS B 1 177 ? -13.066 31.482 23.977 1.00 38.50 297 HIS B O 1
ATOM 2893 N N . SER B 1 178 ? -12.043 31.415 21.984 1.00 33.04 298 SER B N 1
ATOM 2894 C CA . SER B 1 178 ? -11.355 30.183 22.266 1.00 33.32 298 SER B CA 1
ATOM 2895 C C . SER B 1 178 ? -9.858 30.446 22.374 1.00 31.62 298 SER B C 1
ATOM 2896 O O . SER B 1 178 ? -9.379 31.503 22.001 1.00 27.79 298 SER B O 1
ATOM 2899 N N . LEU B 1 179 ? -9.127 29.465 22.879 1.00 33.62 299 LEU B N 1
ATOM 2900 C CA . LEU B 1 179 ? -7.692 29.588 23.048 1.00 30.11 299 LEU B CA 1
ATOM 2901 C C . LEU B 1 179 ? -6.951 28.856 21.922 1.00 29.83 299 LEU B C 1
ATOM 2902 O O . LEU B 1 179 ? -7.353 27.778 21.505 1.00 34.81 299 LEU B O 1
ATOM 2907 N N . ASN B 1 180 ? -5.879 29.444 21.413 1.00 33.98 300 ASN B N 1
ATOM 2908 C CA . ASN B 1 180 ? -5.096 28.791 20.380 1.00 26.67 300 ASN B CA 1
ATOM 2909 C C . ASN B 1 180 ? -4.387 27.562 20.945 1.00 33.48 300 ASN B C 1
ATOM 2910 O O . ASN B 1 180 ? -3.851 27.594 22.056 1.00 33.97 300 ASN B O 1
ATOM 2915 N N . TYR B 1 181 ? -4.389 26.486 20.162 1.00 37.24 301 TYR B N 1
ATOM 2916 C CA . TYR B 1 181 ? -3.819 25.197 20.546 1.00 33.24 301 TYR B CA 1
ATOM 2917 C C . TYR B 1 181 ? -2.413 25.271 21.177 1.00 36.94 301 TYR B C 1
ATOM 2918 O O . TYR B 1 181 ? -2.132 24.570 22.156 1.00 36.64 301 TYR B O 1
ATOM 2927 N N . HIS B 1 182 ? -1.534 26.117 20.643 1.00 36.96 302 HIS B N 1
ATOM 2928 C CA . HIS B 1 182 ? -0.176 26.201 21.189 1.00 37.12 302 HIS B CA 1
ATOM 2929 C C . HIS B 1 182 ? -0.132 26.936 22.530 1.00 36.37 302 HIS B C 1
ATOM 2930 O O . HIS B 1 182 ? 0.766 26.697 23.349 1.00 32.46 302 HIS B O 1
ATOM 2937 N N . ILE B 1 183 ? -1.076 27.847 22.754 1.00 30.66 303 ILE B N 1
ATOM 2938 C CA . ILE B 1 183 ? -1.048 28.586 24.009 1.00 31.47 303 ILE B CA 1
ATOM 2939 C C . ILE B 1 183 ? -1.579 27.634 25.082 1.00 32.60 303 ILE B C 1
ATOM 2940 O O . ILE B 1 183 ? -1.087 27.617 26.214 1.00 30.85 303 ILE B O 1
ATOM 2945 N N . TYR B 1 184 ? -2.552 26.807 24.703 1.00 31.85 304 TYR B N 1
ATOM 2946 C CA . TYR B 1 184 ? -2.994 25.714 25.557 1.00 34.40 304 TYR B CA 1
ATOM 2947 C C . TYR B 1 184 ? -1.807 24.812 25.970 1.00 35.50 304 TYR B C 1
ATOM 2948 O O . TYR B 1 184 ? -1.665 24.477 27.151 1.00 33.15 304 TYR B O 1
ATOM 2957 N N . ARG B 1 185 ? -0.947 24.433 25.022 1.00 30.43 305 ARG B N 1
ATOM 2958 C CA . ARG B 1 185 ? 0.217 23.623 25.377 1.00 33.40 305 ARG B CA 1
ATOM 2959 C C . ARG B 1 185 ? 1.164 24.386 26.293 1.00 30.51 305 ARG B C 1
ATOM 2960 O O . ARG B 1 185 ? 1.788 23.811 27.172 1.00 30.57 305 ARG B O 1
ATOM 2968 N N . ALA B 1 186 ? 1.259 25.689 26.095 1.00 30.94 306 ALA B N 1
ATOM 2969 C CA . ALA B 1 186 ? 2.139 26.493 26.92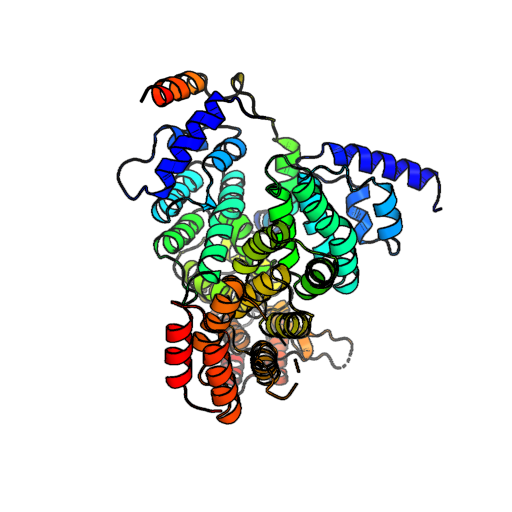1 1.00 31.24 306 ALA B CA 1
ATOM 2970 C C . ALA B 1 186 ? 1.627 26.541 28.365 1.00 33.03 306 ALA B C 1
ATOM 2971 O O . ALA B 1 186 ? 2.407 26.412 29.318 1.00 33.31 306 ALA B O 1
ATOM 2973 N N . VAL B 1 187 ? 0.319 26.716 28.528 1.00 29.72 307 VAL B N 1
ATOM 2974 C CA . VAL B 1 187 ? -0.253 26.749 29.862 1.00 32.22 307 VAL B CA 1
ATOM 2975 C C . VAL B 1 187 ? -0.049 25.397 30.509 1.00 32.10 307 VAL B C 1
ATOM 2976 O O . VAL B 1 187 ? 0.311 25.314 31.684 1.00 31.86 307 VAL B O 1
ATOM 2980 N N . LYS B 1 188 ? -0.254 24.339 29.731 1.00 30.82 308 LYS B N 1
ATOM 2981 C CA . LYS B 1 188 ? -0.063 22.985 30.246 1.00 33.10 308 LYS B CA 1
ATOM 2982 C C . LYS B 1 188 ? 1.384 22.741 30.688 1.00 29.56 308 LYS B C 1
ATOM 2983 O O . LYS B 1 188 ? 1.621 22.195 31.768 1.00 30.71 308 LYS B O 1
ATOM 2989 N N . LYS B 1 189 ? 2.342 23.152 29.860 1.00 28.65 309 LYS B N 1
ATOM 2990 C CA . LYS B 1 189 ? 3.763 22.991 30.181 1.00 30.01 309 LYS B CA 1
ATOM 2991 C C . LYS B 1 189 ? 4.088 23.732 31.478 1.00 31.27 309 LYS B C 1
ATOM 2992 O O . LYS B 1 189 ? 4.791 23.209 32.323 1.00 32.83 309 LYS B O 1
ATOM 2998 N N . SER B 1 190 ? 3.524 24.930 31.650 1.00 35.67 310 SER B N 1
ATOM 2999 C CA . SER B 1 190 ? 3.856 25.792 32.786 1.00 29.97 310 SER B CA 1
ATOM 3000 C C . SER B 1 190 ? 3.301 25.250 34.105 1.00 33.06 310 SER B C 1
ATOM 3001 O O . SER B 1 190 ? 3.826 25.546 35.187 1.00 28.79 310 SER B O 1
ATOM 3004 N N . LEU B 1 191 ? 2.231 24.467 34.018 1.00 30.53 311 LEU B N 1
ATOM 3005 C CA . LEU B 1 191 ? 1.614 23.892 35.206 1.00 28.92 311 LEU B CA 1
ATOM 3006 C C . LEU B 1 191 ? 2.542 22.881 35.870 1.00 32.37 311 LEU B C 1
ATOM 3007 O O . LEU B 1 191 ? 2.342 22.524 37.018 1.00 36.46 311 LEU B O 1
ATOM 3012 N N . TYR B 1 192 ? 3.556 22.416 35.147 1.00 31.61 312 TYR B N 1
ATOM 3013 C CA . TYR B 1 192 ? 4.565 21.550 35.753 1.00 38.79 312 TYR B CA 1
ATOM 3014 C C . TYR B 1 192 ? 5.680 22.316 36.511 1.00 41.68 312 TYR B C 1
ATOM 3015 O O . TYR B 1 192 ? 6.615 21.703 37.029 1.00 43.63 312 TYR B O 1
ATOM 3024 N N . LYS B 1 193 ? 5.562 23.647 36.590 1.00 37.98 313 LYS B N 1
ATOM 3025 C CA . LYS B 1 193 ? 6.237 24.432 37.639 1.00 35.14 313 LYS B CA 1
ATOM 3026 C C . LYS B 1 193 ? 5.158 25.065 38.538 1.00 34.06 313 LYS B C 1
ATOM 3027 O O . LYS B 1 193 ? 4.939 26.278 38.504 1.00 35.06 313 LYS B O 1
ATOM 3033 N N . PRO B 1 194 ? 4.489 24.237 39.352 1.00 34.81 314 PRO B N 1
ATOM 3034 C CA . PRO B 1 194 ? 3.194 24.584 39.964 1.00 33.24 314 PRO B CA 1
ATOM 3035 C C . PRO B 1 194 ? 3.211 25.894 40.767 1.00 35.49 314 PRO B C 1
ATOM 3036 O O . PRO B 1 194 ? 2.291 26.719 40.654 1.00 35.15 314 PRO B O 1
ATOM 3040 N N . SER B 1 195 ? 4.245 26.083 41.573 1.00 32.36 315 SER B N 1
ATOM 3041 C CA . SER B 1 195 ? 4.377 27.303 42.357 1.00 38.01 315 SER B CA 1
ATOM 3042 C C . SER B 1 195 ? 4.337 28.549 41.498 1.00 35.87 315 SER B C 1
ATOM 3043 O O . SER B 1 195 ? 3.562 29.473 41.773 1.00 32.67 315 SER B O 1
ATOM 3046 N N . ALA B 1 196 ? 5.191 28.579 40.479 1.00 32.34 316 ALA B N 1
ATOM 3047 C CA . ALA B 1 196 ? 5.241 29.721 39.570 1.00 31.39 316 ALA B CA 1
ATOM 3048 C C . ALA B 1 196 ? 3.921 29.871 38.803 1.00 31.92 316 ALA B C 1
ATOM 3049 O O . ALA B 1 196 ? 3.462 30.992 38.551 1.00 32.66 316 ALA B O 1
ATOM 3051 N N . PHE B 1 197 ? 3.302 28.750 38.445 1.00 31.79 317 PHE B N 1
ATOM 3052 C CA . PHE B 1 197 ? 2.015 28.812 37.757 1.00 32.95 317 PHE B CA 1
ATOM 3053 C C . PHE B 1 197 ? 0.931 29.410 38.662 1.00 28.27 317 PHE B C 1
ATOM 3054 O O . PHE B 1 197 ? 0.164 30.253 38.221 1.00 29.35 317 PHE B O 1
ATOM 3062 N N . PHE B 1 198 ? 0.851 28.966 39.913 1.00 27.92 318 PHE B N 1
ATOM 3063 C CA . PHE B 1 198 ? -0.210 29.458 40.786 1.00 30.53 318 PHE B CA 1
ATOM 3064 C C . PHE B 1 198 ? -0.013 30.932 41.088 1.00 30.02 318 PHE B C 1
ATOM 3065 O O . PHE B 1 198 ? -0.965 31.702 41.129 1.00 29.30 318 PHE B O 1
ATOM 3073 N N . LYS B 1 199 ? 1.227 31.337 41.266 1.00 30.32 319 LYS B N 1
ATOM 3074 C CA . LYS B 1 199 ? 1.466 32.705 41.675 1.00 32.37 319 LYS B CA 1
ATOM 3075 C C . LYS B 1 199 ? 1.569 33.625 40.488 1.00 30.14 319 LYS B C 1
ATOM 3076 O O . LYS B 1 199 ? 1.250 34.794 40.591 1.00 31.15 319 LYS B O 1
ATOM 3082 N N . GLY B 1 200 ? 2.012 33.103 39.354 1.00 31.13 320 GLY B N 1
ATOM 3083 C CA . GLY B 1 200 ? 2.191 33.942 38.188 1.00 26.21 320 GLY B CA 1
ATOM 3084 C C . GLY B 1 200 ? 0.996 33.985 37.269 1.00 27.84 320 GLY B C 1
ATOM 3085 O O . GLY B 1 200 ? 0.809 34.955 36.549 1.00 29.81 320 GLY B O 1
ATOM 3086 N N . PHE B 1 201 ? 0.182 32.936 37.285 1.00 28.04 321 PHE B N 1
ATOM 3087 C CA . PHE B 1 201 ? -0.928 32.834 36.339 1.00 27.74 321 PHE B CA 1
ATOM 3088 C C . PHE B 1 201 ? -2.288 32.788 37.048 1.00 29.94 321 PHE B C 1
ATOM 3089 O O . PHE B 1 201 ? -3.139 33.627 36.811 1.00 27.27 321 PHE B O 1
ATOM 3097 N N . LEU B 1 202 ? -2.493 31.790 37.898 1.00 28.53 322 LEU B N 1
ATOM 3098 C CA . LEU B 1 202 ? -3.814 31.554 38.491 1.00 30.88 322 LEU B CA 1
ATOM 3099 C C . LEU B 1 202 ? -4.271 32.632 39.472 1.00 30.36 322 LEU B C 1
ATOM 3100 O O . LEU B 1 202 ? -5.394 33.143 39.359 1.00 30.90 322 LEU B O 1
ATOM 3105 N N . PHE B 1 203 ? -3.430 32.961 40.447 1.00 26.54 323 PHE B N 1
ATOM 3106 C CA . PHE B 1 203 ? -3.847 33.913 41.478 1.00 30.81 323 PHE B CA 1
ATOM 3107 C C . PHE B 1 203 ? -4.053 35.291 40.874 1.00 30.73 323 PHE B C 1
ATOM 3108 O O . PHE B 1 203 ? -5.066 35.934 41.157 1.00 33.13 323 PHE B O 1
ATOM 3116 N N . PRO B 1 204 ? -3.113 35.752 40.030 1.00 31.35 324 PRO B N 1
ATOM 3117 C CA . PRO B 1 204 ? -3.382 37.066 39.431 1.00 29.07 324 PRO B CA 1
ATOM 3118 C C . PRO B 1 204 ? -4.605 37.065 38.522 1.00 30.71 324 PRO B C 1
ATOM 3119 O O . PRO B 1 204 ? -5.275 38.074 38.437 1.00 34.25 324 PRO B O 1
ATOM 3123 N N . LEU B 1 205 ? -4.896 35.948 37.868 1.00 29.54 325 LEU B N 1
ATOM 3124 C CA . LEU B 1 205 ? -6.036 35.879 36.965 1.00 30.93 325 LEU B CA 1
ATOM 3125 C C . LEU B 1 205 ? -7.322 36.083 37.768 1.00 34.97 325 LEU B C 1
ATOM 3126 O O . LEU B 1 205 ? -8.196 36.898 37.431 1.00 29.18 325 LEU B O 1
ATOM 3131 N N . VAL B 1 206 ? -7.393 35.347 38.864 1.00 31.55 326 VAL B N 1
ATOM 3132 C CA . VAL B 1 206 ? -8.609 35.226 39.633 1.00 34.75 326 VAL B CA 1
ATOM 3133 C C . VAL B 1 206 ? -8.848 36.508 40.480 1.00 37.27 326 VAL B C 1
ATOM 3134 O O . VAL B 1 206 ? -9.978 36.831 40.839 1.00 36.49 326 VAL B O 1
ATOM 3138 N N . GLU B 1 207 ? -7.778 37.259 40.733 1.00 35.38 327 GLU B N 1
ATOM 3139 C CA . GLU B 1 207 ? -7.841 38.521 41.463 1.00 34.96 327 GLU B CA 1
ATOM 3140 C C . GLU B 1 207 ? -7.910 39.710 40.517 1.00 41.43 327 GLU B C 1
ATOM 3141 O O . GLU B 1 207 ? -7.997 40.851 40.969 1.00 43.10 327 GLU B O 1
ATOM 3147 N N . THR B 1 208 ? -7.880 39.439 39.211 1.00 38.33 328 THR B N 1
ATOM 3148 C CA . THR B 1 208 ? -7.926 40.488 38.193 1.00 34.34 328 THR B CA 1
ATOM 3149 C C . THR B 1 208 ? -9.133 40.314 37.252 1.00 34.93 328 THR B C 1
ATOM 3150 O O . THR B 1 208 ? -9.023 40.286 36.027 1.00 38.59 328 THR B O 1
ATOM 3154 N N . GLY B 1 209 ? -10.309 40.184 37.844 1.00 34.90 329 GLY B N 1
ATOM 3155 C CA . GLY B 1 209 ? -11.533 40.132 37.070 1.00 29.90 329 GLY B CA 1
ATOM 3156 C C . GLY B 1 209 ? -11.645 39.035 36.025 1.00 32.86 329 GLY B C 1
ATOM 3157 O O . GLY B 1 209 ? -12.286 39.237 34.993 1.00 36.24 329 GLY B O 1
ATOM 3158 N N . CYS B 1 210 ? -11.014 37.891 36.281 1.00 31.23 330 CYS B N 1
ATOM 3159 C CA . CYS B 1 210 ? -11.258 36.658 35.526 1.00 29.66 330 CYS B CA 1
ATOM 3160 C C . CYS B 1 210 ? -12.733 36.467 35.178 1.00 35.04 330 CYS B C 1
ATOM 3161 O O . CYS B 1 210 ? -13.591 36.606 36.052 1.00 37.96 330 CYS B O 1
ATOM 3164 N N . ASN B 1 211 ? -13.036 36.156 33.916 1.00 35.66 331 ASN B N 1
ATOM 3165 C CA . ASN B 1 211 ? -14.410 35.805 33.555 1.00 31.43 331 ASN B CA 1
ATOM 3166 C C . ASN B 1 211 ? -14.603 34.291 33.448 1.00 34.03 331 ASN B C 1
ATOM 3167 O O . ASN B 1 211 ? -13.661 33.515 33.624 1.00 33.08 331 ASN B O 1
ATOM 3172 N N . VAL B 1 212 ? -15.835 33.879 33.170 1.00 31.96 332 VAL B N 1
ATOM 3173 C CA . VAL B 1 212 ? -16.209 32.471 33.219 1.00 31.22 332 VAL B CA 1
ATOM 3174 C C . VAL B 1 212 ? -15.531 31.679 32.101 1.00 32.01 332 VAL B C 1
ATOM 3175 O O . VAL B 1 212 ? -15.119 30.529 32.296 1.00 32.64 332 VAL B O 1
ATOM 3179 N N . ARG B 1 213 ? -15.399 32.301 30.937 1.00 28.97 333 ARG B N 1
ATOM 3180 C CA . ARG B 1 213 ? -14.747 31.650 29.820 1.00 31.23 333 ARG B CA 1
ATOM 3181 C C . ARG B 1 213 ? -13.280 31.375 30.149 1.00 31.76 333 ARG B C 1
ATOM 3182 O O . ARG B 1 213 ? -12.791 30.281 29.898 1.00 35.84 333 ARG B O 1
ATOM 3190 N N . GLU B 1 214 ? -12.601 32.358 30.738 1.00 30.37 334 GLU B N 1
ATOM 3191 C CA . GLU B 1 214 ? -11.181 32.242 31.071 1.00 29.57 334 GLU B CA 1
ATOM 3192 C C . GLU B 1 214 ? -10.960 31.125 32.082 1.00 34.05 334 GLU B C 1
ATOM 3193 O O . GLU B 1 214 ? -9.997 30.354 31.988 1.00 33.91 334 GLU B O 1
ATOM 3199 N N . ALA B 1 215 ? -11.875 31.036 33.040 1.00 29.74 335 ALA B N 1
ATOM 3200 C CA . ALA B 1 215 ? -11.771 30.072 34.112 1.00 29.70 335 ALA B CA 1
ATOM 3201 C C . ALA B 1 215 ? -12.025 28.654 33.608 1.00 29.38 335 ALA B C 1
ATOM 3202 O O . ALA B 1 215 ? -11.338 27.709 33.993 1.00 27.53 335 ALA B O 1
ATOM 3204 N N . THR B 1 216 ? -13.008 28.519 32.731 1.00 30.99 336 THR B N 1
ATOM 3205 C CA . THR B 1 216 ? -13.341 27.235 32.119 1.00 28.64 336 THR B CA 1
ATOM 3206 C C . THR B 1 216 ? -12.180 26.669 31.283 1.00 31.36 336 THR B C 1
ATOM 3207 O O . THR B 1 216 ? -11.832 25.490 31.381 1.00 30.69 336 THR B O 1
ATOM 3211 N N . ILE B 1 217 ? -11.590 27.522 30.455 1.00 27.83 337 ILE B N 1
ATOM 3212 C CA . ILE B 1 217 ? -10.498 27.102 29.609 1.00 28.87 337 ILE B CA 1
ATOM 3213 C C . ILE B 1 217 ? -9.256 26.784 30.446 1.00 27.47 337 ILE B C 1
ATOM 3214 O O . ILE B 1 217 ? -8.642 25.728 30.273 1.00 34.86 337 ILE B O 1
ATOM 3219 N N . ALA B 1 218 ? -8.909 27.652 31.385 1.00 24.49 338 ALA B N 1
ATOM 3220 C CA . ALA B 1 218 ? -7.756 27.379 32.236 1.00 27.67 338 ALA B CA 1
ATOM 3221 C C . ALA B 1 218 ? -8.035 26.198 33.172 1.00 27.20 338 ALA B C 1
ATOM 3222 O O . ALA B 1 218 ? -7.155 25.384 33.419 1.00 32.94 338 ALA B O 1
ATOM 3224 N N . GLY B 1 219 ? -9.258 26.087 33.669 1.00 27.29 339 GLY B N 1
ATOM 3225 C CA . GLY B 1 219 ? -9.654 24.934 34.460 1.00 29.59 339 GLY B CA 1
ATOM 3226 C C . GLY B 1 219 ? -9.524 23.589 33.748 1.00 31.31 339 GLY B C 1
ATOM 3227 O O . GLY B 1 219 ? -9.113 22.599 34.363 1.00 34.01 339 GLY B O 1
ATOM 3228 N N . SER B 1 220 ? -9.875 23.536 32.463 1.00 28.61 340 SER B N 1
ATOM 3229 C CA . SER B 1 220 ? -9.772 22.286 31.696 1.00 28.59 340 SER B CA 1
ATOM 3230 C C . SER B 1 220 ? -8.321 21.788 31.613 1.00 30.25 340 SER B C 1
ATOM 3231 O O . SER B 1 220 ? -8.079 20.588 31.575 1.00 37.32 340 SER B O 1
ATOM 3234 N N . VAL B 1 221 ? -7.359 22.707 31.590 1.00 30.96 341 VAL B N 1
ATOM 3235 C CA . VAL B 1 221 ? -5.951 22.332 31.565 1.00 29.84 341 VAL B CA 1
ATOM 3236 C C . VAL B 1 221 ? -5.562 21.814 32.948 1.00 33.68 341 VAL B C 1
ATOM 3237 O O . VAL B 1 221 ? -4.947 20.738 33.083 1.00 30.30 341 VAL B O 1
ATOM 3241 N N . LEU B 1 222 ? -5.958 22.567 33.972 1.00 30.40 342 LEU B N 1
ATOM 3242 C CA . LEU B 1 222 ? -5.635 22.223 35.352 1.00 29.99 342 LEU B CA 1
ATOM 3243 C C . LEU B 1 222 ? -6.235 20.874 35.737 1.00 32.86 342 LEU B C 1
ATOM 3244 O O . LEU B 1 222 ? -5.614 20.117 36.478 1.00 32.63 342 LEU B O 1
ATOM 3249 N N . ALA B 1 223 ? -7.425 20.556 35.224 1.00 27.38 343 ALA B N 1
ATOM 3250 C CA . ALA B 1 223 ? -8.034 19.250 35.511 1.00 28.86 343 ALA B CA 1
ATOM 3251 C C . ALA B 1 223 ? -7.227 18.064 34.966 1.00 29.84 343 ALA B C 1
ATOM 3252 O O . ALA B 1 223 ? -7.272 16.973 35.531 1.00 34.36 343 ALA B O 1
ATOM 3254 N N . LYS B 1 224 ? -6.500 18.275 33.871 1.00 32.56 344 LYS B N 1
ATOM 3255 C CA . LYS B 1 224 ? -5.740 17.204 33.221 1.00 34.38 344 LYS B CA 1
ATOM 3256 C C . LYS B 1 224 ? -4.365 16.988 33.812 1.00 33.75 344 LYS B C 1
ATOM 3257 O O . LYS B 1 224 ? -3.745 15.972 33.548 1.00 33.91 344 LYS B O 1
ATOM 3263 N N . VAL B 1 225 ? -3.869 17.957 34.573 1.00 33.79 345 VAL B N 1
ATOM 3264 C CA . VAL B 1 225 ? -2.475 17.923 34.991 1.00 31.37 345 VAL B CA 1
ATOM 3265 C C . VAL B 1 225 ? -2.329 17.576 36.464 1.00 36.07 345 VAL B C 1
ATOM 3266 O O . VAL B 1 225 ? -2.994 18.159 37.333 1.00 34.94 345 VAL B O 1
ATOM 3270 N N . SER B 1 226 ? -1.449 16.621 36.744 1.00 31.52 346 SER B N 1
ATOM 3271 C CA . SER B 1 226 ? -1.138 16.280 38.118 1.00 31.87 346 SER B CA 1
ATOM 3272 C C . SER B 1 226 ? -0.446 17.443 38.810 1.00 31.23 346 SER B C 1
ATOM 3273 O O . SER B 1 226 ? 0.400 18.101 38.218 1.00 33.76 346 SER B O 1
ATOM 3276 N N . VAL B 1 227 ? -0.822 17.698 40.060 1.00 32.76 347 VAL B N 1
ATOM 3277 C CA . VAL B 1 227 ? -0.213 18.755 40.872 1.00 30.38 347 VAL B CA 1
ATOM 3278 C C . VAL B 1 227 ? 0.095 18.208 42.266 1.00 30.72 347 VAL B C 1
ATOM 3279 O O . VAL B 1 227 ? -0.784 17.665 42.917 1.00 33.50 347 VAL B O 1
ATOM 3283 N N . PRO B 1 228 ? 1.339 18.352 42.726 1.00 28.58 348 PRO B N 1
ATOM 3284 C CA . PRO B 1 228 ? 1.690 17.891 44.077 1.00 32.79 348 PRO B CA 1
ATOM 3285 C C . PRO B 1 228 ? 0.697 18.415 45.119 1.00 36.89 348 PRO B C 1
ATOM 3286 O O . PRO B 1 228 ? 0.359 19.600 45.103 1.00 33.91 348 PRO B O 1
ATOM 3290 N N . ALA B 1 229 ? 0.230 17.516 45.978 1.00 34.53 349 ALA B N 1
ATOM 3291 C CA . ALA B 1 229 ? -0.749 17.803 47.021 1.00 38.84 349 ALA B CA 1
ATOM 3292 C C . ALA B 1 229 ? -0.461 19.060 47.846 1.00 38.42 349 ALA B C 1
ATOM 3293 O O . ALA B 1 229 ? -1.367 19.846 48.095 1.00 42.05 349 ALA B O 1
ATOM 3295 N N . LEU B 1 230 ? 0.786 19.234 48.276 1.00 39.08 350 LEU B N 1
ATOM 3296 C CA . LEU B 1 230 ? 1.212 20.415 49.027 1.00 36.59 350 LEU B CA 1
ATOM 3297 C C . LEU B 1 230 ? 0.875 21.726 48.309 1.00 38.55 350 LEU B C 1
ATOM 3298 O O . LEU B 1 230 ? 0.458 22.698 48.941 1.00 41.57 350 LEU B O 1
ATOM 3303 N N . HIS B 1 231 ? 1.078 21.754 46.997 1.00 33.60 351 HIS B N 1
ATOM 3304 C CA . HIS B 1 231 ? 0.799 22.943 46.211 1.00 34.46 351 HIS B CA 1
ATOM 3305 C C . HIS B 1 231 ? -0.682 23.083 45.921 1.00 30.38 351 HIS B C 1
ATOM 3306 O O . HIS B 1 231 ? -1.206 24.185 45.918 1.00 33.33 351 HIS B O 1
ATOM 3313 N N . SER B 1 232 ? -1.343 21.961 45.682 1.00 29.33 352 SER B N 1
ATOM 3314 C CA . SER B 1 232 ? -2.758 21.949 45.359 1.00 31.17 352 SER B CA 1
ATOM 3315 C C . SER B 1 232 ? -3.583 22.391 46.556 1.00 32.13 352 SER B C 1
ATOM 3316 O O . SER B 1 232 ? -4.533 23.161 46.413 1.00 34.51 352 SER B O 1
ATOM 3319 N N . SER B 1 233 ? -3.206 21.916 47.738 1.00 29.03 353 SER B N 1
ATOM 3320 C CA . SER B 1 233 ? -3.959 22.227 48.929 1.00 33.18 353 SER B CA 1
ATOM 3321 C C . SER B 1 233 ? -3.743 23.708 49.306 1.00 35.18 353 SER B C 1
ATOM 3322 O O . SER B 1 233 ? -4.681 24.379 49.738 1.00 35.52 353 SER B O 1
ATOM 3325 N N . ALA B 1 234 ? -2.528 24.223 49.106 1.00 31.15 354 ALA B N 1
ATOM 3326 C CA . ALA B 1 234 ? -2.239 25.633 49.394 1.00 28.99 354 ALA B CA 1
ATOM 3327 C C . ALA B 1 234 ? -2.939 26.568 48.405 1.00 29.87 354 ALA B C 1
ATOM 3328 O O . ALA B 1 234 ? -3.411 27.649 48.770 1.00 29.96 354 ALA B O 1
ATOM 3330 N N . ALA B 1 235 ? -3.000 26.160 47.145 1.00 26.68 355 ALA B N 1
ATOM 3331 C CA . ALA B 1 235 ? -3.688 26.972 46.157 1.00 29.61 355 ALA B CA 1
ATOM 3332 C C . ALA B 1 235 ? -5.195 26.941 46.455 1.00 30.17 355 ALA B C 1
ATOM 3333 O O . ALA B 1 235 ? -5.857 27.977 46.427 1.00 26.96 355 ALA B O 1
ATOM 3335 N N . LEU B 1 236 ? -5.718 25.756 46.764 1.00 28.04 356 LEU B N 1
ATOM 3336 C CA . LEU B 1 236 ? -7.098 25.639 47.231 1.00 34.92 356 LEU B CA 1
ATOM 3337 C C . LEU B 1 236 ? -7.412 26.594 48.402 1.00 31.47 356 LEU B C 1
ATOM 3338 O O . LEU B 1 236 ? -8.396 27.318 48.343 1.00 28.16 356 LEU B O 1
ATOM 3343 N N . SER B 1 237 ? -6.575 26.612 49.441 1.00 31.33 357 SER B N 1
ATOM 3344 C CA . SER B 1 237 ? -6.798 27.514 50.588 1.00 35.38 357 SER B CA 1
ATOM 3345 C C . SER B 1 237 ? -6.823 28.984 50.183 1.00 34.83 357 SER B C 1
ATOM 3346 O O . SER B 1 237 ? -7.689 29.751 50.615 1.00 38.18 357 SER B O 1
ATOM 3349 N N . TYR B 1 238 ? -5.866 29.369 49.349 1.00 35.25 358 TYR B N 1
ATOM 3350 C CA . TYR B 1 238 ? -5.829 30.716 48.815 1.00 34.03 358 TYR B CA 1
ATOM 3351 C C . TYR B 1 238 ? -7.148 31.116 48.143 1.00 32.58 358 TYR B C 1
ATOM 3352 O O . TYR B 1 238 ? -7.699 32.168 48.447 1.00 32.37 358 TYR B O 1
ATOM 3361 N N . LEU B 1 239 ? -7.650 30.281 47.240 1.00 28.88 359 LEU B N 1
ATOM 3362 C CA . LEU B 1 239 ? -8.884 30.592 46.504 1.00 29.80 359 LEU B CA 1
ATOM 3363 C C . LEU B 1 239 ? -10.131 30.657 47.393 1.00 32.60 359 LEU B C 1
ATOM 3364 O O . LEU B 1 239 ? -11.025 31.482 47.166 1.00 30.72 359 LEU B O 1
ATOM 3369 N N . LEU B 1 240 ? -10.182 29.778 48.389 1.00 32.55 360 LEU B N 1
ATOM 3370 C CA . LEU B 1 240 ? -11.302 29.686 49.335 1.00 38.08 360 LEU B CA 1
ATOM 3371 C C . LEU B 1 240 ? -11.476 30.937 50.212 1.00 38.12 360 LEU B C 1
ATOM 3372 O O . LEU B 1 240 ? -12.587 31.239 50.664 1.00 44.68 360 LEU B O 1
ATOM 3377 N N . ARG B 1 241 ? -10.387 31.657 50.450 1.00 35.22 361 ARG B N 1
ATOM 3378 C CA . ARG B 1 241 ? -10.434 32.868 51.272 1.00 37.12 361 ARG B CA 1
ATOM 3379 C C . ARG B 1 241 ? -10.631 34.119 50.443 1.00 38.80 361 ARG B C 1
ATOM 3380 O O . ARG B 1 241 ? -10.557 35.227 50.963 1.00 44.83 361 ARG B O 1
ATOM 3388 N N . LEU B 1 242 ? -10.865 33.938 49.148 1.00 36.68 362 LEU B N 1
ATOM 3389 C CA . LEU B 1 242 ? -11.144 35.050 48.255 1.00 39.52 362 LEU B CA 1
ATOM 3390 C C . LEU B 1 242 ? -12.635 35.332 48.234 1.00 40.39 362 LEU B C 1
ATOM 3391 O O . LEU B 1 242 ? -13.429 34.439 48.497 1.00 40.48 362 LEU B O 1
ATOM 3396 N N . PRO B 1 243 ? -13.025 36.573 47.910 1.00 41.79 363 PRO B N 1
ATOM 3397 C CA . PRO B 1 243 ? -14.472 36.834 47.851 1.00 37.50 363 PRO B CA 1
ATOM 3398 C C . PRO B 1 243 ? -15.149 35.962 46.807 1.00 40.47 363 PRO B C 1
ATOM 3399 O O . PRO B 1 243 ? -14.511 35.567 45.835 1.00 41.08 363 PRO B O 1
ATOM 3403 N N . PHE B 1 244 ? -16.426 35.663 47.011 1.00 40.15 364 PHE B N 1
ATOM 3404 C CA . PHE B 1 244 ? -17.135 34.800 46.089 1.00 38.64 364 PHE B CA 1
ATOM 3405 C C . PHE B 1 244 ? -17.196 35.382 44.690 1.00 37.12 364 PHE B C 1
ATOM 3406 O O . PHE B 1 244 ? -17.427 36.569 44.510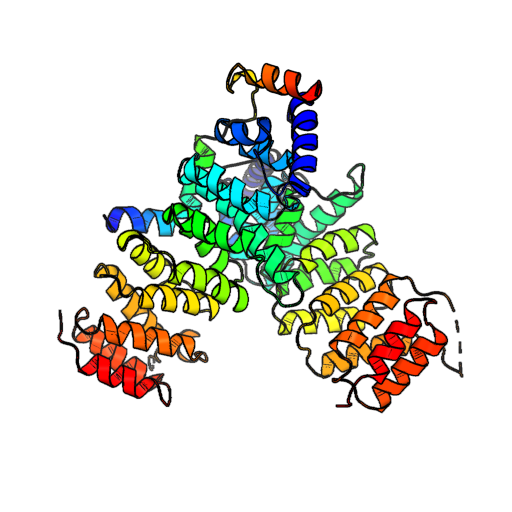 1.00 39.67 364 PHE B O 1
ATOM 3414 N N . SER B 1 245 ? -16.989 34.526 43.700 1.00 35.28 365 SER B N 1
ATOM 3415 C CA . SER B 1 245 ? -17.383 34.833 42.331 1.00 34.69 365 SER B CA 1
ATOM 3416 C C . SER B 1 245 ? -17.463 33.516 41.610 1.00 34.02 365 SER B C 1
ATOM 3417 O O . SER B 1 245 ? -16.797 32.553 41.996 1.00 36.77 365 SER B O 1
ATOM 3420 N N . PRO B 1 246 ? -18.299 33.443 40.577 1.00 39.39 366 PRO B N 1
ATOM 3421 C CA . PRO B 1 246 ? -18.359 32.177 39.838 1.00 33.62 366 PRO B CA 1
ATOM 3422 C C . PRO B 1 246 ? -17.021 31.733 39.180 1.00 36.67 366 PRO B C 1
ATOM 3423 O O . PRO B 1 246 ? -16.762 30.530 39.224 1.00 36.82 366 PRO B O 1
ATOM 3427 N N . PRO B 1 247 ? -16.202 32.646 38.600 1.00 35.34 367 PRO B N 1
ATOM 3428 C CA . PRO B 1 247 ? -14.925 32.152 38.043 1.00 33.04 367 PRO B CA 1
ATOM 3429 C C . PRO B 1 247 ? -13.995 31.524 39.080 1.00 33.68 367 PRO B C 1
ATOM 3430 O O . PRO B 1 247 ? -13.414 30.478 38.803 1.00 31.25 367 PRO B O 1
ATOM 3434 N N . THR B 1 248 ? -13.860 32.143 40.252 1.00 33.45 368 THR B N 1
ATOM 3435 C CA . THR B 1 248 ? -13.025 31.581 41.309 1.00 32.59 368 THR B CA 1
ATOM 3436 C C . THR B 1 248 ? -13.557 30.221 41.727 1.00 32.90 368 THR B C 1
ATOM 3437 O O . THR B 1 248 ? -12.800 29.315 42.101 1.00 31.15 368 THR B O 1
ATOM 3441 N N . THR B 1 249 ? -14.875 30.083 41.650 1.00 29.35 369 THR B N 1
ATOM 3442 C CA . THR B 1 249 ? -15.519 28.879 42.127 1.00 30.21 369 THR B CA 1
ATOM 3443 C C . THR B 1 249 ? -15.242 27.712 41.183 1.00 31.26 369 THR B C 1
ATOM 3444 O O . THR B 1 249 ? -15.134 26.581 41.649 1.00 29.19 369 THR B O 1
ATOM 3448 N N . VAL B 1 250 ? -15.085 27.971 39.878 1.00 32.13 370 VAL B N 1
ATOM 3449 C CA . VAL B 1 250 ? -14.773 26.867 38.981 1.00 32.20 370 VAL B CA 1
ATOM 3450 C C . VAL B 1 250 ? -13.352 26.338 39.243 1.00 32.03 370 VAL B C 1
ATOM 3451 O O . VAL B 1 250 ? -13.137 25.134 39.149 1.00 34.75 370 VAL B O 1
ATOM 3455 N N . PHE B 1 251 ? -12.407 27.182 39.649 1.00 30.48 371 PHE B N 1
ATOM 3456 C CA . PHE B 1 251 ? -11.105 26.653 40.070 1.00 31.38 371 PHE B CA 1
ATOM 3457 C C . PHE B 1 251 ? -11.196 25.865 41.383 1.00 34.76 371 PHE B C 1
ATOM 3458 O O . PHE B 1 251 ? -10.590 24.794 41.509 1.00 38.61 371 PHE B O 1
ATOM 3466 N N . ILE B 1 252 ? -11.949 26.385 42.352 1.00 30.44 372 ILE B N 1
ATOM 3467 C CA . ILE B 1 252 ? -12.185 25.659 43.583 1.00 28.81 372 ILE B CA 1
ATOM 3468 C C . ILE B 1 252 ? -12.741 24.244 43.304 1.00 28.48 372 ILE B C 1
ATOM 3469 O O . ILE B 1 252 ? -12.246 23.252 43.851 1.00 28.09 372 ILE B O 1
ATOM 3474 N N . LYS B 1 253 ? -13.761 24.156 42.454 1.00 29.87 373 LYS B N 1
ATOM 3475 C CA . LYS B 1 253 ? -14.344 22.855 42.098 1.00 32.55 373 LYS B CA 1
ATOM 3476 C C . LYS B 1 253 ? -13.285 21.956 41.452 1.00 33.56 373 LYS B C 1
ATOM 3477 O O . LYS B 1 253 ? -13.118 20.811 41.862 1.00 34.34 373 LYS B O 1
ATOM 3483 N N . ILE B 1 254 ? -12.540 22.489 40.481 1.00 32.95 374 ILE B N 1
ATOM 3484 C CA . ILE B 1 254 ? -11.500 21.711 39.807 1.00 32.95 374 ILE B CA 1
ATOM 3485 C C . ILE B 1 254 ? -10.476 21.158 40.809 1.00 32.03 374 ILE B C 1
ATOM 3486 O O . ILE B 1 254 ? -10.113 19.989 40.739 1.00 32.81 374 ILE B O 1
ATOM 3491 N N . LEU B 1 255 ? -10.046 21.976 41.767 1.00 30.57 375 LEU B N 1
ATOM 3492 C CA . LEU B 1 255 ? -9.077 21.497 42.753 1.00 31.95 375 LEU B CA 1
ATOM 3493 C C . LEU B 1 255 ? -9.668 20.443 43.685 1.00 33.29 375 LEU B C 1
ATOM 3494 O O . LEU B 1 255 ? -8.999 19.472 44.039 1.00 32.06 375 LEU B O 1
ATOM 3499 N N . LEU B 1 256 ? -10.919 20.632 44.093 1.00 34.55 376 LEU B N 1
ATOM 3500 C CA . LEU B 1 256 ? -11.559 19.640 44.946 1.00 33.50 376 LEU B CA 1
ATOM 3501 C C . LEU B 1 256 ? -11.703 18.325 44.167 1.00 36.81 376 LEU B C 1
ATOM 3502 O O . LEU B 1 256 ? -11.460 17.258 44.719 1.00 35.39 376 LEU B O 1
ATOM 3507 N N . ASP B 1 257 ? -12.063 18.429 42.881 1.00 34.82 377 ASP B N 1
ATOM 3508 C CA . ASP B 1 257 ? -12.165 17.279 41.967 1.00 35.45 377 ASP B CA 1
ATOM 3509 C C . ASP B 1 257 ? -10.887 16.464 41.859 1.00 36.52 377 ASP B C 1
ATOM 3510 O O . ASP B 1 257 ? -10.941 15.311 41.460 1.00 41.07 377 ASP B O 1
ATOM 3515 N N . LYS B 1 258 ? -9.740 17.057 42.181 1.00 34.01 378 LYS B N 1
ATOM 3516 C CA . LYS B 1 258 ? -8.490 16.298 42.189 1.00 38.86 378 LYS B CA 1
ATOM 3517 C C . LYS B 1 258 ? -8.573 15.208 43.234 1.00 38.33 378 LYS B C 1
ATOM 3518 O O . LYS B 1 258 ? -7.872 14.205 43.152 1.00 42.76 378 LYS B O 1
ATOM 3524 N N . LYS B 1 259 ? -9.427 15.443 44.225 1.00 37.28 379 LYS B N 1
ATOM 3525 C CA . LYS B 1 259 ? -9.651 14.539 45.356 1.00 37.61 379 LYS B CA 1
ATOM 3526 C C . LYS B 1 259 ? -8.364 14.056 46.019 1.00 36.08 379 LYS B C 1
ATOM 3527 O O . LYS B 1 259 ? -8.280 12.918 46.491 1.00 38.60 379 LYS B O 1
ATOM 3533 N N . TYR B 1 260 ? -7.372 14.937 46.081 1.00 37.72 380 TYR B N 1
ATOM 3534 C CA . TYR B 1 260 ? -6.127 14.652 46.793 1.00 35.01 380 TYR B CA 1
ATOM 3535 C C . TYR B 1 260 ? -6.364 14.633 48.292 1.00 36.50 380 TYR B C 1
ATOM 3536 O O . TYR B 1 260 ? -7.359 15.180 48.781 1.00 38.42 380 TYR B O 1
ATOM 3545 N N . ALA B 1 261 ? -5.453 14.006 49.027 1.00 35.83 381 ALA B N 1
ATOM 3546 C CA . ALA B 1 261 ? -5.474 14.102 50.473 1.00 36.43 381 ALA B CA 1
ATOM 3547 C C . ALA B 1 261 ? -5.213 15.554 50.837 1.00 47.39 381 ALA B C 1
ATOM 3548 O O . ALA B 1 261 ? -4.355 16.215 50.240 1.00 47.24 381 ALA B O 1
ATOM 3550 N N . LEU B 1 262 ? -5.973 16.054 51.805 1.00 43.88 382 LEU B N 1
ATOM 3551 C CA . LEU B 1 262 ? -5.866 17.436 52.219 1.00 35.23 382 LEU B CA 1
ATOM 3552 C C . LEU B 1 262 ? -5.429 17.504 53.666 1.00 37.44 382 LEU B C 1
ATOM 3553 O O . LEU B 1 262 ? -5.934 16.753 54.497 1.00 43.70 382 LEU B O 1
ATOM 3558 N N . PRO B 1 263 ? -4.505 18.419 53.980 1.00 34.88 383 PRO B N 1
ATOM 3559 C CA . PRO B 1 263 ? -4.198 18.707 55.383 1.00 34.80 383 PRO B CA 1
ATOM 3560 C C . PRO B 1 263 ? -5.467 19.177 56.084 1.00 39.02 383 PRO B C 1
ATOM 3561 O O . PRO B 1 263 ? -6.399 19.629 55.405 1.00 32.32 383 PRO B O 1
ATOM 3565 N N . TYR B 1 264 ? -5.505 19.084 57.410 1.00 39.27 384 TYR B N 1
ATOM 3566 C CA . TYR B 1 264 ? -6.725 19.409 58.136 1.00 43.19 384 TYR B CA 1
ATOM 3567 C C . TYR B 1 264 ? -7.037 20.895 58.035 1.00 40.01 384 TYR B C 1
ATOM 3568 O O . TYR B 1 264 ? -8.205 21.288 57.919 1.00 36.39 384 TYR B O 1
ATOM 3577 N N . GLN B 1 265 ? -5.991 21.712 58.017 1.00 40.05 385 GLN B N 1
ATOM 3578 C CA . GLN B 1 265 ? -6.167 23.148 57.827 1.00 41.40 385 GLN B CA 1
ATOM 3579 C C . GLN B 1 265 ? -6.965 23.447 56.553 1.00 40.85 385 GLN B C 1
ATOM 3580 O O . GLN B 1 265 ? -7.852 24.303 56.572 1.00 33.06 385 GLN B O 1
ATOM 3586 N N . THR B 1 266 ? -6.670 22.735 55.460 1.00 36.39 386 THR B N 1
ATOM 3587 C CA . THR B 1 266 ? -7.360 22.998 54.197 1.00 32.54 386 THR B CA 1
ATOM 3588 C C . THR B 1 266 ? -8.782 22.422 54.197 1.00 33.25 386 THR B C 1
ATOM 3589 O O . THR B 1 266 ? -9.680 23.026 53.613 1.00 33.72 386 THR B O 1
ATOM 3593 N N . VAL B 1 267 ? -8.993 21.271 54.846 1.00 33.41 387 VAL B N 1
ATOM 3594 C CA . VAL B 1 267 ? -10.358 20.773 55.073 1.00 32.92 387 VAL B CA 1
ATOM 3595 C C . VAL B 1 267 ? -11.156 21.838 55.821 1.00 32.69 387 VAL B C 1
ATOM 3596 O O . VAL B 1 267 ? -12.281 22.158 55.441 1.00 32.69 387 VAL B O 1
ATOM 3600 N N . ASP B 1 268 ? -10.555 22.401 56.867 1.00 35.28 388 ASP B N 1
ATOM 3601 C CA . ASP B 1 268 ? -11.210 23.443 57.663 1.00 35.02 388 ASP B CA 1
ATOM 3602 C C . ASP B 1 268 ? -11.588 24.617 56.785 1.00 34.97 388 ASP B C 1
ATOM 3603 O O . ASP B 1 268 ? -12.727 25.090 56.846 1.00 34.67 388 ASP B O 1
ATOM 3608 N N . ASP B 1 269 ? -10.641 25.073 55.955 1.00 35.82 389 ASP B N 1
ATOM 3609 C CA . ASP B 1 269 ? -10.888 26.186 55.031 1.00 30.98 389 ASP B CA 1
ATOM 3610 C C . ASP B 1 269 ? -12.087 25.929 54.112 1.00 32.51 389 ASP B C 1
ATOM 3611 O O . ASP B 1 269 ? -12.840 26.853 53.817 1.00 34.42 389 ASP B O 1
ATOM 3616 N N . CYS B 1 270 ? -12.259 24.681 53.666 1.00 29.08 390 CYS B N 1
ATOM 3617 C CA . CYS B 1 270 ? -13.398 24.314 52.819 1.00 33.42 390 CYS B CA 1
ATOM 3618 C C . CYS B 1 270 ? -14.707 24.457 53.578 1.00 33.65 390 CYS B C 1
ATOM 3619 O O . CYS B 1 270 ? -15.681 24.979 53.054 1.00 31.48 390 CYS B O 1
ATOM 3622 N N . VAL B 1 271 ? -14.715 23.991 54.822 1.00 34.02 391 VAL B N 1
ATOM 3623 C CA . VAL B 1 271 ? -15.884 24.122 55.665 1.00 33.26 391 VAL B CA 1
ATOM 3624 C C . VAL B 1 271 ? -16.203 25.606 55.899 1.00 35.69 391 VAL B C 1
ATOM 3625 O O . VAL B 1 271 ? -17.358 26.025 55.712 1.00 33.69 391 VAL B O 1
ATOM 3629 N N . TYR B 1 272 ? -15.189 26.404 56.263 1.00 33.81 392 TYR B N 1
ATOM 3630 C CA . TYR B 1 272 ? -15.380 27.852 56.460 1.00 34.28 392 TYR B CA 1
ATOM 3631 C C . TYR B 1 272 ? -15.915 28.520 55.191 1.00 36.27 392 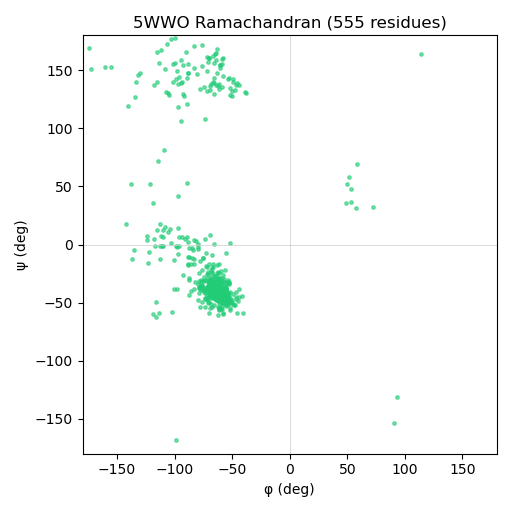TYR B C 1
ATOM 3632 O O . TYR B 1 272 ? -16.749 29.432 55.269 1.00 36.77 392 TYR B O 1
ATOM 3641 N N . TYR B 1 273 ? -15.449 28.059 54.029 1.00 34.13 393 TYR B N 1
ATOM 3642 C CA . TYR B 1 273 ? -15.926 28.606 52.760 1.00 35.06 393 TYR B CA 1
ATOM 3643 C C . TYR B 1 273 ? -17.423 28.386 52.565 1.00 35.30 393 TYR B C 1
ATOM 3644 O O . TYR B 1 273 ? -18.150 29.337 52.295 1.00 39.10 393 TYR B O 1
ATOM 3653 N N . PHE B 1 274 ? -17.891 27.145 52.683 1.00 35.27 394 PHE B N 1
ATOM 3654 C CA . PHE B 1 274 ? -19.316 26.879 52.449 1.00 39.02 394 PHE B CA 1
ATOM 3655 C C . PHE B 1 274 ? -20.194 27.455 53.568 1.00 38.85 394 PHE B C 1
ATOM 3656 O O . PHE B 1 274 ? -21.286 27.945 53.307 1.00 39.57 394 PHE B O 1
ATOM 3664 N N . MET B 1 275 ? -19.690 27.418 54.798 1.00 37.18 395 MET B N 1
ATOM 3665 C CA . MET B 1 275 ? -20.358 28.039 55.938 1.00 39.23 395 MET B CA 1
ATOM 3666 C C . MET B 1 275 ? -20.685 29.500 55.767 1.00 41.88 395 MET B C 1
ATOM 3667 O O . MET B 1 275 ? -21.653 29.985 56.334 1.00 51.64 395 MET B O 1
ATOM 3672 N N . ARG B 1 276 ? -19.870 30.234 55.032 1.00 39.50 396 ARG B N 1
ATOM 3673 C CA . ARG B 1 276 ? -20.073 31.666 55.055 1.00 43.14 396 ARG B CA 1
ATOM 3674 C C . ARG B 1 276 ? -21.200 32.069 54.116 1.00 44.44 396 ARG B C 1
ATOM 3675 O O . ARG B 1 276 ? -21.505 33.251 53.987 1.00 46.65 396 ARG B O 1
ATOM 3683 N N . PHE B 1 277 ? -21.839 31.074 53.501 1.00 40.99 397 PHE B N 1
ATOM 3684 C CA . PHE B 1 277 ? -22.990 31.300 52.633 1.00 41.01 397 PHE B CA 1
ATOM 3685 C C . PHE B 1 277 ? -24.312 31.077 53.367 1.00 43.59 397 PHE B C 1
ATOM 3686 O O . PHE B 1 277 ? -25.387 31.352 52.827 1.00 43.68 397 PHE B O 1
ATOM 3694 N N . ARG B 1 278 ? -24.216 30.564 54.587 1.00 41.35 398 ARG B N 1
ATOM 3695 C CA . ARG B 1 278 ? -25.355 30.496 55.501 1.00 55.83 398 ARG B CA 1
ATOM 3696 C C . ARG B 1 278 ? -26.044 31.845 55.661 1.00 58.66 398 ARG B C 1
ATOM 3697 O O . ARG B 1 278 ? -25.377 32.867 55.839 1.00 66.15 398 ARG B O 1
ATOM 3705 N N . ILE B 1 279 ? -27.371 31.853 55.609 1.00 55.48 399 ILE B N 1
ATOM 3706 C CA . ILE B 1 279 ? -28.117 33.070 55.923 1.00 66.73 399 ILE B CA 1
ATOM 3707 C C . ILE B 1 279 ? -28.060 33.296 57.435 1.00 63.15 399 ILE B C 1
ATOM 3708 O O . ILE B 1 279 ? -28.676 32.564 58.203 1.00 66.23 399 ILE B O 1
ATOM 3713 N N . LEU B 1 280 ? -27.296 34.293 57.860 1.00 63.72 400 LEU B N 1
ATOM 3714 C CA . LEU B 1 280 ? -27.136 34.566 59.284 1.00 72.46 400 LEU B CA 1
ATOM 3715 C C . LEU B 1 280 ? -28.426 35.173 59.879 1.00 76.95 400 LEU B C 1
ATOM 3716 O O . LEU B 1 280 ? -29.009 36.106 59.315 1.00 75.84 400 LEU B O 1
ATOM 3721 N N . ASP B 1 281 ? -28.867 34.633 61.014 1.00 73.92 401 ASP B N 1
ATOM 3722 C CA . ASP B 1 281 ? -30.146 35.011 61.623 1.00 74.08 401 ASP B CA 1
ATOM 3723 C C . ASP B 1 281 ? -30.170 36.441 62.187 1.00 74.56 401 ASP B C 1
ATOM 3724 O O . ASP B 1 281 ? -31.138 36.827 62.833 1.00 81.61 401 ASP B O 1
ATOM 3729 N N . ASP B 1 282 ? -29.128 37.227 61.919 1.00 79.68 402 ASP B N 1
ATOM 3730 C CA . ASP B 1 282 ? -28.938 38.524 62.577 1.00 75.55 402 ASP B CA 1
ATOM 3731 C C . ASP B 1 282 ? -28.379 39.625 61.678 1.00 79.19 402 ASP B C 1
ATOM 3732 O O . ASP B 1 282 ? -27.465 40.358 62.079 1.00 65.21 402 ASP B O 1
ATOM 3737 N N . ARG B 1 291 ? -30.378 35.145 47.966 1.00 73.20 411 ARG B N 1
ATOM 3738 C CA . ARG B 1 291 ? -29.955 35.127 46.567 1.00 69.92 411 ARG B CA 1
ATOM 3739 C C . ARG B 1 291 ? -29.512 33.721 46.128 1.00 76.79 411 ARG B C 1
ATOM 3740 O O . ARG B 1 291 ? -29.248 32.858 46.971 1.00 75.71 411 ARG B O 1
ATOM 3748 N N . VAL B 1 292 ? -29.415 33.495 44.815 1.00 74.12 412 VAL B N 1
ATOM 3749 C CA . VAL B 1 292 ? -29.110 32.159 44.289 1.00 66.24 412 VAL B CA 1
ATOM 3750 C C . VAL B 1 292 ? -27.637 31.926 43.952 1.00 63.93 412 VAL B C 1
ATOM 3751 O O . VAL B 1 292 ? -26.957 32.783 43.385 1.00 63.94 412 VAL B O 1
ATOM 3755 N N . LEU B 1 293 ? -27.163 30.739 44.312 1.00 60.00 413 LEU B N 1
ATOM 3756 C CA . LEU B 1 293 ? -25.808 30.312 44.014 1.00 51.43 413 LEU B CA 1
ATOM 3757 C C . LEU B 1 293 ? -25.813 29.504 42.728 1.00 49.53 413 LEU B C 1
ATOM 3758 O O . LEU B 1 293 ? -26.715 28.700 42.511 1.00 52.35 413 LEU B O 1
ATOM 3763 N N . PRO B 1 294 ? -24.807 29.719 41.864 1.00 50.26 414 PRO B N 1
ATOM 3764 C CA . PRO B 1 294 ? -24.715 29.011 40.576 1.00 44.53 414 PRO B CA 1
ATOM 3765 C C . PRO B 1 294 ? -24.468 27.509 40.732 1.00 43.59 414 PRO B C 1
ATOM 3766 O O . PRO B 1 294 ? -24.021 27.075 41.797 1.00 44.45 414 PRO B O 1
ATOM 3770 N N . VAL B 1 295 ? -24.728 26.734 39.682 1.00 39.65 415 VAL B N 1
ATOM 3771 C CA . VAL B 1 295 ? -24.562 25.287 39.758 1.00 39.45 415 VAL B CA 1
ATOM 3772 C C . VAL B 1 295 ? -23.143 24.860 40.179 1.00 37.77 415 VAL B C 1
ATOM 3773 O O . VAL B 1 295 ? -22.982 23.895 40.937 1.00 39.91 415 VAL B O 1
ATOM 3777 N N . ILE B 1 296 ? -22.128 25.592 39.720 1.00 39.56 416 ILE B N 1
ATOM 3778 C CA . ILE B 1 296 ? -20.728 25.242 39.993 1.00 39.94 416 ILE B CA 1
ATOM 3779 C C . ILE B 1 296 ? -20.396 25.233 41.496 1.00 36.88 416 ILE B C 1
ATOM 3780 O O . ILE B 1 296 ? -19.608 24.417 41.961 1.00 36.40 416 ILE B O 1
ATOM 3785 N N . TRP B 1 297 ? -21.023 26.124 42.255 1.00 36.24 417 TRP B N 1
ATOM 3786 C CA . TRP B 1 297 ? -20.881 26.141 43.707 1.00 38.53 417 TRP B CA 1
ATOM 3787 C C . TRP B 1 297 ? -21.492 24.883 44.348 1.00 38.44 417 TRP B C 1
ATOM 3788 O O . TRP B 1 297 ? -20.887 24.274 45.239 1.00 36.22 417 TRP B O 1
ATOM 3799 N N . HIS B 1 298 ? -22.683 24.493 43.893 1.00 34.52 418 HIS B N 1
ATOM 3800 C CA . HIS B 1 298 ? -23.326 23.293 44.413 1.00 36.81 418 HIS B CA 1
ATOM 3801 C C . HIS B 1 298 ? -22.501 22.062 44.057 1.00 35.86 418 HIS B C 1
ATOM 3802 O O . HIS B 1 298 ? -22.320 21.175 44.887 1.00 39.42 418 HIS B O 1
ATOM 3809 N N . LYS B 1 299 ? -21.956 22.022 42.848 1.00 37.87 419 LYS B N 1
ATOM 3810 C CA . LYS B 1 299 ? -21.129 20.878 42.451 1.00 38.29 419 LYS B CA 1
ATOM 3811 C C . LYS B 1 299 ? -19.803 20.822 43.226 1.00 36.34 419 LYS B C 1
ATOM 3812 O O . LYS B 1 299 ? -19.284 19.738 43.509 1.00 34.23 419 LYS B O 1
ATOM 3818 N N . ALA B 1 300 ? -19.265 21.985 43.592 1.00 34.94 420 ALA B N 1
ATOM 3819 C CA . ALA B 1 300 ? -18.064 22.026 44.418 1.00 31.85 420 ALA B CA 1
ATOM 3820 C C . ALA B 1 300 ? -18.366 21.494 45.820 1.00 33.97 420 ALA B C 1
ATOM 3821 O O . ALA B 1 300 ? -17.584 20.735 46.393 1.00 30.95 420 ALA B O 1
ATOM 3823 N N . PHE B 1 301 ? -19.521 21.890 46.347 1.00 35.53 421 PHE B N 1
ATOM 3824 C CA . PHE B 1 301 ? -20.010 21.431 47.644 1.00 34.67 421 PHE B CA 1
ATOM 3825 C C . PHE B 1 301 ? -20.202 19.914 47.620 1.00 33.91 421 PHE B C 1
ATOM 3826 O O . PHE B 1 301 ? -19.771 19.204 48.540 1.00 30.86 421 PHE B O 1
ATOM 3834 N N . LEU B 1 302 ? -20.841 19.422 46.559 1.00 33.33 422 LEU B N 1
ATOM 3835 C CA . LEU B 1 302 ? -21.073 17.984 46.400 1.00 34.69 422 LEU B CA 1
ATOM 3836 C C . LEU B 1 302 ? -19.769 17.216 46.347 1.00 33.37 422 LEU B C 1
ATOM 3837 O O . LEU B 1 302 ? -19.609 16.193 47.010 1.00 40.47 422 LEU B O 1
ATOM 3842 N N . THR B 1 303 ? -18.833 17.711 45.558 1.00 30.24 423 THR B N 1
ATOM 3843 C CA . THR B 1 303 ? -17.522 17.082 45.491 1.00 35.25 423 THR B CA 1
ATOM 3844 C C . THR B 1 303 ? -16.833 17.071 46.846 1.00 34.11 423 THR B C 1
ATOM 3845 O O . THR B 1 303 ? -16.233 16.079 47.242 1.00 36.86 423 THR B O 1
ATOM 3849 N N . PHE B 1 304 ? -16.908 18.192 47.553 1.00 35.80 424 PHE B N 1
ATOM 3850 C CA . PHE B 1 304 ? -16.312 18.254 48.874 1.00 37.21 424 PHE B CA 1
ATOM 3851 C C . PHE B 1 304 ? -16.943 17.201 49.780 1.00 33.84 424 PHE B C 1
ATOM 3852 O O . PHE B 1 304 ? -16.242 16.503 50.509 1.00 32.52 424 PHE B O 1
ATOM 3860 N N . ALA B 1 305 ? -18.266 17.082 49.709 1.00 36.32 425 ALA B N 1
ATOM 3861 C CA . ALA B 1 305 ? -18.994 16.153 50.567 1.00 42.16 425 ALA B CA 1
ATOM 3862 C C . ALA B 1 305 ? -18.654 14.683 50.271 1.00 46.05 425 ALA B C 1
ATOM 3863 O O . ALA B 1 305 ? -18.491 13.889 51.205 1.00 43.81 425 ALA B O 1
ATOM 3865 N N . GLN B 1 306 ? -18.560 14.326 48.986 1.00 42.88 426 GLN B N 1
ATOM 3866 C CA . GLN B 1 306 ? -18.181 12.965 48.579 1.00 41.02 426 GLN B CA 1
ATOM 3867 C C . GLN B 1 306 ? -16.833 12.570 49.145 1.00 41.44 426 GLN B C 1
ATOM 3868 O O . GLN B 1 306 ? -16.711 11.604 49.887 1.00 47.38 426 GLN B O 1
ATOM 3874 N N . ARG B 1 307 ? -15.814 13.337 48.795 1.00 41.96 427 ARG B N 1
ATOM 3875 C CA . ARG B 1 307 ? -14.446 12.965 49.117 1.00 33.76 427 ARG B CA 1
ATOM 3876 C C . ARG B 1 307 ? -14.057 13.197 50.580 1.00 36.47 427 ARG B C 1
ATOM 3877 O O . ARG B 1 307 ? -13.305 12.413 51.153 1.00 39.15 427 ARG B O 1
ATOM 3885 N N . TYR B 1 308 ? -14.552 14.265 51.196 1.00 36.53 428 TYR B N 1
ATOM 3886 C CA . TYR B 1 308 ? -14.006 14.667 52.491 1.00 35.06 428 TYR B CA 1
ATOM 3887 C C . TYR B 1 308 ? -14.950 14.447 53.679 1.00 37.18 428 TYR B C 1
ATOM 3888 O O . TYR B 1 308 ? -14.672 14.903 54.790 1.00 37.99 428 TYR B O 1
ATOM 3897 N N . LYS B 1 309 ? -16.029 13.701 53.449 1.00 39.60 429 LYS B N 1
ATOM 3898 C CA . LYS B 1 309 ? -17.043 13.442 54.469 1.00 36.74 429 LYS B CA 1
ATOM 3899 C C . LYS B 1 309 ? -16.470 12.895 55.782 1.00 41.12 429 LYS B C 1
ATOM 3900 O O . LYS B 1 309 ? -16.992 13.200 56.855 1.00 45.22 429 LYS B O 1
ATOM 3906 N N . ASN B 1 310 ? -15.396 12.114 55.722 1.00 39.37 430 ASN B N 1
ATOM 3907 C CA . ASN B 1 310 ? -14.821 11.557 56.947 1.00 40.52 430 ASN B CA 1
ATOM 3908 C C . ASN B 1 310 ? -13.781 12.437 57.632 1.00 41.65 430 ASN B C 1
ATOM 3909 O O . ASN B 1 310 ? -13.214 12.044 58.652 1.00 43.63 430 ASN B O 1
ATOM 3914 N N . ASP B 1 311 ? -13.532 13.627 57.090 1.00 40.07 431 ASP B N 1
ATOM 3915 C CA . ASP B 1 311 ? -12.392 14.430 57.554 1.00 44.46 431 ASP B CA 1
ATOM 3916 C C . ASP B 1 311 ? -12.816 15.681 58.303 1.00 36.75 431 ASP B C 1
ATOM 3917 O O . ASP B 1 311 ? -11.989 16.443 58.794 1.00 37.35 431 ASP B O 1
ATOM 3922 N N . ILE B 1 312 ? -14.121 15.863 58.401 1.00 38.92 432 ILE B N 1
ATOM 3923 C CA . ILE B 1 312 ? -14.699 16.991 59.109 1.00 38.97 432 ILE B CA 1
ATOM 3924 C C . ILE B 1 312 ? -15.148 16.561 60.521 1.00 41.77 432 ILE B C 1
ATOM 3925 O O . ILE B 1 312 ? -15.373 15.374 60.772 1.00 44.32 432 ILE B O 1
ATOM 3930 N N . THR B 1 313 ? -15.232 17.524 61.441 1.00 41.94 433 THR B N 1
ATOM 3931 C CA . THR B 1 313 ? -15.685 17.277 62.813 1.00 38.69 433 THR B CA 1
ATOM 3932 C C . THR B 1 313 ? -17.207 17.283 62.886 1.00 39.67 433 THR B C 1
ATOM 3933 O O . THR B 1 313 ? -17.877 17.668 61.920 1.00 43.75 433 THR B O 1
ATOM 3937 N N . GLN B 1 314 ? -17.746 16.891 64.037 1.00 38.97 434 GLN B N 1
ATOM 3938 C CA . GLN B 1 314 ? -19.195 16.847 64.236 1.00 38.75 434 GLN B CA 1
ATOM 3939 C C . GLN B 1 314 ? -19.834 18.203 64.018 1.00 37.78 434 GLN B C 1
ATOM 3940 O O . GLN B 1 314 ? -20.799 18.314 63.266 1.00 42.88 434 GLN B O 1
ATOM 3946 N N . ASP B 1 315 ? -19.293 19.232 64.664 1.00 36.80 435 ASP B N 1
ATOM 3947 C CA . ASP B 1 315 ? -19.822 20.584 64.497 1.00 41.31 435 ASP B CA 1
ATOM 3948 C C . ASP B 1 315 ? -19.768 21.032 63.035 1.00 40.80 435 ASP B C 1
ATOM 3949 O O . ASP B 1 315 ? -20.760 21.540 62.500 1.00 40.92 435 ASP B O 1
ATOM 3954 N N . GLN B 1 316 ? -18.622 20.829 62.389 1.00 40.00 436 GLN B N 1
ATOM 3955 C CA . GLN B 1 316 ? -18.475 21.171 60.969 1.00 42.53 436 GLN B CA 1
ATOM 3956 C C . GLN B 1 316 ? -19.535 20.477 60.134 1.00 38.47 436 GLN B C 1
ATOM 3957 O O . GLN B 1 316 ? -20.155 21.114 59.284 1.00 38.42 436 GLN B O 1
ATOM 3963 N N . ARG B 1 317 ? -19.751 19.182 60.377 1.00 37.81 437 ARG B N 1
ATOM 3964 C CA . ARG B 1 317 ? -20.778 18.460 59.628 1.00 40.18 437 ARG B CA 1
ATOM 3965 C C . ARG B 1 317 ? -22.150 19.111 59.780 1.00 39.89 437 ARG B C 1
ATOM 3966 O O . ARG B 1 317 ? -22.889 19.235 58.802 1.00 39.19 437 ARG B O 1
ATOM 3974 N N . ASP B 1 318 ? -22.483 19.543 60.996 1.00 38.81 438 ASP B N 1
ATOM 3975 C CA . ASP B 1 318 ? -23.786 20.159 61.242 1.00 40.27 438 ASP B CA 1
ATOM 3976 C C . ASP B 1 318 ? -23.938 21.498 60.517 1.00 42.76 438 ASP B C 1
ATOM 3977 O O . ASP B 1 318 ? -24.987 21.760 59.909 1.00 43.70 438 ASP B O 1
ATOM 3982 N N . PHE B 1 319 ? -22.895 22.329 60.571 1.00 40.93 439 PHE B N 1
ATOM 3983 C CA . PHE B 1 319 ? -22.884 23.630 59.876 1.00 41.15 439 PHE B CA 1
ATOM 3984 C C . PHE B 1 319 ? -23.077 23.447 58.383 1.00 37.67 439 PHE B C 1
ATOM 3985 O O . PHE B 1 319 ? -23.791 24.205 57.738 1.00 42.43 439 PHE B O 1
ATOM 3993 N N . LEU B 1 320 ? -22.426 22.436 57.832 1.00 35.02 440 LEU B N 1
ATOM 3994 C CA . LEU B 1 320 ? -22.572 22.158 56.421 1.00 37.49 440 LEU B CA 1
ATOM 3995 C C . LEU B 1 320 ? -24.003 21.689 56.132 1.00 39.89 440 LEU B C 1
ATOM 3996 O O . LEU B 1 320 ? -24.601 22.099 55.136 1.00 38.05 440 LEU B O 1
ATOM 4001 N N . LEU B 1 321 ? -24.567 20.873 57.019 1.00 37.75 441 LEU B N 1
ATOM 4002 C CA . LEU B 1 321 ? -25.922 20.377 56.793 1.00 42.40 441 LEU B CA 1
ATOM 4003 C C . LEU B 1 321 ? -26.933 21.514 56.903 1.00 37.78 441 LEU B C 1
ATOM 4004 O O . LEU B 1 321 ? -27.886 21.564 56.132 1.00 38.97 441 LEU B O 1
ATOM 4009 N N . GLU B 1 322 ? -26.706 22.448 57.822 1.00 40.00 442 GLU B N 1
ATOM 4010 C CA . GLU B 1 322 ? -27.543 23.651 57.887 1.00 43.68 442 GLU B CA 1
ATOM 4011 C C . GLU B 1 322 ? -27.407 24.467 56.603 1.00 42.82 442 GLU B C 1
ATOM 4012 O O . GLU B 1 322 ? -28.402 24.962 56.073 1.00 42.81 442 GLU B O 1
ATOM 4018 N N . THR B 1 323 ? -26.178 24.570 56.095 1.00 40.05 443 THR B N 1
ATOM 4019 C CA . THR B 1 323 ? -25.902 25.341 54.889 1.00 38.70 443 THR B CA 1
ATOM 4020 C C . THR B 1 323 ? -26.654 24.807 53.674 1.00 39.18 443 THR B C 1
ATOM 4021 O O . THR B 1 323 ? -27.225 25.596 52.916 1.00 40.82 443 THR B O 1
ATOM 4025 N N . VAL B 1 324 ? -26.675 23.490 53.470 1.00 35.50 444 VAL B N 1
ATOM 4026 C CA . VAL B 1 324 ? -27.419 22.983 52.315 1.00 41.26 444 VAL B CA 1
ATOM 4027 C C . VAL B 1 324 ? -28.942 23.095 52.501 1.00 43.06 444 VAL B C 1
ATOM 4028 O O . VAL B 1 324 ? -29.693 23.196 51.525 1.00 42.02 444 VAL B O 1
ATOM 4032 N N . ARG B 1 325 ? -29.395 23.101 53.748 1.00 43.45 445 ARG B N 1
ATOM 4033 C CA . ARG B 1 325 ? -30.811 23.295 54.019 1.00 44.54 445 ARG B CA 1
ATOM 4034 C C . ARG B 1 325 ? -31.274 24.687 53.544 1.00 44.78 445 ARG B C 1
ATOM 4035 O O . ARG B 1 325 ? -32.381 24.826 53.021 1.00 48.60 445 ARG B O 1
ATOM 4043 N N . GLN B 1 326 ? -30.429 25.705 53.708 1.00 43.03 446 GLN B N 1
ATOM 4044 C CA . GLN B 1 326 ? -30.781 27.072 53.294 1.00 47.49 446 GLN B CA 1
ATOM 4045 C C . GLN B 1 326 ? -30.497 27.412 51.847 1.00 48.88 446 GLN B C 1
ATOM 4046 O O . GLN B 1 326 ? -31.268 28.130 51.226 1.00 54.50 446 GLN B O 1
ATOM 4052 N N . ARG B 1 327 ? -29.359 26.953 51.329 1.00 49.55 447 ARG B N 1
ATOM 4053 C CA . ARG B 1 327 ? -28.902 27.398 50.014 1.00 44.54 447 ARG B CA 1
ATOM 4054 C C . ARG B 1 327 ? -28.988 26.291 48.984 1.00 43.85 447 ARG B C 1
ATOM 4055 O O . ARG B 1 327 ? -28.676 26.503 47.814 1.00 51.94 447 ARG B O 1
ATOM 4063 N N . GLY B 1 328 ? -29.426 25.117 49.425 1.00 45.60 448 GLY B N 1
ATOM 4064 C CA . GLY B 1 328 ? -29.441 23.932 48.592 1.00 38.11 448 GLY B CA 1
ATOM 4065 C C . GLY B 1 328 ? -30.127 24.097 47.258 1.00 45.19 448 GLY B C 1
ATOM 4066 O O . GLY B 1 328 ? -31.127 24.803 47.122 1.00 47.71 448 GLY B O 1
ATOM 4067 N N . HIS B 1 329 ? -29.555 23.432 46.268 1.00 44.09 449 HIS B N 1
ATOM 4068 C CA . HIS B 1 329 ? -30.107 23.353 44.931 1.00 45.20 449 HIS B CA 1
ATOM 4069 C C . HIS B 1 329 ? -31.071 22.162 44.871 1.00 49.31 449 HIS B C 1
ATOM 4070 O O . HIS B 1 329 ? -30.859 21.164 45.563 1.00 48.77 449 HIS B O 1
ATOM 4077 N N . LYS B 1 330 ? -32.125 22.272 44.060 1.00 58.01 450 LYS B N 1
ATOM 4078 C CA . LYS B 1 330 ? -33.255 21.324 44.081 1.00 59.98 450 LYS B CA 1
ATOM 4079 C C . LYS B 1 330 ? -32.835 19.858 44.016 1.00 56.01 450 LYS B C 1
ATOM 4080 O O . LYS B 1 330 ? -33.304 19.029 44.805 1.00 53.26 450 LYS B O 1
ATOM 4086 N N . ASP B 1 331 ? -31.948 19.556 43.070 1.00 52.75 451 ASP B N 1
ATOM 4087 C CA . ASP B 1 331 ? -31.499 18.189 42.810 1.00 51.24 451 ASP B CA 1
ATOM 4088 C C . ASP B 1 331 ? -30.162 17.859 43.477 1.00 50.03 451 ASP B C 1
ATOM 4089 O O . ASP B 1 331 ? -29.963 16.745 43.960 1.00 53.02 451 ASP B O 1
ATOM 4094 N N . ILE B 1 332 ? -29.240 18.817 43.501 1.00 49.97 452 ILE B N 1
ATOM 4095 C CA . ILE B 1 332 ? -27.911 18.556 44.049 1.00 48.57 452 ILE B CA 1
ATOM 4096 C C . ILE B 1 332 ? -27.908 18.566 45.579 1.00 47.62 452 ILE B C 1
ATOM 4097 O O . ILE B 1 332 ? -27.188 17.786 46.214 1.00 42.84 452 ILE B O 1
ATOM 4102 N N . GLY B 1 333 ? -28.730 19.440 46.160 1.00 48.04 453 GLY B N 1
ATOM 4103 C CA . GLY B 1 333 ? -28.927 19.491 47.599 1.00 41.08 453 GLY B CA 1
ATOM 4104 C C . GLY B 1 333 ? -29.023 18.153 48.319 1.00 44.34 453 GLY B C 1
ATOM 4105 O O . GLY B 1 333 ? -28.227 17.868 49.215 1.00 43.84 453 GLY B O 1
ATOM 4106 N N . PRO B 1 334 ? -30.004 17.323 47.940 1.00 45.94 454 PRO B N 1
ATOM 4107 C CA . PRO B 1 334 ? -30.209 16.049 48.642 1.00 44.10 454 PRO B CA 1
ATOM 4108 C C . PRO B 1 334 ? -29.011 15.105 48.538 1.00 47.73 454 PRO B C 1
ATOM 4109 O O . PRO B 1 334 ? -28.719 14.367 49.496 1.00 48.56 454 PRO B O 1
ATOM 4113 N N . GLU B 1 335 ? -28.332 15.127 47.395 1.00 42.92 455 GLU B N 1
ATOM 4114 C CA . GLU B 1 335 ? -27.078 14.384 47.228 1.00 50.88 455 GLU B CA 1
ATOM 4115 C C . GLU B 1 335 ? -26.010 14.811 48.248 1.00 45.33 455 GLU B C 1
ATOM 4116 O O . GLU B 1 335 ? -25.357 13.968 48.872 1.00 43.02 455 GLU B O 1
ATOM 4122 N N . ILE B 1 336 ? -25.828 16.125 48.401 1.00 46.38 456 ILE B N 1
ATOM 4123 C CA . ILE B 1 336 ? -24.841 16.665 49.336 1.00 44.14 456 ILE B CA 1
ATOM 4124 C C . ILE B 1 336 ? -25.191 16.216 50.740 1.00 42.77 456 ILE B C 1
ATOM 4125 O O . ILE B 1 336 ? -24.335 15.723 51.476 1.00 42.25 456 ILE B O 1
ATOM 4130 N N . ARG B 1 337 ? -26.469 16.353 51.086 1.00 43.21 457 ARG B N 1
ATOM 4131 C CA . ARG B 1 337 ? -26.946 15.996 52.416 1.00 46.61 457 ARG B CA 1
ATOM 4132 C C . ARG B 1 337 ? -26.678 14.518 52.708 1.00 44.39 457 ARG B C 1
ATOM 4133 O O . ARG B 1 337 ? -26.162 14.168 53.776 1.00 45.58 457 ARG B O 1
ATOM 4141 N N . ARG B 1 338 ? -27.007 13.658 51.749 1.00 45.72 458 ARG B N 1
ATOM 4142 C CA . ARG B 1 338 ? -26.793 12.219 51.900 1.00 45.93 458 ARG B CA 1
ATOM 4143 C C . ARG B 1 338 ? -25.318 11.884 52.144 1.00 43.83 458 ARG B C 1
ATOM 4144 O O . ARG B 1 338 ? -24.990 11.127 53.053 1.00 47.74 458 ARG B O 1
ATOM 4152 N N . GLU B 1 339 ? -24.434 12.470 51.343 1.00 47.68 459 GLU B N 1
ATOM 4153 C CA . GLU B 1 339 ? -23.000 12.223 51.477 1.00 50.28 459 GLU B CA 1
ATOM 4154 C C . GLU B 1 339 ? -22.442 12.689 52.826 1.00 44.69 459 GLU B C 1
ATOM 4155 O O . GLU B 1 339 ? -21.619 11.996 53.424 1.00 48.81 459 GLU B O 1
ATOM 4161 N N . LEU B 1 340 ? -22.889 13.851 53.303 1.00 46.25 460 LEU B N 1
ATOM 4162 C CA . LEU B 1 340 ? -22.487 14.363 54.620 1.00 40.58 460 LEU B CA 1
ATOM 4163 C C . LEU B 1 340 ? -22.919 13.466 55.767 1.00 41.51 460 LEU B C 1
ATOM 4164 O O . LEU B 1 340 ? -22.164 13.264 56.715 1.00 43.14 460 LEU B O 1
ATOM 4169 N N . LEU B 1 341 ? -24.150 12.963 55.694 1.00 46.74 461 LEU B N 1
ATOM 4170 C CA . LEU B 1 341 ? -24.693 12.087 56.732 1.00 44.35 461 LEU B CA 1
ATOM 4171 C C . LEU B 1 341 ? -23.973 10.740 56.760 1.00 44.41 461 LEU B C 1
ATOM 4172 O O . LEU B 1 341 ? -23.942 10.059 57.780 1.00 48.32 461 LEU B O 1
ATOM 4177 N N . ALA B 1 342 ? -23.378 10.376 55.628 1.00 47.30 462 ALA B N 1
ATOM 4178 C CA . ALA B 1 342 ? -22.708 9.094 55.475 1.00 43.09 462 ALA B CA 1
ATOM 4179 C C . ALA B 1 342 ? -21.310 9.064 56.083 1.00 49.65 462 ALA B C 1
ATOM 4180 O O . ALA B 1 342 ? -20.625 8.041 56.022 1.00 52.41 462 ALA B O 1
ATOM 4182 N N . GLY B 1 343 ? -20.877 10.174 56.669 1.00 44.81 463 GLY B N 1
ATOM 4183 C CA . GLY B 1 343 ? -19.492 10.281 57.084 1.00 45.09 463 GLY B CA 1
ATOM 4184 C C . GLY B 1 343 ? -19.248 10.074 58.562 1.00 48.33 463 GLY B C 1
ATOM 4185 O O . GLY B 1 343 ? -20.138 10.279 59.387 1.00 45.86 463 GLY B O 1
ATOM 4186 N N . ALA B 1 344 ? -18.026 9.664 58.894 1.00 46.70 464 ALA B N 1
ATOM 4187 C CA . ALA B 1 344 ? -17.584 9.575 60.286 1.00 47.82 464 ALA B CA 1
ATOM 4188 C C . ALA B 1 344 ? -16.777 10.821 60.635 1.00 47.66 464 ALA B C 1
ATOM 4189 O O . ALA B 1 344 ? -16.124 11.400 59.773 1.00 49.94 464 ALA B O 1
ATOM 4191 N N . SER B 1 345 ? -16.818 11.237 61.893 1.00 47.88 465 SER B N 1
ATOM 4192 C CA . SER B 1 345 ? -16.211 12.502 62.261 1.00 47.57 465 SER B CA 1
ATOM 4193 C C . SER B 1 345 ? -14.746 12.363 62.638 1.00 52.76 465 SER B C 1
ATOM 4194 O O . SER B 1 345 ? -14.316 11.335 63.155 1.00 54.53 465 SER B O 1
ATOM 4197 N N . ARG B 1 346 ? -13.984 13.411 62.344 1.00 52.95 466 ARG B N 1
ATOM 4198 C CA . ARG B 1 346 ? -12.591 13.500 62.755 1.00 55.14 466 ARG B CA 1
ATOM 4199 C C . ARG B 1 346 ? -12.490 13.449 64.280 1.00 47.20 466 ARG B C 1
ATOM 4200 O O . ARG B 1 346 ? -11.746 12.637 64.829 1.00 61.03 466 ARG B O 1
ATOM 4208 N N . GLN C 2 28 ? 28.765 1.830 18.375 1.00 78.23 360 GLN C N 1
ATOM 4209 C CA . GLN C 2 28 ? 27.940 1.019 19.264 1.00 82.34 360 GLN C CA 1
ATOM 4210 C C . GLN C 2 28 ? 27.250 1.884 20.320 1.00 78.30 360 GLN C C 1
ATOM 4211 O O . GLN C 2 28 ? 26.394 2.712 20.002 1.00 68.22 360 GLN C O 1
ATOM 4217 N N . TYR C 2 29 ? 27.629 1.676 21.578 1.00 77.13 361 TYR C N 1
ATOM 4218 C CA . TYR C 2 29 ? 27.147 2.495 22.683 1.00 75.44 361 TYR C CA 1
ATOM 4219 C C . TYR C 2 29 ? 27.608 3.938 22.520 1.00 76.39 361 TYR C C 1
ATOM 4220 O O . TYR C 2 29 ? 26.868 4.874 22.829 1.00 72.57 361 TYR C O 1
ATOM 4229 N N . ASP C 2 30 ? 28.842 4.092 22.045 1.00 83.94 362 ASP C N 1
ATOM 4230 C CA . ASP C 2 30 ? 29.429 5.388 21.712 1.00 82.35 362 ASP C CA 1
ATOM 4231 C C . ASP C 2 30 ? 28.466 6.241 20.863 1.00 82.59 362 ASP C C 1
ATOM 4232 O O . ASP C 2 30 ? 28.160 7.389 21.202 1.00 79.13 362 ASP C O 1
ATOM 4237 N N . GLN C 2 31 ? 27.977 5.647 19.776 1.00 84.61 363 GLN C N 1
ATOM 4238 C CA . GLN C 2 31 ? 27.056 6.294 18.845 1.00 79.95 363 GLN C CA 1
ATOM 4239 C C . GLN C 2 31 ? 25.761 6.764 19.499 1.00 78.78 363 GLN C C 1
ATOM 4240 O O . GLN C 2 31 ? 25.377 7.932 19.388 1.00 80.70 363 GLN C O 1
ATOM 4246 N N . ILE C 2 32 ? 25.100 5.837 20.187 1.00 77.27 364 ILE C N 1
ATOM 4247 C CA . ILE C 2 32 ? 23.724 6.011 20.648 1.00 73.47 364 ILE C CA 1
ATOM 4248 C C . ILE C 2 32 ? 23.559 6.907 21.891 1.00 67.10 364 ILE C C 1
ATOM 4249 O O . ILE C 2 32 ? 22.540 7.590 22.029 1.00 61.03 364 ILE C O 1
ATOM 4254 N N . ILE C 2 33 ? 24.542 6.912 22.791 1.00 70.83 365 ILE C N 1
ATOM 4255 C CA . ILE C 2 33 ? 24.418 7.688 24.025 1.00 66.03 365 ILE C CA 1
ATOM 4256 C C . ILE C 2 33 ? 24.408 9.179 23.705 1.00 62.92 365 ILE C C 1
ATOM 4257 O O . ILE C 2 33 ? 23.726 9.953 24.373 1.00 59.06 365 ILE C O 1
ATOM 4262 N N . ASN C 2 34 ? 25.138 9.570 22.663 1.00 60.95 366 ASN C N 1
ATOM 4263 C CA . ASN C 2 34 ? 25.201 10.965 22.246 1.00 63.60 366 ASN C CA 1
ATOM 4264 C C . ASN C 2 34 ? 23.875 11.441 21.635 1.00 63.95 366 ASN C C 1
ATOM 4265 O O . ASN C 2 34 ? 23.494 12.613 21.774 1.00 57.99 366 ASN C O 1
ATOM 4270 N N . GLY C 2 35 ? 23.176 10.520 20.969 1.00 62.97 367 GLY C N 1
ATOM 4271 C CA . GLY C 2 35 ? 21.852 10.787 20.428 1.00 54.91 367 GLY C CA 1
ATOM 4272 C C . GLY C 2 35 ? 20.802 10.969 21.513 1.00 53.40 367 GLY C C 1
ATOM 4273 O O . GLY C 2 35 ? 19.830 11.701 21.318 1.00 48.39 367 GLY C O 1
ATOM 4274 N N . TYR C 2 36 ? 21.005 10.305 22.655 1.00 54.67 368 TYR C N 1
ATOM 4275 C CA . TYR C 2 36 ? 20.093 10.393 23.809 1.00 49.86 368 TYR C CA 1
ATOM 4276 C C . TYR C 2 36 ? 20.303 11.689 24.606 1.00 48.05 368 TYR C C 1
ATOM 4277 O O . TYR C 2 36 ? 19.357 12.456 24.833 1.00 46.25 368 TYR C O 1
ATOM 4286 N N . GLU C 2 37 ? 21.550 11.922 25.011 1.00 48.59 369 GLU C N 1
ATOM 4287 C CA . GLU C 2 37 ? 21.956 13.122 25.736 1.00 49.46 369 GLU C CA 1
ATOM 4288 C C . GLU C 2 37 ? 21.538 14.419 25.045 1.00 48.95 369 GLU C C 1
ATOM 4289 O O . GLU C 2 37 ? 21.278 15.421 25.704 1.00 47.35 369 GLU C O 1
ATOM 4295 N N . ASN C 2 38 ? 21.495 14.410 23.719 1.00 50.67 370 ASN C N 1
ATOM 4296 C CA . ASN C 2 38 ? 21.114 15.609 22.982 1.00 52.29 370 ASN C CA 1
ATOM 4297 C C . ASN C 2 38 ? 19.858 15.407 22.154 1.00 48.15 370 ASN C C 1
ATOM 4298 O O . ASN C 2 38 ? 19.762 15.958 21.058 1.00 49.93 370 ASN C O 1
ATOM 4303 N N . TYR C 2 39 ? 18.902 14.620 22.653 1.00 48.02 371 TYR C N 1
ATOM 4304 C CA . TYR C 2 39 ? 17.750 14.258 21.825 1.00 44.29 371 TYR C CA 1
ATOM 4305 C C . TYR C 2 39 ? 16.956 15.499 21.403 1.00 45.33 371 TYR C C 1
ATOM 4306 O O . TYR C 2 39 ? 16.521 15.590 20.254 1.00 47.96 371 TYR C O 1
ATOM 4315 N N . GLU C 2 40 ? 16.824 16.468 22.309 1.00 49.71 372 GLU C N 1
ATOM 4316 C CA . GLU C 2 40 ? 16.081 17.706 22.037 1.00 49.03 372 GLU C CA 1
ATOM 4317 C C . GLU C 2 40 ? 16.739 18.566 20.953 1.00 51.96 372 GLU C C 1
ATOM 4318 O O . GLU C 2 40 ? 16.055 19.116 20.084 1.00 49.63 372 GLU C O 1
ATOM 4324 N N . GLU C 2 41 ? 18.063 18.675 21.016 1.00 47.54 373 GLU C N 1
ATOM 4325 C CA . GLU C 2 41 ? 18.851 19.341 19.987 1.00 50.48 373 GLU C CA 1
ATOM 4326 C C . GLU C 2 41 ? 18.674 18.692 18.600 1.00 54.62 373 GLU C C 1
ATOM 4327 O O . GLU C 2 41 ? 18.562 19.388 17.583 1.00 52.08 373 GLU C O 1
ATOM 4333 N N . GLU C 2 42 ? 18.638 17.361 18.558 1.00 51.54 374 GLU C N 1
ATOM 4334 C CA . GLU C 2 42 ? 18.508 16.655 17.291 1.00 48.64 374 GLU C CA 1
ATOM 4335 C C . GLU C 2 42 ? 17.126 16.822 16.687 1.00 51.45 374 GLU C C 1
ATOM 4336 O O . GLU C 2 42 ? 16.987 16.895 15.460 1.00 49.78 374 GLU C O 1
ATOM 4342 N N . LEU C 2 43 ? 16.108 16.899 17.541 1.00 50.30 375 LEU C N 1
ATOM 4343 C CA . LEU C 2 43 ? 14.763 17.206 17.067 1.00 56.54 375 LEU C CA 1
ATOM 4344 C C . LEU C 2 43 ? 14.721 18.605 16.434 1.00 56.67 375 LEU C C 1
ATOM 4345 O O . LEU C 2 43 ? 14.155 18.783 15.352 1.00 53.89 375 LEU C O 1
ATOM 4350 N N . GLU C 2 44 ? 15.330 19.579 17.119 1.00 53.52 376 GLU C N 1
ATOM 4351 C CA . GLU C 2 44 ? 15.504 20.941 16.611 1.00 53.50 376 GLU C CA 1
ATOM 4352 C C . GLU C 2 44 ? 16.129 20.982 15.223 1.00 54.08 376 GLU C C 1
ATOM 4353 O O . GLU C 2 44 ? 15.592 21.599 14.308 1.00 54.64 376 GLU C O 1
ATOM 4359 N N . GLU C 2 45 ? 17.283 20.333 15.096 1.00 55.93 377 GLU C N 1
ATOM 4360 C CA . GLU C 2 45 ? 18.028 20.263 13.845 1.00 58.67 377 GLU C CA 1
ATOM 4361 C C . GLU C 2 45 ? 17.267 19.545 12.740 1.00 57.81 377 GLU C C 1
ATOM 4362 O O . GLU C 2 45 ? 17.325 19.958 11.586 1.00 63.60 377 GLU C O 1
ATOM 4368 N N . ASP C 2 46 ? 16.559 18.472 13.076 1.00 55.20 378 ASP C N 1
ATOM 4369 C CA . ASP C 2 46 ? 15.769 17.781 12.064 1.00 57.13 378 ASP C CA 1
ATOM 4370 C C . ASP C 2 46 ? 14.613 18.641 11.544 1.00 57.56 378 ASP C C 1
ATOM 4371 O O . ASP C 2 46 ? 14.324 18.648 10.350 1.00 61.86 378 ASP C O 1
ATOM 4376 N N . GLU C 2 47 ? 13.950 19.364 12.434 1.00 50.99 379 GLU C N 1
ATOM 4377 C CA . GLU C 2 47 ? 12.861 20.230 12.011 1.00 61.24 379 GLU C CA 1
ATOM 4378 C C . GLU C 2 47 ? 13.394 21.408 11.199 1.00 63.18 379 GLU C C 1
ATOM 4379 O O . GLU C 2 47 ? 12.828 21.751 10.163 1.00 62.15 379 GLU C O 1
ATOM 4385 N N . GLU C 2 48 ? 14.488 22.007 11.670 1.00 56.30 380 GLU C N 1
ATOM 4386 C CA . GLU C 2 48 ? 15.165 23.091 10.955 1.00 64.01 380 GLU C CA 1
ATOM 4387 C C . GLU C 2 48 ? 15.507 22.719 9.506 1.00 67.77 380 GLU C C 1
ATOM 4388 O O . GLU C 2 48 ? 15.464 23.568 8.612 1.00 70.40 380 GLU C O 1
ATOM 4394 N N . GLN C 2 49 ? 15.826 21.445 9.284 1.00 67.33 381 GLN C N 1
ATOM 4395 C CA . GLN C 2 49 ? 16.239 20.952 7.970 1.00 68.68 381 GLN C CA 1
ATOM 4396 C C . GLN C 2 49 ? 15.079 20.510 7.078 1.00 64.86 381 GLN C C 1
ATOM 4397 O O . GLN C 2 49 ? 15.049 20.816 5.892 1.00 64.18 381 GLN C O 1
ATOM 4403 N N . ASN C 2 50 ? 14.125 19.786 7.648 1.00 62.13 382 ASN C N 1
ATOM 4404 C CA . ASN C 2 50 ? 13.175 19.053 6.825 1.00 62.51 382 ASN C CA 1
ATOM 4405 C C . ASN C 2 50 ? 11.745 19.574 6.889 1.00 63.28 382 ASN C C 1
ATOM 4406 O O . ASN C 2 50 ? 10.829 18.962 6.333 1.00 64.86 382 ASN C O 1
ATOM 4411 N N . TYR C 2 51 ? 11.549 20.709 7.548 1.00 61.15 383 TYR C N 1
ATOM 4412 C CA . TYR C 2 51 ? 10.222 21.296 7.597 1.00 62.11 383 TYR C CA 1
ATOM 4413 C C . TYR C 2 51 ? 9.805 21.816 6.228 1.00 61.62 383 TYR C C 1
ATOM 4414 O O . TYR C 2 51 ? 10.570 22.491 5.546 1.00 66.38 383 TYR C O 1
ATOM 4423 N N . GLN C 2 52 ? 8.585 21.483 5.837 1.00 57.59 384 GLN C N 1
ATOM 4424 C CA . GLN C 2 52 ? 7.957 22.061 4.663 1.00 60.92 384 GLN C CA 1
ATOM 4425 C C . GLN C 2 52 ? 6.555 22.454 5.077 1.00 60.01 384 GLN C C 1
ATOM 4426 O O . GLN C 2 52 ? 5.915 21.734 5.837 1.00 59.18 384 GLN C O 1
ATOM 4432 N N . PRO C 2 53 ? 6.075 23.610 4.608 1.00 62.53 385 PRO C N 1
ATOM 4433 C CA . PRO C 2 53 ? 4.651 23.900 4.810 1.00 60.09 385 PRO C CA 1
ATOM 4434 C C . PRO C 2 53 ? 3.787 22.892 4.046 1.00 60.23 385 PRO C C 1
ATOM 4435 O O . PRO C 2 53 ? 4.312 22.174 3.184 1.00 56.33 385 PRO C O 1
ATOM 4439 N N . PHE C 2 54 ? 2.495 22.819 4.359 1.00 57.08 386 PHE C N 1
ATOM 4440 C CA . PHE C 2 54 ? 1.629 21.904 3.635 1.00 60.26 386 PHE C CA 1
ATOM 4441 C C . PHE C 2 54 ? 1.493 22.327 2.169 1.00 60.10 386 PHE C C 1
ATOM 4442 O O . PHE C 2 54 ? 1.208 23.486 1.865 1.00 63.02 386 PHE C O 1
ATOM 4450 N N . ASP C 2 55 ? 1.707 21.372 1.268 1.00 62.42 387 ASP C N 1
ATOM 4451 C CA . ASP C 2 55 ? 1.505 21.588 -0.161 1.00 62.43 387 ASP C CA 1
ATOM 4452 C C . ASP C 2 55 ? 0.882 20.348 -0.780 1.00 58.79 387 ASP C C 1
ATOM 4453 O O . ASP C 2 55 ? 1.471 19.267 -0.752 1.00 57.04 387 ASP C O 1
ATOM 4458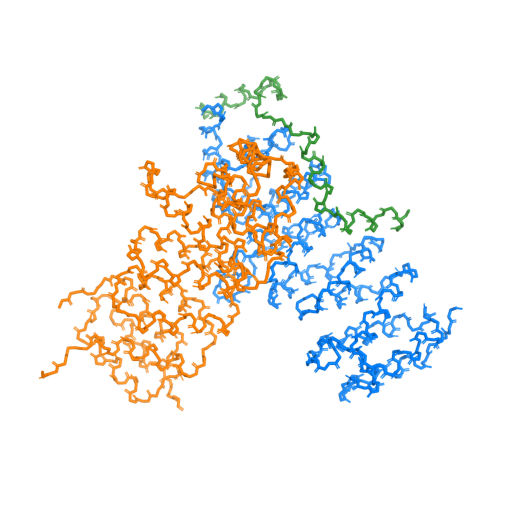 N N . MET C 2 56 ? -0.307 20.528 -1.349 1.00 61.40 388 MET C N 1
ATOM 4459 C CA . MET C 2 56 ? -1.097 19.434 -1.899 1.00 60.08 388 MET C CA 1
ATOM 4460 C C . MET C 2 56 ? -0.406 18.771 -3.091 1.00 59.77 388 MET C C 1
ATOM 4461 O O . MET C 2 56 ? -0.566 17.572 -3.326 1.00 61.85 388 MET C O 1
ATOM 4466 N N . SER C 2 57 ? 0.367 19.550 -3.838 1.00 56.08 389 SER C N 1
ATOM 4467 C CA . SER C 2 57 ? 1.015 19.033 -5.036 1.00 60.15 389 SER C CA 1
ATOM 4468 C C . SER C 2 57 ? 2.327 18.358 -4.675 1.00 64.33 389 SER C C 1
ATOM 4469 O O . SER C 2 57 ? 3.013 17.816 -5.542 1.00 63.07 389 SER C O 1
ATOM 4472 N N . ALA C 2 58 ? 2.672 18.404 -3.390 1.00 61.83 390 ALA C N 1
ATOM 4473 C CA . ALA C 2 58 ? 3.884 17.769 -2.889 1.00 58.81 390 ALA C CA 1
ATOM 4474 C C . ALA C 2 58 ? 3.570 16.451 -2.173 1.00 59.06 390 ALA C C 1
ATOM 4475 O O . ALA C 2 58 ? 4.469 15.786 -1.662 1.00 61.42 390 ALA C O 1
ATOM 4477 N N . GLU C 2 59 ? 2.293 16.083 -2.131 1.00 55.86 391 GLU C N 1
ATOM 4478 C CA . GLU C 2 59 ? 1.881 14.801 -1.562 1.00 51.74 391 GLU C CA 1
ATOM 4479 C C . GLU C 2 59 ? 1.480 13.850 -2.684 1.00 50.32 391 GLU C C 1
ATOM 4480 O O . GLU C 2 59 ? 1.401 14.257 -3.845 1.00 58.11 391 GLU C O 1
ATOM 4486 N N . ARG C 2 60 ? 1.230 12.592 -2.336 1.00 43.62 392 ARG C N 1
ATOM 4487 C CA . ARG C 2 60 ? 0.810 11.584 -3.305 1.00 46.73 392 ARG C CA 1
ATOM 4488 C C . ARG C 2 60 ? -0.305 12.119 -4.212 1.00 50.36 392 ARG C C 1
ATOM 4489 O O . ARG C 2 60 ? -1.229 12.793 -3.742 1.00 47.06 392 ARG C O 1
ATOM 4497 N N . SER C 2 61 ? -0.213 11.828 -5.510 1.00 48.09 393 SER C N 1
ATOM 4498 C CA . SER C 2 61 ? -1.042 12.522 -6.497 1.00 50.43 393 SER C CA 1
ATOM 4499 C C . SER C 2 61 ? -2.501 12.054 -6.509 1.00 46.62 393 SER C C 1
ATOM 4500 O O . SER C 2 61 ? -3.360 12.696 -7.110 1.00 51.35 393 SER C O 1
ATOM 4503 N N . ASP C 2 62 ? -2.782 10.951 -5.830 1.00 43.17 394 ASP C N 1
ATOM 4504 C CA . ASP C 2 62 ? -4.151 10.468 -5.707 1.00 48.92 394 ASP C CA 1
ATOM 4505 C C . ASP C 2 62 ? -4.864 11.065 -4.479 1.00 49.71 394 ASP C C 1
ATOM 4506 O O . ASP C 2 62 ? -5.987 10.672 -4.161 1.00 50.69 394 ASP C O 1
ATOM 4511 N N . PHE C 2 63 ? -4.215 12.012 -3.801 1.00 45.81 395 PHE C N 1
ATOM 4512 C CA . PHE C 2 63 ? -4.719 12.513 -2.524 1.00 48.54 395 PHE C CA 1
ATOM 4513 C C . PHE C 2 63 ? -6.079 13.177 -2.680 1.00 56.40 395 PHE C C 1
ATOM 4514 O O . PHE C 2 63 ? -7.069 12.734 -2.084 1.00 50.82 395 PHE C O 1
ATOM 4522 N N . GLU C 2 64 ? -6.124 14.236 -3.483 1.00 58.20 396 GLU C N 1
ATOM 4523 C CA . GLU C 2 64 ? -7.362 14.974 -3.682 1.00 57.76 396 GLU C CA 1
ATOM 4524 C C . GLU C 2 64 ? -8.471 14.054 -4.198 1.00 59.53 396 GLU C C 1
ATOM 4525 O O . GLU C 2 64 ? -9.630 14.170 -3.792 1.00 57.75 396 GLU C O 1
ATOM 4531 N N . SER C 2 65 ? -8.105 13.117 -5.066 1.00 56.90 397 SER C N 1
ATOM 4532 C CA . SER C 2 65 ? -9.056 12.130 -5.556 1.00 55.23 397 SER C CA 1
ATOM 4533 C C . SER C 2 65 ? -9.654 11.286 -4.415 1.00 56.12 397 SER C C 1
ATOM 4534 O O . SER C 2 65 ? -10.832 10.951 -4.451 1.00 59.03 397 SER C O 1
ATOM 4537 N N . MET C 2 66 ? -8.845 10.947 -3.408 1.00 59.49 398 MET C N 1
ATOM 4538 C CA . MET C 2 66 ? -9.322 10.197 -2.236 1.00 56.12 398 MET C CA 1
ATOM 4539 C C . MET C 2 66 ? -10.222 11.057 -1.343 1.00 49.68 398 MET C C 1
ATOM 4540 O O . MET C 2 66 ? -11.225 10.576 -0.806 1.00 54.92 398 MET C O 1
ATOM 4545 N N . LEU C 2 67 ? -9.841 12.323 -1.182 1.00 47.78 399 LEU C N 1
ATOM 4546 C CA . LEU C 2 67 ? -10.633 13.306 -0.457 1.00 48.40 399 LEU C CA 1
ATOM 4547 C C . LEU C 2 67 ? -12.020 13.434 -1.083 1.00 57.27 399 LEU C C 1
ATOM 4548 O O . LEU C 2 67 ? -13.023 13.580 -0.374 1.00 47.69 399 LEU C O 1
ATOM 4553 N N . ASP C 2 68 ? -12.062 13.354 -2.415 1.00 56.64 400 ASP C N 1
ATOM 4554 C CA . ASP C 2 68 ? -13.305 13.475 -3.170 1.00 53.70 400 ASP C CA 1
ATOM 4555 C C . ASP C 2 68 ? -14.219 12.272 -2.999 1.00 55.59 400 ASP C C 1
ATOM 4556 O O . ASP C 2 68 ? -15.397 12.453 -2.705 1.00 57.21 400 ASP C O 1
ATOM 4561 N N . ASP C 2 69 ? -13.694 11.058 -3.179 1.00 57.06 401 ASP C N 1
ATOM 4562 C CA . ASP C 2 69 ? -14.509 9.839 -3.044 1.00 53.62 401 ASP C CA 1
ATOM 4563 C C . ASP C 2 69 ? -15.147 9.764 -1.673 1.00 59.92 401 ASP C C 1
ATOM 4564 O O . ASP C 2 69 ? -16.226 9.197 -1.508 1.00 61.61 401 ASP C O 1
ATOM 4569 N N . PHE C 2 70 ? -14.463 10.342 -0.690 1.00 58.75 402 PHE C N 1
ATOM 4570 C CA . PHE C 2 70 ? -14.911 10.287 0.693 1.00 57.18 402 PHE C CA 1
ATOM 4571 C C . PHE C 2 70 ? -16.019 11.299 0.990 1.00 52.39 402 PHE C C 1
ATOM 4572 O O . PHE C 2 70 ? -17.037 10.949 1.589 1.00 56.16 402 PHE C O 1
ATOM 4580 N N . LEU C 2 71 ? -15.826 12.545 0.569 1.00 52.02 403 LEU C N 1
ATOM 4581 C CA . LEU C 2 71 ? -16.840 13.587 0.760 1.00 57.86 403 LEU C CA 1
ATOM 4582 C C . LEU C 2 71 ? -18.121 13.319 -0.048 1.00 64.94 403 LEU C C 1
ATOM 4583 O O . LEU C 2 71 ? -19.067 14.098 0.008 1.00 68.91 403 LEU C O 1
ATOM 4588 N N . ASP C 2 72 ? -18.145 12.212 -0.786 1.00 66.45 404 ASP C N 1
ATOM 4589 C CA . ASP C 2 72 ? -19.323 11.798 -1.529 1.00 63.55 404 ASP C CA 1
ATOM 4590 C C . ASP C 2 72 ? -19.959 10.555 -0.917 1.00 65.56 404 ASP C C 1
ATOM 4591 O O . ASP C 2 72 ? -20.898 10.001 -1.476 1.00 66.92 404 ASP C O 1
ATOM 4596 N N . ASN C 2 73 ? -19.445 10.140 0.241 1.00 68.86 405 ASN C N 1
ATOM 4597 C CA . ASN C 2 73 ? -19.908 8.944 0.952 1.00 70.71 405 ASN C CA 1
ATOM 4598 C C . ASN C 2 73 ? -19.998 7.717 0.051 1.00 76.70 405 ASN C C 1
ATOM 4599 O O . ASN C 2 73 ? -19.148 7.511 -0.818 1.00 74.30 405 ASN C O 1
#

Foldseek 3Di:
DDDVVLLVVLLVLLVVQLPDADDDRPPVLLCLLVDPPSVVSVVSSVLLSGDLNCLLVVLLSNLVSHDLVRNLQCCQVHLQVNLVVQQVPDPVSDGDVSSLVSLLSSCVSVVSSLNRHVVVCVVPPNDQSNLVSSLVSLLPHDHPQVSLLVSLLVLLVDDDDVSSLSNNQSSLLSLDDHDLVSLVSVLVSLLLQDDDVPDHDCSVPPQDDVSNLSSLLSSLQSCLASAAPVSLVSNLRSLVRRNDDPSSVSSNVSNVPYDGD/DPDPVLLVVLCVLLVVQLDDADDDRDPVLLCLLVDPVSVVSVVSSPLLRGDLNVLLVSLVSNLVRHDLVVNLVVCQPRLQVNLCVQQVPDPVSDGDPSSLNSLLSSCVSVSSSLNNHVVCCVVPPNDQSSLVSSLVSLLPDDDPQVSLLVSLLVLLPDDDDVSSLSNNLSSLVVLDDHDLVSLVSVLVSLLVQQDDPVDADDPSNLSSLLSSLQRCLASAAPVSLVSSLNSCVVHNDPPSSVSSNVSNVPYHHD/DCVVVVVCVVCVVVVVVVVCVPDDDPDDPVPDDPCVVVVVVVVVVD

B-factor: mean 42.68, std 12.66, range [19.51, 104.2]

Secondary structure (DSSP, 8-state):
---HHHHHHHHHHHHHHTT--SSPPPHHHHTGGGSTTHHHHHHHT-GGGS-HHHHHHHHHHHHHHS-HHHHHHHIIIIIIHHHHHHHHHSTT----HHHHHHHHHHTTSHHHHIIIIIHHHHTTT--HHHHHHHHHHHHHS---HHHHHHHHHHHHTSPP-HHHHHHHHHHHHT-----HHHHHHHHHHHHTTS-------GGGTS---HHHHHHHHHHHHHHGGGS-HHHHHHHHHHHHHH--TTHHHHHHHHHHTPPP-/---HHHHHHHHHHHHHHTT--SS---HHHHHGGG-TTHHHHHTTS-GGGS-HHHHHHHHHHHHTTS-HHHHHHHIIIIIIHHHHHHHHHSTTS---HHHHHHHHHHTTSHHHHIIIIIHHHHTTT--HHHHHHHHHHHHHS---HHHHHHHHHHHHTSPP-HHHHHHHHHHHHT-----HHHHHHHHHHHHTTS-----PPPHHHHHHHHHHHHHHTTSS-HHHHHHHHHHHHHH--TTHHHHHHHHHHTPPP-/-HHHHHHHHHTHHHHHHHHHHHH-----GGGS-TTHHHHHHHHTT-

Nearest PDB structures (foldseek):
  6zqf-assembly1_JH  TM=1.004E+00  e=1.507E-37  Saccharomyces cerevisiae S288C
  5wwo-assembly2_B  TM=9.943E-01  e=2.800E-33  Saccharomyces cerevisiae S288C
  6zqd-assembly1_JH  TM=9.888E-01  e=1.062E-31  Saccharomyces cerevisiae S288C
  6zqb-assembly1_JH  TM=9.774E-01  e=4.465E-31  Saccharomyces cerevisiae S288C
  5wyj-assembly1_E3  TM=9.533E-01  e=3.520E-30  Saccharomyces cerevisiae S288C

Solvent-accessible surface area: 26134 Å² total; per-residue (Å²): 152,32,47,118,64,0,71,113,0,0,72,63,0,5,66,70,0,103,109,29,65,145,62,170,18,20,126,4,0,78,11,0,19,62,6,108,13,7,68,51,0,6,122,26,0,56,21,102,81,3,10,35,49,0,1,26,48,0,0,85,34,0,7,83,92,12,95,52,47,40,0,8,16,1,0,42,51,18,0,8,52,26,0,9,13,39,4,16,76,34,176,98,52,47,21,61,143,65,0,23,87,0,0,52,39,0,3,139,59,18,25,1,1,0,31,0,0,0,0,21,0,17,83,23,45,13,38,86,110,5,0,70,22,0,1,37,0,0,50,133,22,93,4,68,44,55,42,3,0,0,0,1,0,24,0,4,132,23,109,25,34,52,9,5,1,21,1,0,41,25,4,0,56,34,81,50,72,26,31,108,92,0,2,31,14,0,0,125,6,0,21,70,0,36,71,77,159,80,107,66,56,123,29,5,109,52,131,24,37,78,32,2,9,97,0,1,24,10,2,0,60,83,2,42,75,38,0,43,92,103,16,8,82,83,0,25,58,0,13,175,47,34,37,56,174,82,16,2,82,85,1,127,148,24,0,101,67,12,67,56,113,146,50,87,130,158,56,52,127,36,12,77,79,8,2,61,80,0,99,112,29,52,49,8,88,13,28,183,78,0,78,66,0,16,91,57,242,65,7,56,85,4,0,142,44,0,66,27,115,95,2,10,37,52,0,0,17,46,0,0,71,35,0,11,88,92,17,95,47,127,48,0,40,75,0,0,56,34,7,0,8,76,37,0,45,56,27,3,111,114,31,184,95,77,46,28,54,87,36,0,34,50,0,0,12,56,0,0,39,55,21,33,1,2,6,104,0,0,0,24,33,0,16,96,78,71,12,67,83,121,10,0,73,27,1,0,49,0,0,35,42,0,20,3,73,48,131,50,2,5,58,3,1,11,79,0,2,150,25,109,52,36,52,14,6,1,17,1,0,42,26,4,0,57,11,78,36,74,26,71,115,108,6,1,25,9,0,0,123,4,0,29,107,16,55,111,120,156,166,182,139,11,46,73,41,0,6,95,0,0,23,10,1,0,60,85,3,43,85,34,0,44,136,99,19,22,79,70,0,30,62,0,10,198,73,27,33,51,172,106,16,7,80,69,0,138,132,29,0,96,71,18,68,50,108,147,4,90,150,23,26,83,11,1,80,50,16,92,97,58,52,47,73,37,44,68,137,96,83,80,89,37,63,43,104,44,16,91,121,54,1,77,59,27,0,54,92,48,66,114,177

Radius of gyration: 26.55 Å; Cα contacts (8 Å, |Δi|>4): 697; chains: 3; bounding box: 71×63×71 Å

GO terms:
  GO:0005634 nucleus (C, IDA)
  GO:0005730 nucleolus (C, IDA)
  GO:0005737 cytoplasm (C, IDA)
  GO:0030515 snoRNA binding (F, IDA)
  GO:0030688 preribosome, small subunit precursor (C, IDA)
  GO:0030686 90S preribosome (C, HDA)
  GO:0016973 poly(A)+ mRNA export from nucleus (P, IMP)
  GO:0006364 rRNA processing (P, IMP)
  GO:0000447 endonucleolytic cleavage in ITS1 to separate SSU-rRNA from 5.8S rRNA and LSU-rRNA from tricistronic rRNA transcript (SSU-rRNA, 5.8S rRNA, LSU-rRNA) (P, IMP)
  GO:0006364 rRNA processing (P, IPI)
  GO:0005515 protein binding (F, IPI)
  GO:0030686 90S preribosome (C, IDA)